Protein AF-A0A8T0FJM9-F1 (afdb_monomer_lite)

Radius of gyration: 44.35 Å; chains: 1; bounding box: 100×66×128 Å

Organism: Argiope bruennichi (NCBI:txid94029)

pLDDT: mean 73.08, std 14.0, range [33.5, 92.88]

InterPro domains:
  IPR001841 Zinc finger, RING-type [PF13639] (366-406)
  IPR001841 Zinc finger, RING-type [PS50089] (367-407)
  IPR001841 Zinc finger, RING-type [SM00184] (367-406)
  IPR013083 Zinc finger, RING/FYVE/PHD-type [G3DSA:3.30.40.10] (341-420)
  IPR025754 TRC8-like, N-terminal domain [PF13705] (2-299)
  IPR052788 RING-type E3 ubiquitin ligase ATL [PTHR45798] (315-411)

Foldseek 3Di:
DVVVLVPDDPVVVLLVVLLVLLLVLLVVLLVLLQVLLVVQVVCVVVVHALVRCVVVVPVVSVVSLVVNQVSLLVSLVSNLVSLVPDPVCPVPSVVLSVLSCCLSVCSVPDDSVCNNCSSVVSSVVSVVVSVVSVVVVVVCVVVVVVVVVVVVVPDDDDPVVLVVQLVVCLVVVVLVVLQVVLVVVLVVLLVVLVVVVVVVCVPPVDDPCPPPPVSVVVSVLVSLLSCQQDLSSQLSVLSVLLLVLLVVLCVVVCVPDVDDPPCSSSSSSSSSVQLSVVCVVVVLNVDDSVVSVVSSVVSSVVSSVVVNVVVVDVVVVVVVVVCCVVPPVVVVVVVVVLVVQLVVLLVLLVPFDWDDPVLCVVVPQAAPQPRDGLVVAGWGAAPVGHIHHSVSSSVVCSPQQADPPPRHGSDDDPVVVVVVVVVVVVD

Secondary structure (DSSP, 8-state):
-HHHHTTS-HHHHHHHHHHHHHHHHHHHHHHHHHHHHHHHHHHHHTT--HHHHHHTT-HHHHHHHHHHHHHHHHHHHHHHHHTTT-GGGTTTHHHHHHHHHHHHHHTTTS-HHHHHHHHHHHHHHHHHHHHHHHHHHHTTHHHHHHHHHHHHTT--SSHHHHHHHHHHHHHTTHHHHHHHHHHHHHHHHHHHHHHHHHHHHHHH---S-TT-HHHHHHHHHHHHHHTTSSHHHHHHHHHHHHHHHHHHHHHHHHTTS---GGGHHHHHHHHHHHHHHHHHHTTTTTS-HHHHHHHHHHHHHHHHHHHHHHH--HHHHHHHHHHHIIIIIHHHHHHHHHHHHHHHHHHHHHTSPBPPHHHHHHTTSB-TTT-SBGGGS-EEE-TTS-EEEHHHHHHHHHH-SB-TTT--BSS--HHHHHHHHHHHT--

Sequence (427 aa):
MSLLLLTQKTQHLIAFYLSVAALGVIVWSYILNVEYVKYCSDLLIEHSSLQHELFVLNRKALQIFFCSYMSQSFFSIVFCFSTMNLPDFTRKKFLVGALFIFPILVNAALPSTVLMIAPELVAFTTFTIFVWHLVKHLSKLPNYFWLFTVSWNFSFRFTRILNNLAFHWSDFKITQVLQMFAVIRLVKNLMFLLYDYIFIEYYEMEISDFYSQQLVYNIFKQITVVSFENIVAVCGITSIIAYVVNKLIHNVVQNFLIVPDIERSSITGMISQLLVLLCIQFDVTSLEPEERFQVLSNISWMVGIYKLFEYGSILRLLLLFVHFYHNVWRQLLLGWNHWKERRLIYHCVNSLPIATVQEATEMGGCCAICLNDVLKHVGCITRCNHFFHSYCLRKWLNERKTCPICHRIILSDSSTQVRERRRLHTN

Structure (mmCIF, N/CA/C/O backbone):
data_AF-A0A8T0FJM9-F1
#
_entry.id   AF-A0A8T0FJM9-F1
#
loop_
_atom_site.group_PDB
_atom_site.id
_atom_site.type_symbol
_atom_site.label_atom_id
_atom_site.label_alt_id
_atom_site.label_comp_id
_atom_site.label_asym_id
_atom_site.label_entity_id
_atom_site.label_seq_id
_atom_site.pdbx_PDB_ins_code
_atom_site.Cartn_x
_atom_site.Cartn_y
_atom_site.Cartn_z
_atom_site.occupancy
_atom_site.B_iso_or_equiv
_atom_site.auth_seq_id
_atom_site.auth_comp_id
_atom_site.auth_asym_id
_atom_site.auth_atom_id
_atom_site.pdbx_PDB_model_num
ATOM 1 N N . MET A 1 1 ? -11.571 2.443 -27.943 1.00 33.50 1 MET A N 1
ATOM 2 C CA . MET A 1 1 ? -10.679 1.259 -28.022 1.00 33.50 1 MET A CA 1
ATOM 3 C C . MET A 1 1 ? -9.668 1.224 -26.872 1.00 33.50 1 MET A C 1
ATOM 5 O O . MET A 1 1 ? -9.552 0.199 -26.219 1.00 33.50 1 MET A O 1
ATOM 9 N N . SER A 1 2 ? -9.031 2.353 -26.542 1.00 34.97 2 SER A N 1
ATOM 10 C CA . SER A 1 2 ? -8.132 2.540 -25.385 1.00 34.97 2 SER A CA 1
ATOM 11 C C . SER A 1 2 ? -8.775 2.275 -24.012 1.00 34.97 2 SER A C 1
ATOM 13 O O . SER A 1 2 ? -8.153 1.647 -23.163 1.00 34.97 2 SER A O 1
ATOM 15 N N . LEU A 1 3 ? -10.045 2.647 -23.804 1.00 34.56 3 LEU A N 1
ATOM 16 C CA . LEU A 1 3 ? -10.761 2.355 -22.548 1.00 34.56 3 LEU A CA 1
ATOM 17 C C . LEU A 1 3 ? -11.075 0.859 -22.344 1.00 34.56 3 LEU A C 1
ATOM 19 O O . LEU A 1 3 ? -11.235 0.417 -21.214 1.00 34.56 3 LEU A O 1
ATOM 23 N N . LEU A 1 4 ? -11.150 0.072 -23.425 1.00 37.19 4 LEU A N 1
ATOM 24 C CA . LEU A 1 4 ? -11.495 -1.355 -23.369 1.00 37.19 4 LEU A CA 1
ATOM 25 C C . LEU A 1 4 ? -10.307 -2.207 -22.884 1.00 37.19 4 LEU A C 1
ATOM 27 O O . LEU A 1 4 ? -10.493 -3.201 -22.185 1.00 37.19 4 LEU A O 1
ATOM 31 N N . LEU A 1 5 ? -9.082 -1.771 -23.199 1.00 41.47 5 LEU A N 1
ATOM 32 C CA . LEU A 1 5 ? -7.829 -2.381 -22.735 1.00 41.47 5 LEU A CA 1
ATOM 33 C C . LEU A 1 5 ? -7.636 -2.229 -21.219 1.00 41.47 5 LEU A C 1
ATOM 35 O O . LEU A 1 5 ? -7.154 -3.150 -20.570 1.00 41.47 5 LEU A O 1
ATOM 39 N N . LEU A 1 6 ? -8.096 -1.112 -20.645 1.00 40.16 6 LEU A N 1
ATOM 40 C CA . LEU A 1 6 ? -8.069 -0.851 -19.199 1.00 40.16 6 LEU A CA 1
ATOM 41 C C . LEU A 1 6 ? -9.088 -1.686 -18.404 1.00 40.16 6 LEU A C 1
ATOM 43 O O . LEU A 1 6 ? -9.004 -1.751 -17.182 1.00 40.16 6 LEU A O 1
ATOM 47 N N . THR A 1 7 ? -10.042 -2.332 -19.084 1.00 39.25 7 THR A N 1
ATOM 48 C CA . THR A 1 7 ? -11.091 -3.152 -18.448 1.00 39.25 7 THR A CA 1
ATOM 49 C C . THR A 1 7 ? -10.815 -4.655 -18.466 1.00 39.25 7 THR A C 1
ATOM 51 O O . THR A 1 7 ? -11.623 -5.429 -17.949 1.00 39.25 7 THR A O 1
ATOM 54 N N . GLN A 1 8 ? -9.698 -5.103 -19.049 1.00 42.41 8 GLN A N 1
ATOM 55 C CA . GLN A 1 8 ? -9.355 -6.524 -19.045 1.00 42.41 8 GLN A CA 1
ATOM 56 C C . GLN A 1 8 ? -8.659 -6.936 -17.739 1.00 42.41 8 GLN A C 1
ATOM 58 O O . GLN A 1 8 ? -7.859 -6.188 -17.181 1.00 42.41 8 GLN A O 1
ATOM 63 N N . LYS A 1 9 ? -8.943 -8.160 -17.261 1.00 52.69 9 LYS A N 1
ATOM 64 C CA . LYS A 1 9 ? -8.251 -8.777 -16.112 1.00 52.69 9 LYS A CA 1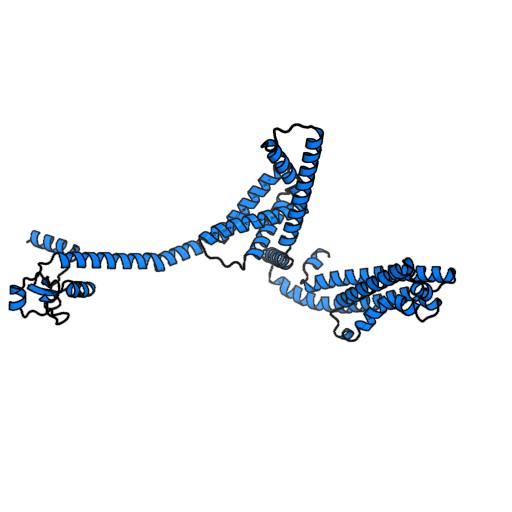
ATOM 65 C C . LYS A 1 9 ? -6.729 -8.643 -16.272 1.00 52.69 9 LYS A C 1
ATOM 67 O O . LYS A 1 9 ? -6.216 -8.814 -17.377 1.00 52.69 9 LYS A O 1
ATOM 72 N N . THR A 1 10 ? -6.024 -8.402 -15.164 1.00 51.91 10 THR A N 1
ATOM 73 C CA . THR A 1 10 ? -4.570 -8.131 -15.061 1.00 51.91 10 THR A CA 1
ATOM 74 C C . THR A 1 10 ? -3.684 -9.027 -15.937 1.00 51.91 10 THR A C 1
ATOM 76 O O . THR A 1 10 ? -2.692 -8.568 -16.495 1.00 51.91 10 THR A O 1
ATOM 79 N N . GLN A 1 11 ? -4.083 -10.281 -16.148 1.00 53.91 11 GLN A N 1
ATOM 80 C CA . GLN A 1 11 ? -3.402 -11.247 -17.013 1.00 53.91 11 GLN A CA 1
ATOM 81 C C . GLN A 1 11 ? -3.312 -10.821 -18.491 1.00 53.91 11 GLN A C 1
ATOM 83 O O . GLN A 1 11 ? -2.291 -11.063 -19.130 1.00 53.91 11 GLN A O 1
ATOM 88 N N . HIS A 1 12 ? -4.337 -10.168 -19.045 1.00 55.53 12 HIS A N 1
ATOM 89 C CA . HIS A 1 12 ? -4.353 -9.774 -20.459 1.00 55.53 12 HIS A CA 1
ATOM 90 C C . HIS A 1 12 ? -3.595 -8.470 -20.716 1.00 55.53 12 HIS A C 1
ATOM 92 O O . HIS A 1 12 ? -2.979 -8.317 -21.767 1.00 55.53 12 HIS A O 1
ATOM 98 N N . LEU A 1 13 ? -3.588 -7.559 -19.739 1.00 55.97 13 LEU A N 1
ATOM 99 C CA . LEU A 1 13 ? -2.794 -6.334 -19.803 1.00 55.97 13 LEU A CA 1
ATOM 100 C C . LEU A 1 13 ? -1.295 -6.655 -19.709 1.00 55.97 13 LEU A C 1
ATOM 102 O O . LEU A 1 13 ? -0.502 -6.139 -20.492 1.00 55.97 13 LEU A O 1
ATOM 106 N N . ILE A 1 14 ? -0.917 -7.575 -18.813 1.00 57.97 14 ILE A N 1
ATOM 107 C CA . ILE A 1 14 ? 0.446 -8.118 -18.748 1.00 57.97 14 ILE A CA 1
ATOM 108 C C . ILE A 1 14 ? 0.809 -8.798 -20.074 1.00 57.97 14 ILE A C 1
ATOM 110 O O . ILE A 1 14 ? 1.881 -8.532 -20.604 1.00 57.97 14 ILE A O 1
ATOM 114 N N . ALA A 1 15 ? -0.084 -9.602 -20.664 1.00 59.72 15 ALA A N 1
ATOM 115 C CA . ALA A 1 15 ? 0.155 -10.211 -21.976 1.00 59.72 15 ALA A CA 1
ATOM 116 C C . ALA A 1 15 ? 0.341 -9.166 -23.093 1.00 59.72 15 ALA A C 1
ATOM 118 O O . ALA A 1 15 ? 1.222 -9.322 -23.936 1.00 59.72 15 ALA A O 1
ATOM 119 N N . PHE A 1 16 ? -0.429 -8.073 -23.077 1.00 62.69 16 PHE A N 1
ATOM 120 C CA . PHE A 1 16 ? -0.272 -6.965 -24.018 1.00 62.69 16 PHE A CA 1
ATOM 121 C C . PHE A 1 16 ? 1.086 -6.267 -23.854 1.00 62.69 16 PHE A C 1
ATOM 123 O O . PHE A 1 16 ? 1.835 -6.165 -24.824 1.00 62.69 16 PHE A O 1
ATOM 130 N N . TYR A 1 17 ? 1.462 -5.859 -22.638 1.00 63.78 17 TYR A N 1
ATOM 131 C CA . TYR A 1 17 ? 2.765 -5.228 -22.397 1.00 63.78 17 TYR A CA 1
ATOM 132 C C . TYR A 1 17 ? 3.936 -6.158 -22.713 1.00 63.78 17 TYR A C 1
ATOM 134 O O . TYR A 1 17 ? 4.917 -5.719 -23.307 1.00 63.78 17 TYR A O 1
ATOM 142 N N . LEU A 1 18 ? 3.817 -7.447 -22.389 1.00 66.75 18 LEU A N 1
ATOM 143 C CA . LEU A 1 18 ? 4.806 -8.454 -22.762 1.00 66.75 18 LEU A CA 1
ATOM 144 C C . LEU A 1 18 ? 4.898 -8.625 -24.284 1.00 66.75 18 LEU A C 1
ATOM 146 O O . LEU A 1 18 ? 5.999 -8.796 -24.794 1.00 66.75 18 LEU A O 1
ATOM 150 N N . SER A 1 19 ? 3.788 -8.520 -25.023 1.00 68.81 19 SER A N 1
ATOM 151 C CA . SER A 1 19 ? 3.802 -8.575 -26.492 1.00 68.81 19 SER A CA 1
ATOM 152 C C . SER A 1 19 ? 4.450 -7.338 -27.129 1.00 68.81 19 SER A C 1
ATOM 154 O O . SER A 1 19 ? 5.218 -7.468 -28.079 1.00 68.81 19 SER A O 1
ATOM 156 N N . VAL A 1 20 ? 4.222 -6.147 -26.562 1.00 69.44 20 VAL A N 1
ATOM 157 C CA . VAL A 1 20 ? 4.892 -4.906 -26.986 1.00 69.44 20 VAL A CA 1
ATOM 158 C C . VAL A 1 20 ? 6.388 -4.970 -26.666 1.00 69.44 20 VAL A C 1
ATOM 160 O O . VAL A 1 20 ? 7.213 -4.619 -27.507 1.00 69.44 20 VAL A O 1
ATOM 163 N N . ALA A 1 21 ? 6.749 -5.481 -25.486 1.00 73.75 21 ALA A N 1
ATOM 164 C CA . ALA A 1 21 ? 8.138 -5.709 -25.107 1.00 73.75 21 ALA A CA 1
ATOM 165 C C . ALA A 1 21 ? 8.819 -6.721 -26.040 1.00 73.75 21 ALA A C 1
ATOM 167 O O . ALA A 1 21 ? 9.931 -6.463 -26.484 1.00 73.75 21 ALA A O 1
ATOM 168 N N . ALA A 1 22 ? 8.152 -7.822 -26.407 1.00 81.69 22 ALA A N 1
ATOM 169 C CA . ALA A 1 22 ? 8.685 -8.813 -27.346 1.00 81.69 22 ALA A CA 1
ATOM 170 C C . ALA A 1 22 ? 9.005 -8.203 -28.718 1.00 81.69 22 ALA A C 1
ATOM 172 O O . ALA A 1 22 ? 10.064 -8.472 -29.281 1.00 81.69 22 ALA A O 1
ATOM 173 N N . LEU A 1 23 ? 8.118 -7.345 -29.231 1.00 82.50 23 LEU A N 1
ATOM 174 C CA . LEU A 1 23 ? 8.333 -6.634 -30.489 1.00 82.50 23 LEU A CA 1
ATOM 175 C C . LEU A 1 23 ? 9.513 -5.656 -30.392 1.00 82.50 23 LEU A C 1
ATOM 177 O O . LEU A 1 23 ? 10.365 -5.637 -31.278 1.00 82.50 23 LEU A O 1
ATOM 181 N N . GLY A 1 24 ? 9.614 -4.908 -29.288 1.00 80.50 24 GLY A N 1
ATOM 182 C CA . GLY A 1 24 ? 10.768 -4.047 -29.019 1.00 80.50 24 GLY A CA 1
ATOM 183 C C . GLY A 1 24 ? 12.082 -4.831 -28.946 1.00 80.50 24 GLY A C 1
ATOM 184 O O . GLY A 1 24 ? 13.085 -4.407 -29.512 1.00 80.50 24 GLY A O 1
ATOM 185 N N . VAL A 1 25 ? 12.069 -6.004 -28.311 1.00 88.00 25 VAL A N 1
ATOM 186 C CA . VAL A 1 25 ? 13.234 -6.890 -28.200 1.00 88.00 25 VAL A CA 1
ATOM 187 C C . VAL A 1 25 ? 13.707 -7.404 -29.562 1.00 88.00 25 VAL A C 1
ATOM 189 O O . VAL A 1 25 ? 14.911 -7.410 -29.801 1.00 88.00 25 VAL A O 1
ATOM 192 N N . ILE A 1 26 ? 12.798 -7.788 -30.467 1.00 87.69 26 ILE A N 1
ATOM 193 C CA . ILE A 1 26 ? 13.168 -8.214 -31.831 1.00 87.69 26 ILE A CA 1
ATOM 194 C C . ILE A 1 26 ? 13.886 -7.075 -32.571 1.00 87.69 26 ILE A C 1
ATOM 196 O O . ILE A 1 26 ? 14.941 -7.294 -33.164 1.00 87.69 26 ILE A O 1
ATOM 200 N N . VAL A 1 27 ? 13.343 -5.853 -32.502 1.00 88.38 27 VAL A N 1
ATOM 201 C CA . VAL A 1 27 ? 13.914 -4.677 -33.180 1.00 88.38 27 VAL A CA 1
ATOM 202 C C . VAL A 1 27 ? 15.299 -4.331 -32.627 1.00 88.38 27 VAL A C 1
ATOM 204 O O . VAL A 1 27 ? 16.247 -4.184 -33.396 1.00 88.38 27 VAL A O 1
ATOM 207 N N . TRP A 1 28 ? 15.444 -4.246 -31.302 1.00 88.56 28 TRP A N 1
ATOM 208 C CA . TRP A 1 28 ? 16.729 -3.922 -30.672 1.00 88.56 28 TRP A CA 1
ATOM 209 C C . TRP A 1 28 ? 17.779 -5.018 -30.862 1.00 88.56 28 TRP A C 1
ATOM 211 O O . TRP A 1 28 ? 18.950 -4.711 -31.085 1.00 88.56 28 TRP A O 1
ATOM 221 N N . SER A 1 29 ? 17.370 -6.290 -30.841 1.00 92.75 29 SER A N 1
ATOM 222 C CA . SER A 1 29 ? 18.262 -7.411 -31.144 1.00 92.75 29 SER A CA 1
ATOM 223 C C . SER A 1 29 ? 18.799 -7.340 -32.574 1.00 92.75 29 SER A C 1
ATOM 225 O O . SER A 1 29 ? 20.000 -7.533 -32.769 1.00 92.75 29 SER A O 1
ATOM 227 N N . TYR A 1 30 ? 17.944 -7.020 -33.554 1.00 92.25 30 TYR A N 1
ATOM 228 C CA . TYR A 1 30 ? 18.348 -6.843 -34.949 1.00 92.25 30 TYR A CA 1
ATOM 229 C C . TYR A 1 30 ? 19.378 -5.720 -35.104 1.00 92.25 30 TYR A C 1
ATOM 231 O O . TYR A 1 30 ? 20.440 -5.961 -35.672 1.00 92.25 30 TYR A O 1
ATOM 239 N N . ILE A 1 31 ? 19.107 -4.533 -34.545 1.00 89.88 31 ILE A N 1
ATOM 240 C CA . ILE A 1 31 ? 20.013 -3.373 -34.631 1.00 89.88 31 ILE A CA 1
ATOM 241 C C . ILE A 1 31 ? 21.406 -3.733 -34.099 1.00 89.88 31 ILE A C 1
ATOM 243 O O . ILE A 1 31 ? 22.401 -3.542 -34.794 1.00 89.88 31 ILE A O 1
ATOM 247 N N . LEU A 1 32 ? 21.476 -4.330 -32.907 1.00 88.94 32 LEU A N 1
ATOM 248 C CA . LEU A 1 32 ? 22.754 -4.689 -32.284 1.00 88.94 32 LEU A CA 1
ATOM 249 C C . LEU A 1 32 ? 23.485 -5.814 -33.023 1.00 88.94 32 LEU A C 1
ATOM 251 O O . LEU A 1 32 ? 24.711 -5.806 -33.091 1.00 88.94 32 LEU A O 1
ATOM 255 N N . ASN A 1 33 ? 22.758 -6.776 -33.597 1.00 90.44 33 ASN A N 1
ATOM 256 C CA . ASN A 1 33 ? 23.371 -7.819 -34.418 1.00 90.44 33 ASN A CA 1
ATOM 257 C C . ASN A 1 33 ? 23.915 -7.255 -35.741 1.00 90.44 33 ASN A C 1
ATOM 259 O O . ASN A 1 33 ? 24.982 -7.683 -36.174 1.00 90.44 33 ASN A O 1
ATOM 263 N N . VAL A 1 34 ? 23.245 -6.276 -36.359 1.00 89.25 34 VAL A N 1
ATOM 264 C CA . VAL A 1 34 ? 23.752 -5.576 -37.555 1.00 89.25 34 VAL A CA 1
ATOM 265 C C . VAL A 1 34 ? 25.010 -4.771 -37.231 1.00 89.25 34 VAL A C 1
ATOM 267 O O . VAL A 1 34 ? 25.990 -4.862 -37.967 1.00 89.25 34 VAL A O 1
ATOM 270 N N . GLU A 1 35 ? 25.023 -4.023 -36.124 1.00 87.50 35 GLU A N 1
ATOM 271 C CA . GLU A 1 35 ? 26.211 -3.277 -35.683 1.00 87.50 35 GLU A CA 1
ATOM 272 C C . GLU A 1 35 ? 27.396 -4.206 -35.390 1.00 87.50 35 GLU A C 1
ATOM 274 O O . GLU A 1 35 ? 28.521 -3.934 -35.815 1.00 87.50 35 GLU A O 1
ATOM 279 N N . TYR A 1 36 ? 27.140 -5.337 -34.729 1.00 87.88 36 TYR A N 1
ATOM 280 C CA . TYR A 1 36 ? 28.157 -6.346 -34.452 1.00 87.88 36 TYR A CA 1
ATOM 281 C C . TYR A 1 36 ? 28.722 -6.968 -35.739 1.00 87.88 36 TYR A C 1
ATOM 283 O O . TYR A 1 36 ? 29.940 -7.054 -35.900 1.00 87.88 36 TYR A O 1
ATOM 291 N N . VAL A 1 37 ? 27.862 -7.364 -36.684 1.00 86.50 37 VAL A N 1
ATOM 292 C CA . VAL A 1 37 ? 28.291 -7.929 -37.976 1.00 86.50 37 VAL A CA 1
ATOM 293 C C . VAL A 1 37 ? 29.062 -6.902 -38.803 1.00 86.50 37 VAL A C 1
ATOM 295 O O . VAL A 1 37 ? 30.075 -7.255 -39.405 1.00 86.50 37 VAL A O 1
ATOM 298 N N . LYS A 1 38 ? 28.649 -5.629 -38.783 1.00 86.19 38 LYS A N 1
ATOM 299 C CA . LYS A 1 38 ? 29.366 -4.539 -39.452 1.00 86.19 38 LYS A CA 1
ATOM 300 C C . LYS A 1 38 ? 30.787 -4.387 -38.908 1.00 86.19 38 LYS A C 1
ATOM 302 O O . LYS A 1 38 ? 31.727 -4.395 -39.691 1.00 86.19 38 LYS A O 1
ATOM 307 N N . TYR A 1 39 ? 30.951 -4.370 -37.584 1.00 86.06 39 TYR A N 1
ATOM 308 C CA . TYR A 1 39 ? 32.275 -4.343 -36.953 1.00 86.06 39 TYR A CA 1
ATOM 309 C C . TYR A 1 39 ? 33.152 -5.534 -37.378 1.00 86.06 39 TYR A C 1
ATOM 311 O O . TYR A 1 39 ? 34.336 -5.376 -37.660 1.00 86.06 39 TYR A O 1
ATOM 319 N N . CYS A 1 40 ? 32.569 -6.730 -37.475 1.00 82.56 40 CYS A N 1
ATOM 320 C CA . CYS A 1 40 ? 33.294 -7.920 -37.927 1.00 82.56 40 CYS A CA 1
ATOM 321 C C . CYS A 1 40 ? 33.673 -7.850 -39.415 1.00 82.56 40 CYS A C 1
ATOM 323 O O . CYS A 1 40 ? 34.741 -8.323 -39.796 1.00 82.56 40 CYS A O 1
ATOM 325 N N . SER A 1 41 ? 32.816 -7.256 -40.248 1.00 81.81 41 SER A N 1
ATOM 326 C CA . SER A 1 41 ? 33.103 -7.007 -41.662 1.00 81.81 41 SER A CA 1
ATOM 327 C C . SER A 1 41 ? 34.228 -5.987 -41.839 1.00 81.81 41 SER A C 1
ATOM 329 O O . SER A 1 41 ? 35.084 -6.188 -42.696 1.00 81.81 41 SER A O 1
ATOM 331 N N . ASP A 1 42 ? 34.251 -4.927 -41.029 1.00 83.75 42 ASP A N 1
ATOM 332 C CA . ASP A 1 42 ? 35.296 -3.899 -41.073 1.00 83.75 42 ASP A CA 1
ATOM 333 C C . ASP A 1 42 ? 36.673 -4.499 -40.720 1.00 83.75 42 ASP A C 1
ATOM 335 O O . ASP A 1 42 ? 37.651 -4.255 -41.423 1.00 83.75 42 ASP A O 1
ATOM 339 N N . LEU A 1 43 ? 36.739 -5.393 -39.722 1.00 81.94 43 LEU A N 1
ATOM 340 C CA . LEU A 1 43 ? 37.966 -6.135 -39.378 1.00 81.94 43 LEU A CA 1
ATOM 341 C C . LEU A 1 43 ? 38.457 -7.046 -40.517 1.00 81.94 43 LEU A C 1
ATOM 343 O O . LEU A 1 43 ? 39.652 -7.109 -40.802 1.00 81.94 43 LEU A O 1
ATOM 347 N N . LEU A 1 44 ? 37.535 -7.721 -41.213 1.00 78.94 44 LEU A N 1
ATOM 348 C CA . LEU A 1 44 ? 37.880 -8.573 -42.357 1.00 78.94 44 LEU A CA 1
ATOM 349 C C . LEU A 1 44 ? 38.467 -7.770 -43.529 1.00 78.94 44 LEU A C 1
ATOM 351 O O . LEU A 1 44 ? 39.342 -8.280 -44.232 1.00 78.94 44 LEU A O 1
ATOM 355 N N . ILE A 1 45 ? 38.013 -6.527 -43.730 1.00 79.81 45 ILE A N 1
ATOM 356 C CA . ILE A 1 45 ? 38.573 -5.602 -44.731 1.00 79.81 45 ILE A CA 1
ATOM 357 C C . ILE A 1 45 ? 40.003 -5.189 -44.345 1.00 79.81 45 ILE A C 1
ATOM 359 O O . ILE A 1 45 ? 40.856 -5.051 -45.219 1.00 79.81 45 ILE A O 1
ATOM 363 N N . GLU A 1 46 ? 40.293 -5.073 -43.048 1.00 83.19 46 GLU A N 1
ATOM 364 C CA . GLU A 1 46 ? 41.630 -4.792 -42.500 1.00 83.19 46 GLU A CA 1
ATOM 365 C C . GLU A 1 46 ? 42.554 -6.032 -42.439 1.00 83.19 46 GLU A C 1
ATOM 367 O O . GLU A 1 46 ? 43.637 -5.973 -41.859 1.00 83.19 46 GLU A O 1
ATOM 372 N N . HIS A 1 47 ? 42.162 -7.159 -43.053 1.00 76.94 47 HIS A N 1
ATOM 373 C CA . HIS A 1 47 ? 42.870 -8.450 -43.022 1.00 76.94 47 HIS A CA 1
ATOM 374 C C . HIS A 1 47 ? 43.050 -9.069 -41.620 1.00 76.94 47 HIS A C 1
ATOM 376 O O . HIS A 1 47 ? 43.870 -9.976 -41.447 1.00 76.94 47 HIS A O 1
ATOM 382 N N . SER A 1 48 ? 42.264 -8.648 -40.627 1.00 76.88 48 SER A N 1
ATOM 383 C CA . SER A 1 48 ? 42.229 -9.259 -39.296 1.00 76.88 48 SER A CA 1
ATOM 384 C C . SER A 1 48 ? 40.960 -10.103 -39.108 1.00 76.88 48 SER A C 1
ATOM 386 O O . SER A 1 48 ? 39.953 -9.948 -39.798 1.00 76.88 48 SER A O 1
ATOM 388 N N . SER A 1 49 ? 41.009 -11.071 -38.189 1.00 80.38 49 SER A N 1
ATOM 389 C CA . SER A 1 49 ? 39.826 -11.842 -37.785 1.00 80.38 49 SER A CA 1
ATOM 390 C C . SER A 1 49 ? 39.467 -11.517 -36.342 1.00 80.38 49 SER A C 1
ATOM 392 O O . SER A 1 49 ? 40.351 -11.284 -35.517 1.00 80.38 49 SER A O 1
ATOM 394 N N . LEU A 1 50 ? 38.175 -11.569 -36.003 1.00 79.75 50 LEU A N 1
ATOM 395 C CA . LEU A 1 50 ? 37.725 -11.353 -34.624 1.00 79.75 50 LEU A CA 1
ATOM 396 C C . LEU A 1 50 ? 38.430 -12.309 -33.642 1.00 79.75 50 LEU A C 1
ATOM 398 O O . LEU A 1 50 ? 38.797 -11.910 -32.543 1.00 79.75 50 LEU A O 1
ATOM 402 N N . GLN A 1 51 ? 38.663 -13.562 -34.043 1.00 80.94 51 GLN A N 1
ATOM 403 C CA . GLN A 1 51 ? 39.380 -14.543 -33.221 1.00 80.94 51 GLN A CA 1
ATOM 404 C C . GLN A 1 51 ? 40.817 -14.109 -32.919 1.00 80.94 51 GLN A C 1
ATOM 406 O O . GLN A 1 51 ? 41.275 -14.252 -31.786 1.00 80.94 51 GLN A O 1
ATOM 411 N N . HIS A 1 52 ? 41.511 -13.555 -33.915 1.00 83.38 52 HIS A N 1
ATOM 412 C CA . HIS A 1 52 ? 42.862 -13.036 -33.745 1.00 83.38 52 HIS A CA 1
ATOM 413 C C . HIS A 1 52 ? 42.884 -11.835 -32.790 1.00 83.38 52 HIS A C 1
ATOM 415 O O . HIS A 1 52 ? 43.663 -11.823 -31.840 1.00 83.38 52 HIS A O 1
ATOM 421 N N . GLU A 1 53 ? 41.969 -10.881 -32.967 1.00 83.56 53 GLU A N 1
ATOM 422 C CA . GLU A 1 53 ? 41.840 -9.701 -32.099 1.00 83.56 53 GLU A CA 1
ATOM 423 C C . GLU A 1 53 ? 41.487 -10.060 -30.645 1.00 83.56 53 GLU A C 1
ATOM 425 O O . GLU A 1 53 ? 41.981 -9.441 -29.699 1.00 83.56 53 GLU A O 1
ATOM 430 N N . LEU A 1 54 ? 40.663 -11.095 -30.443 1.00 83.31 54 LEU A N 1
ATOM 431 C CA . LEU A 1 54 ? 40.347 -11.621 -29.114 1.00 83.31 54 LEU A CA 1
ATOM 432 C C . LEU A 1 54 ? 41.551 -12.326 -28.472 1.00 83.31 54 LEU A C 1
ATOM 434 O O . LEU A 1 54 ? 41.772 -12.164 -27.273 1.00 83.31 54 LEU A O 1
ATOM 438 N N . PHE A 1 55 ? 42.344 -13.070 -29.251 1.00 84.38 55 PHE A N 1
ATOM 439 C CA . PHE A 1 55 ? 43.552 -13.748 -28.765 1.00 84.38 55 PHE A CA 1
ATOM 440 C C . PHE A 1 55 ? 44.658 -12.759 -28.373 1.00 84.38 55 PHE A C 1
ATOM 442 O O . PHE A 1 55 ? 45.327 -12.946 -27.360 1.00 84.38 55 PHE A O 1
ATOM 449 N N . VAL A 1 56 ? 44.803 -11.669 -29.133 1.00 88.25 56 VAL A N 1
ATOM 450 C CA . VAL A 1 56 ? 45.745 -10.571 -28.848 1.00 88.25 56 VAL A CA 1
ATOM 451 C C . VAL A 1 56 ? 45.242 -9.662 -27.709 1.00 88.25 56 VAL A C 1
ATOM 453 O O . VAL A 1 56 ? 45.930 -8.730 -27.298 1.00 88.25 56 VAL A O 1
ATOM 456 N N . LEU A 1 57 ? 44.069 -9.959 -27.132 1.00 86.31 57 LEU A N 1
ATOM 457 C CA . LEU A 1 57 ? 43.445 -9.202 -26.043 1.00 86.31 57 LEU A CA 1
ATOM 458 C C . LEU A 1 57 ? 43.199 -7.728 -26.408 1.00 86.31 57 LEU A C 1
ATOM 460 O O . LEU A 1 57 ? 43.345 -6.829 -25.572 1.00 86.31 57 LEU A O 1
ATOM 464 N N . ASN A 1 58 ? 42.777 -7.458 -27.648 1.00 87.62 58 ASN A N 1
ATOM 465 C CA . ASN A 1 58 ? 42.388 -6.109 -28.039 1.00 87.62 58 ASN A CA 1
ATOM 466 C C . ASN A 1 58 ? 41.178 -5.650 -27.211 1.00 87.62 58 ASN A C 1
ATOM 468 O O . ASN A 1 58 ? 40.078 -6.207 -27.283 1.00 87.62 58 ASN A O 1
ATOM 472 N N . ARG A 1 59 ? 41.375 -4.578 -26.437 1.00 87.31 59 ARG A N 1
ATOM 473 C CA . ARG A 1 59 ? 40.371 -4.019 -25.524 1.00 87.31 59 ARG A CA 1
ATOM 474 C C . ARG A 1 59 ? 39.059 -3.660 -26.227 1.00 87.31 59 ARG A C 1
ATOM 476 O O . ARG A 1 59 ? 37.996 -3.877 -25.648 1.00 87.31 59 ARG A O 1
ATOM 483 N N . LYS A 1 60 ? 39.117 -3.128 -27.455 1.00 85.69 60 LYS A N 1
ATOM 484 C CA . LYS A 1 60 ? 37.918 -2.734 -28.216 1.00 85.69 60 LYS A CA 1
ATOM 485 C C . LYS A 1 60 ? 37.129 -3.956 -28.689 1.00 85.69 60 LYS A C 1
ATOM 487 O O . LYS A 1 60 ? 35.918 -4.004 -28.482 1.00 85.69 60 LYS A O 1
ATOM 492 N N . ALA A 1 61 ? 37.814 -4.958 -29.242 1.00 83.81 61 ALA A N 1
ATOM 493 C CA . ALA A 1 61 ? 37.188 -6.196 -29.705 1.00 83.81 61 ALA A CA 1
ATOM 494 C C . ALA A 1 61 ? 36.557 -6.983 -28.545 1.00 83.81 61 ALA A C 1
ATOM 496 O O . ALA A 1 61 ? 35.411 -7.422 -28.646 1.00 83.81 61 ALA A O 1
ATOM 497 N N . LEU A 1 62 ? 37.260 -7.082 -27.407 1.00 84.62 62 LEU A N 1
ATOM 498 C CA . LEU A 1 62 ? 36.744 -7.702 -26.183 1.00 84.62 62 LEU A CA 1
ATOM 499 C C . LEU A 1 62 ? 35.480 -6.998 -25.682 1.00 84.62 62 LEU A C 1
ATOM 501 O O . LEU A 1 62 ? 34.482 -7.655 -25.390 1.00 84.62 62 LEU A O 1
ATOM 505 N N . GLN A 1 63 ? 35.499 -5.665 -25.605 1.00 88.69 63 GLN A N 1
ATOM 506 C CA . GLN A 1 63 ? 34.352 -4.896 -25.130 1.00 88.69 63 GLN A CA 1
ATOM 507 C C . GLN A 1 63 ? 33.126 -5.096 -26.031 1.00 88.69 63 GLN A C 1
ATOM 509 O O . GLN A 1 63 ? 32.046 -5.395 -25.527 1.00 88.69 63 GLN A O 1
ATOM 514 N N . ILE A 1 64 ? 33.292 -4.990 -27.353 1.00 87.19 64 ILE A N 1
ATOM 515 C CA . ILE A 1 64 ? 32.194 -5.161 -28.315 1.00 87.19 64 ILE A CA 1
ATOM 516 C C . ILE A 1 64 ? 31.645 -6.593 -28.264 1.00 87.19 64 ILE A C 1
ATOM 518 O O . ILE A 1 64 ? 30.426 -6.774 -28.230 1.00 87.19 64 ILE A O 1
ATOM 522 N N . PHE A 1 65 ? 32.513 -7.607 -28.185 1.00 88.00 65 PHE A N 1
ATOM 523 C CA . PHE A 1 65 ? 32.108 -9.010 -28.078 1.00 88.00 65 PHE A CA 1
ATOM 524 C C . PHE A 1 65 ? 31.296 -9.286 -26.805 1.00 88.00 65 PHE A C 1
ATOM 526 O O . PHE A 1 65 ? 30.170 -9.784 -26.886 1.00 88.00 65 PHE A O 1
ATOM 533 N N . PHE A 1 66 ? 31.817 -8.917 -25.629 1.00 88.69 66 PHE A N 1
ATOM 534 C CA . PHE A 1 66 ? 31.136 -9.185 -24.359 1.00 88.69 66 PHE A CA 1
ATOM 535 C C . PHE A 1 66 ? 29.849 -8.367 -24.197 1.00 88.69 66 PHE A C 1
ATOM 537 O O . PHE A 1 66 ? 28.838 -8.918 -23.760 1.00 88.69 66 PHE A O 1
ATOM 544 N N . CYS A 1 67 ? 29.835 -7.087 -24.587 1.00 90.06 67 CYS A N 1
ATOM 545 C CA . CYS A 1 67 ? 28.620 -6.267 -24.543 1.00 90.06 67 CYS A CA 1
ATOM 546 C C . CYS A 1 67 ? 27.527 -6.811 -25.473 1.00 90.06 67 CYS A C 1
ATOM 548 O O . CYS A 1 67 ? 26.360 -6.859 -25.072 1.00 90.06 67 CYS A O 1
ATOM 550 N N . SER A 1 68 ? 27.894 -7.274 -26.672 1.00 90.19 68 SER A N 1
ATOM 551 C CA . SER A 1 68 ? 26.948 -7.877 -27.619 1.00 90.19 68 SER A CA 1
ATOM 552 C C . SER A 1 68 ? 26.408 -9.206 -27.087 1.00 90.19 68 SER A C 1
ATOM 554 O O . SER A 1 68 ? 25.198 -9.424 -27.091 1.00 90.19 68 SER A O 1
ATOM 556 N N . TYR A 1 69 ? 27.274 -10.063 -26.534 1.00 89.75 69 TYR A N 1
ATOM 557 C CA . TYR A 1 69 ? 26.871 -11.348 -25.954 1.00 89.75 69 TYR A CA 1
ATOM 558 C C . TYR A 1 69 ? 25.916 -11.178 -24.763 1.00 89.75 69 TYR A C 1
ATOM 560 O O . TYR A 1 69 ? 24.870 -11.833 -24.696 1.00 89.75 69 TYR A O 1
ATOM 568 N N . MET A 1 70 ? 26.240 -10.266 -23.841 1.00 89.94 70 MET A N 1
ATOM 569 C CA . MET A 1 70 ? 25.406 -9.977 -22.671 1.00 89.94 70 MET A CA 1
ATOM 570 C C . MET A 1 70 ? 24.053 -9.384 -23.071 1.00 89.94 70 MET A C 1
ATOM 572 O O . MET A 1 70 ? 23.019 -9.810 -22.553 1.00 89.94 70 MET A O 1
ATOM 576 N N . SER A 1 71 ? 24.041 -8.453 -24.029 1.00 90.75 71 SER A N 1
ATOM 577 C CA . SER A 1 71 ? 22.805 -7.823 -24.506 1.00 90.75 71 SER A CA 1
ATOM 578 C C . SER A 1 71 ? 21.894 -8.828 -25.215 1.00 90.75 71 SER A C 1
ATOM 580 O O . SER A 1 71 ? 20.710 -8.907 -24.894 1.00 90.75 71 SER A O 1
ATOM 582 N N . GLN A 1 72 ? 22.431 -9.666 -26.111 1.00 92.88 72 GLN A N 1
ATOM 583 C CA . GLN A 1 72 ? 21.632 -10.688 -26.802 1.00 92.88 72 GLN A CA 1
ATOM 584 C C . GLN A 1 72 ? 21.127 -11.783 -25.852 1.00 92.88 72 GLN A C 1
ATOM 586 O O . GLN A 1 72 ? 19.998 -12.251 -25.998 1.00 92.88 72 GLN A O 1
ATOM 591 N N . SER A 1 73 ? 21.907 -12.145 -24.828 1.00 88.50 73 SER A N 1
ATOM 592 C CA . SER A 1 73 ? 21.458 -13.062 -23.771 1.00 88.50 73 SER A CA 1
ATOM 593 C C . SER A 1 73 ? 20.297 -12.474 -22.962 1.00 88.50 73 SER A C 1
ATOM 595 O O . SER A 1 73 ? 19.322 -13.168 -22.674 1.00 88.50 73 SER A O 1
ATOM 597 N N . PHE A 1 74 ? 20.351 -11.180 -22.638 1.00 88.81 74 PHE A N 1
ATOM 598 C CA . PHE A 1 74 ? 19.257 -10.485 -21.960 1.00 88.81 74 PHE A CA 1
ATOM 599 C C . PHE A 1 74 ? 17.987 -10.432 -22.826 1.00 88.81 74 PHE A C 1
ATOM 601 O O . PHE A 1 74 ? 16.903 -10.791 -22.361 1.00 88.81 74 PHE A O 1
ATOM 608 N N . PHE A 1 75 ? 18.115 -10.066 -24.104 1.00 90.94 75 PHE A N 1
ATOM 609 C CA . PHE A 1 75 ? 16.997 -10.035 -25.051 1.00 90.94 75 PHE A CA 1
ATOM 610 C C . PHE A 1 75 ? 16.352 -11.404 -25.254 1.00 90.94 75 PHE A C 1
ATOM 612 O O . PHE A 1 75 ? 15.129 -11.531 -25.191 1.00 90.94 75 PHE A O 1
ATOM 619 N N . SER A 1 76 ? 17.172 -12.441 -25.386 1.00 87.75 76 SER A N 1
ATOM 620 C CA . SER A 1 76 ? 16.745 -13.837 -25.440 1.00 87.75 76 SER A CA 1
ATOM 621 C C . SER A 1 76 ? 15.858 -14.226 -24.249 1.00 87.75 76 SER A C 1
ATOM 623 O O . SER A 1 76 ? 14.773 -14.791 -24.425 1.00 87.75 76 SER A O 1
ATOM 625 N N . ILE A 1 77 ? 16.265 -13.847 -23.033 1.00 84.56 77 ILE A N 1
ATOM 626 C CA . ILE A 1 77 ? 15.511 -14.109 -21.803 1.00 84.56 77 ILE A CA 1
ATOM 627 C C . ILE A 1 77 ? 14.168 -13.368 -21.824 1.00 84.56 77 ILE A C 1
ATOM 629 O O . ILE A 1 77 ? 13.124 -13.990 -21.612 1.00 84.56 77 ILE A O 1
ATOM 633 N N . VAL A 1 78 ? 14.160 -12.067 -22.132 1.00 83.62 78 VAL A N 1
ATOM 634 C CA . VAL A 1 78 ? 12.928 -11.253 -22.178 1.00 83.62 78 VAL A CA 1
ATOM 635 C C . VAL A 1 78 ? 11.949 -11.765 -23.248 1.00 83.62 78 VAL A C 1
ATOM 637 O O . VAL A 1 78 ? 10.739 -11.847 -23.005 1.00 83.62 78 VAL A O 1
ATOM 640 N N . PHE A 1 79 ? 12.449 -12.188 -24.411 1.00 85.62 79 PHE A N 1
ATOM 641 C CA . PHE A 1 79 ? 11.634 -12.787 -25.470 1.00 85.62 79 PHE A CA 1
ATOM 642 C C . PHE A 1 79 ? 11.044 -14.150 -25.058 1.00 85.62 79 PHE A C 1
ATOM 644 O O . PHE A 1 79 ? 9.867 -14.442 -25.291 1.00 85.62 79 PHE A O 1
ATOM 651 N N . CYS A 1 80 ? 11.824 -14.983 -24.364 1.00 80.44 80 CYS A N 1
ATOM 652 C CA . CYS A 1 80 ? 11.328 -16.250 -23.823 1.00 80.44 80 CYS A CA 1
ATOM 653 C C . CYS A 1 80 ? 10.277 -16.041 -22.723 1.00 80.44 80 CYS A C 1
ATOM 655 O O . CYS A 1 80 ? 9.317 -16.809 -22.654 1.00 80.44 80 CYS A O 1
ATOM 657 N N . PHE A 1 81 ? 10.427 -15.007 -21.885 1.00 75.00 81 PHE A N 1
ATOM 658 C CA . PHE A 1 81 ? 9.466 -14.669 -20.830 1.00 75.00 81 PHE A CA 1
ATOM 659 C C . PHE A 1 81 ? 8.149 -14.107 -21.376 1.00 75.00 81 PHE A C 1
ATOM 661 O O . PHE A 1 81 ? 7.076 -14.442 -20.875 1.00 75.00 81 PHE A O 1
ATOM 668 N N . SER A 1 82 ? 8.205 -13.292 -22.427 1.00 72.94 82 SER A N 1
ATOM 669 C CA . SER A 1 82 ? 7.003 -12.726 -23.053 1.00 72.94 82 SER A CA 1
ATOM 670 C C . SER A 1 82 ? 6.147 -13.766 -23.783 1.00 72.94 82 SER A C 1
ATOM 672 O O . SER A 1 82 ? 4.931 -13.615 -23.866 1.00 72.94 82 SER A O 1
ATOM 674 N N . THR A 1 83 ? 6.745 -14.872 -24.232 1.00 67.88 83 THR A N 1
ATOM 675 C CA . THR A 1 83 ? 6.058 -15.966 -24.944 1.00 67.88 83 THR A CA 1
ATOM 676 C C . THR A 1 83 ? 5.589 -17.121 -24.028 1.00 67.88 83 THR A C 1
ATOM 678 O O . THR A 1 83 ? 5.084 -18.137 -24.515 1.00 67.88 83 THR A O 1
ATOM 681 N N . MET A 1 84 ? 5.690 -16.972 -22.693 1.00 54.03 84 MET A N 1
ATOM 682 C CA . MET A 1 84 ? 5.597 -18.035 -21.661 1.00 54.03 84 MET A CA 1
ATOM 683 C C . MET A 1 84 ? 4.314 -18.882 -21.581 1.00 54.03 84 MET A C 1
ATOM 685 O O . MET A 1 84 ? 4.342 -19.918 -20.920 1.00 54.03 84 MET A O 1
ATOM 689 N N . ASN A 1 85 ? 3.216 -18.528 -22.250 1.00 53.00 85 ASN A N 1
ATOM 690 C CA . ASN A 1 85 ? 1.921 -19.211 -22.076 1.00 53.00 85 ASN A CA 1
ATOM 691 C C . ASN A 1 85 ? 1.596 -20.287 -23.130 1.00 53.00 85 ASN A C 1
ATOM 693 O O . ASN A 1 85 ? 0.449 -20.720 -23.252 1.00 53.00 85 ASN A O 1
ATOM 697 N N . LEU A 1 86 ? 2.588 -20.739 -23.899 1.00 52.50 86 LEU A N 1
ATOM 698 C CA . LEU A 1 86 ? 2.430 -21.831 -24.859 1.00 52.50 86 LEU A CA 1
ATOM 699 C C . LEU A 1 86 ? 2.960 -23.151 -24.271 1.00 52.50 86 LEU A C 1
ATOM 701 O O . LEU A 1 86 ? 4.179 -23.306 -24.153 1.00 52.50 86 LEU A O 1
ATOM 705 N N . PRO A 1 87 ? 2.093 -24.130 -23.946 1.00 52.44 87 PRO A N 1
ATOM 706 C CA . PRO A 1 87 ? 2.544 -25.447 -23.487 1.00 52.44 87 PRO A CA 1
ATOM 707 C C . PRO A 1 87 ? 3.429 -26.151 -24.533 1.00 52.44 87 PRO A C 1
ATOM 709 O O . PRO A 1 87 ? 4.404 -26.804 -24.162 1.00 52.44 87 PRO A O 1
ATOM 712 N N . ASP A 1 88 ? 3.176 -25.911 -25.825 1.00 56.72 88 ASP A N 1
ATOM 713 C CA . ASP A 1 88 ? 3.859 -26.554 -26.961 1.00 56.72 88 ASP A CA 1
ATOM 714 C C . ASP A 1 88 ? 5.362 -26.224 -27.062 1.00 56.72 88 ASP A C 1
ATOM 716 O O . ASP A 1 88 ? 6.144 -27.017 -27.584 1.00 56.72 88 ASP A O 1
ATOM 720 N N . PHE A 1 89 ? 5.791 -25.062 -26.553 1.00 55.59 89 PHE A N 1
ATOM 721 C CA . PHE A 1 89 ? 7.165 -24.567 -26.727 1.00 55.59 89 PHE A CA 1
ATOM 722 C C . PHE A 1 89 ? 8.071 -24.769 -25.511 1.00 55.59 89 PHE A C 1
ATOM 724 O O . PHE A 1 89 ? 9.260 -24.469 -25.583 1.00 55.59 89 PHE A O 1
ATOM 731 N N . THR A 1 90 ? 7.557 -25.328 -24.413 1.00 55.16 90 THR A N 1
ATOM 732 C CA . THR A 1 90 ? 8.305 -25.536 -23.157 1.00 55.16 90 THR A CA 1
ATOM 733 C C . THR A 1 90 ? 9.617 -26.309 -23.329 1.00 55.16 90 THR A C 1
ATOM 735 O O . THR A 1 90 ? 10.596 -25.959 -22.677 1.00 55.16 90 THR A O 1
ATOM 738 N N . ARG A 1 91 ? 9.688 -27.273 -24.261 1.00 56.41 91 ARG A N 1
ATOM 739 C CA . ARG A 1 91 ? 10.920 -28.032 -24.567 1.00 56.41 91 ARG A CA 1
ATOM 740 C C . ARG A 1 91 ? 11.866 -27.355 -25.573 1.00 56.41 91 ARG A C 1
ATOM 742 O O . ARG A 1 91 ? 13.006 -27.782 -25.690 1.00 56.41 91 ARG A O 1
ATOM 749 N N . LYS A 1 92 ? 11.428 -26.311 -26.293 1.00 61.84 92 LYS A N 1
ATOM 750 C CA . LYS A 1 92 ? 12.211 -25.624 -27.347 1.00 61.84 92 LYS A CA 1
ATOM 751 C C . LYS A 1 92 ? 12.619 -24.184 -26.989 1.00 61.84 92 LYS A C 1
ATOM 753 O O . LYS A 1 92 ? 13.229 -23.515 -27.815 1.00 61.84 92 LYS A O 1
ATOM 758 N N . LYS A 1 93 ? 12.339 -23.708 -25.765 1.00 66.69 93 LYS A N 1
ATOM 759 C CA . LYS A 1 93 ? 12.696 -22.348 -25.294 1.00 66.69 93 LYS A CA 1
ATOM 760 C C . LYS A 1 93 ? 14.187 -22.046 -25.427 1.00 66.69 93 LYS A C 1
ATOM 762 O O . LYS A 1 93 ? 14.556 -20.972 -25.881 1.00 66.69 93 LYS A O 1
ATOM 767 N N . PHE A 1 94 ? 15.028 -23.027 -25.104 1.00 69.19 94 PHE A N 1
ATOM 768 C CA . PHE A 1 94 ? 16.475 -22.907 -25.252 1.00 69.19 94 PHE A CA 1
ATOM 769 C C . PHE A 1 94 ? 16.895 -22.671 -26.712 1.00 69.19 94 PHE A C 1
ATOM 771 O O . PHE A 1 94 ? 17.743 -21.829 -26.972 1.00 69.19 94 PHE A O 1
ATOM 778 N N . LEU A 1 95 ? 16.250 -23.347 -27.672 1.00 72.44 95 LEU A N 1
ATOM 779 C CA . LEU A 1 95 ? 16.545 -23.183 -29.100 1.00 72.44 95 LEU A CA 1
ATOM 780 C C . LEU A 1 95 ? 16.142 -21.797 -29.609 1.00 72.44 95 LEU A C 1
ATOM 782 O O . LEU A 1 95 ? 16.906 -21.179 -30.337 1.00 72.44 95 LEU A O 1
ATOM 786 N N . VAL A 1 96 ? 14.977 -21.289 -29.194 1.00 76.06 96 VAL A N 1
ATOM 787 C CA . VAL A 1 96 ? 14.535 -19.927 -29.549 1.00 76.06 96 VAL A CA 1
ATOM 788 C C . VAL A 1 96 ? 15.471 -18.887 -28.942 1.00 76.06 96 VAL A C 1
ATOM 790 O O . VAL A 1 96 ? 15.854 -17.936 -29.615 1.00 76.06 96 VAL A O 1
ATOM 793 N N . GLY A 1 97 ? 15.892 -19.097 -27.695 1.00 77.50 97 GLY A N 1
ATOM 794 C CA . GLY A 1 97 ? 16.848 -18.220 -27.042 1.00 77.50 97 GLY A CA 1
ATOM 795 C C . GLY A 1 97 ? 18.244 -18.244 -27.673 1.00 77.50 97 GLY A C 1
ATOM 796 O O . GLY A 1 97 ? 18.914 -17.212 -27.703 1.00 77.50 97 GLY A O 1
ATOM 797 N N . ALA A 1 98 ? 18.663 -19.385 -28.224 1.00 82.31 98 ALA A N 1
ATOM 798 C CA . ALA A 1 98 ? 19.931 -19.527 -28.933 1.00 82.31 98 ALA A CA 1
ATOM 799 C C . ALA A 1 98 ? 19.956 -18.778 -30.279 1.00 82.31 98 ALA A C 1
ATOM 801 O O . ALA A 1 98 ? 21.029 -18.359 -30.706 1.00 82.31 98 ALA A O 1
ATOM 802 N N . LEU A 1 99 ? 18.799 -18.540 -30.919 1.00 86.44 99 LEU A N 1
ATOM 803 C CA . LEU A 1 99 ? 18.716 -17.772 -32.173 1.00 86.44 99 LEU A CA 1
ATOM 804 C C . LEU A 1 99 ? 19.231 -16.336 -32.011 1.00 86.44 99 LEU A C 1
ATOM 806 O O . LEU A 1 99 ? 19.900 -15.829 -32.901 1.00 86.44 99 LEU A O 1
ATOM 810 N N . PHE A 1 100 ? 18.982 -15.698 -30.867 1.00 88.06 100 PHE A N 1
ATOM 811 C CA . PHE A 1 100 ? 19.444 -14.329 -30.595 1.00 88.06 100 PHE A CA 1
ATOM 812 C C . PHE A 1 100 ? 20.974 -14.225 -30.512 1.00 88.06 100 PHE A C 1
ATOM 814 O O . PHE A 1 100 ? 21.552 -13.216 -30.907 1.00 88.06 100 PHE A O 1
ATOM 821 N N . ILE A 1 101 ? 21.625 -15.280 -30.015 1.00 88.00 101 ILE A N 1
ATOM 822 C CA . ILE A 1 101 ? 23.081 -15.351 -29.815 1.00 88.00 101 ILE A CA 1
ATOM 823 C C . ILE A 1 101 ? 23.779 -15.924 -31.067 1.00 88.00 101 ILE A C 1
ATOM 825 O O . ILE A 1 101 ? 24.994 -15.807 -31.225 1.00 88.00 101 ILE A O 1
ATOM 829 N N . PHE A 1 102 ? 23.018 -16.511 -31.996 1.00 84.94 102 PHE A N 1
ATOM 830 C CA . PHE A 1 102 ? 23.532 -17.171 -33.196 1.00 84.94 102 PHE A CA 1
ATOM 831 C C . PHE A 1 102 ? 24.510 -16.307 -34.017 1.00 84.94 102 PHE A C 1
ATOM 833 O O . PHE A 1 102 ? 25.597 -16.811 -34.294 1.00 84.94 102 PHE A O 1
ATOM 840 N N . PRO A 1 103 ? 24.245 -15.018 -34.331 1.00 84.44 103 PRO A N 1
ATOM 841 C CA . PRO A 1 103 ? 25.182 -14.196 -35.110 1.00 84.44 103 PRO A CA 1
ATOM 842 C C . PRO A 1 103 ? 26.552 -14.002 -34.435 1.00 84.44 103 PRO A C 1
ATOM 844 O O . PRO A 1 103 ? 27.561 -13.844 -35.117 1.00 84.44 103 PRO A O 1
ATOM 847 N N . ILE A 1 104 ? 26.600 -14.066 -33.100 1.00 84.19 104 ILE A N 1
ATOM 848 C CA . ILE A 1 104 ? 27.827 -13.919 -32.305 1.00 84.19 104 ILE A CA 1
ATOM 849 C C . ILE A 1 104 ? 28.613 -15.236 -32.269 1.00 84.19 104 ILE A C 1
ATOM 851 O O . ILE A 1 104 ? 29.835 -15.234 -32.396 1.00 84.19 104 ILE A O 1
ATOM 855 N N . LEU A 1 105 ? 27.924 -16.375 -32.131 1.00 77.69 105 LEU A N 1
ATOM 856 C CA . LEU A 1 105 ? 28.556 -17.701 -32.065 1.00 77.69 105 LEU A CA 1
ATOM 857 C C . LEU A 1 105 ? 29.057 -18.188 -33.433 1.00 77.69 105 LEU A C 1
ATOM 859 O O . LEU A 1 105 ? 30.098 -18.835 -33.522 1.00 77.69 105 LEU A O 1
ATOM 863 N N . VAL A 1 106 ? 28.332 -17.860 -34.503 1.00 73.31 106 VAL A N 1
ATOM 864 C CA . VAL A 1 106 ? 28.638 -18.246 -35.893 1.00 73.31 106 VAL A CA 1
ATOM 865 C C . VAL A 1 106 ? 29.935 -17.628 -36.403 1.00 73.31 106 VAL A C 1
ATOM 867 O O . VAL A 1 106 ? 30.648 -18.260 -37.184 1.00 73.31 106 VAL A O 1
ATOM 870 N N . ASN A 1 107 ? 30.284 -16.442 -35.904 1.00 66.44 107 ASN A N 1
ATOM 871 C CA . ASN A 1 107 ? 31.524 -15.739 -36.229 1.00 66.44 107 ASN A CA 1
ATOM 872 C C . ASN A 1 107 ? 32.792 -16.536 -35.849 1.00 66.44 107 ASN A C 1
ATOM 874 O O . ASN A 1 107 ? 33.891 -16.216 -36.291 1.00 66.44 107 ASN A O 1
ATOM 878 N N . ALA A 1 108 ? 32.656 -17.604 -35.053 1.00 57.00 108 ALA A N 1
ATOM 879 C CA . ALA A 1 108 ? 33.758 -18.495 -34.722 1.00 57.00 108 ALA A CA 1
ATOM 880 C C . ALA A 1 108 ? 33.969 -19.664 -35.714 1.00 57.00 108 ALA A C 1
ATOM 882 O O . ALA A 1 108 ? 34.965 -20.373 -35.579 1.00 57.00 108 ALA A O 1
ATOM 883 N N . ALA A 1 109 ? 33.059 -19.910 -36.669 1.00 55.19 109 ALA A N 1
ATOM 884 C CA . ALA A 1 109 ? 33.038 -21.186 -37.401 1.00 55.19 109 ALA A CA 1
ATOM 885 C C . ALA A 1 109 ? 32.650 -21.142 -38.897 1.00 55.19 109 ALA A C 1
ATOM 887 O O . ALA A 1 109 ? 32.791 -22.168 -39.562 1.00 55.19 109 ALA A O 1
ATOM 888 N N . LEU A 1 110 ? 32.139 -20.030 -39.445 1.00 56.94 110 LEU A N 1
ATOM 889 C CA . LEU A 1 110 ? 31.478 -20.015 -40.768 1.00 56.94 110 LEU A CA 1
ATOM 890 C C . LEU A 1 110 ? 31.957 -18.881 -41.711 1.00 56.94 110 LEU A C 1
ATOM 892 O O . LEU A 1 110 ? 32.475 -17.870 -41.241 1.00 56.94 110 LEU A O 1
ATOM 896 N N . PRO A 1 111 ? 31.788 -19.033 -43.045 1.00 63.91 111 PRO A N 1
ATOM 897 C CA . PRO A 1 111 ? 32.236 -18.066 -44.057 1.00 63.91 111 PRO A CA 1
ATOM 898 C C . PRO A 1 111 ? 31.453 -16.735 -44.051 1.00 63.91 111 PRO A C 1
ATOM 900 O O . PRO A 1 111 ? 30.276 -16.684 -43.687 1.00 63.91 111 PRO A O 1
ATOM 903 N N . SER A 1 112 ? 32.099 -15.659 -44.524 1.00 66.94 112 SER A N 1
ATOM 904 C CA . SER A 1 112 ? 31.648 -14.252 -44.440 1.00 66.94 112 SER A CA 1
ATOM 905 C C . SER A 1 112 ? 30.279 -13.949 -45.065 1.00 66.94 112 SER A C 1
ATOM 907 O O . SER A 1 112 ? 29.590 -13.030 -44.625 1.00 66.94 112 SER A O 1
ATOM 909 N N . THR A 1 113 ? 29.831 -14.739 -46.042 1.00 67.62 113 THR A N 1
ATOM 910 C CA . THR A 1 113 ? 28.518 -14.574 -46.690 1.00 67.62 113 THR A CA 1
ATOM 911 C C . THR A 1 113 ? 27.348 -14.913 -45.766 1.00 67.62 113 THR A C 1
ATOM 913 O O . THR A 1 113 ? 26.303 -14.269 -45.830 1.00 67.62 113 THR A O 1
ATOM 916 N N . VAL A 1 114 ? 27.521 -15.891 -44.872 1.00 70.00 114 VAL A N 1
ATOM 917 C CA . VAL A 1 114 ? 26.484 -16.309 -43.913 1.00 70.00 114 VAL A CA 1
ATOM 918 C C . VAL A 1 114 ? 26.338 -15.278 -42.792 1.00 70.00 114 VAL A C 1
ATOM 920 O O . VAL A 1 114 ? 25.235 -15.057 -42.297 1.00 70.00 114 VAL A O 1
ATOM 923 N N . LEU A 1 115 ? 27.433 -14.599 -42.433 1.00 71.50 115 LEU A N 1
ATOM 924 C CA . LEU A 1 115 ? 27.456 -13.581 -41.383 1.00 71.50 115 LEU A CA 1
ATOM 925 C C . LEU A 1 115 ? 26.588 -12.364 -41.742 1.00 71.50 115 LEU A C 1
ATOM 927 O O . LEU A 1 115 ? 25.872 -11.853 -40.886 1.00 71.50 115 LEU A O 1
ATOM 931 N N . MET A 1 116 ? 26.597 -11.954 -43.013 1.00 76.00 116 MET A N 1
ATOM 932 C CA . MET A 1 116 ? 25.837 -10.796 -43.504 1.00 76.00 116 MET A CA 1
ATOM 933 C C . MET A 1 116 ? 24.318 -11.004 -43.447 1.00 76.00 116 MET A C 1
ATOM 935 O O . MET A 1 116 ? 23.578 -10.062 -43.187 1.00 76.00 116 MET A O 1
ATOM 939 N N . ILE A 1 117 ? 23.852 -12.239 -43.651 1.00 83.88 117 ILE A N 1
ATOM 940 C CA . ILE A 1 117 ? 22.418 -12.578 -43.704 1.00 83.88 117 ILE A CA 1
ATOM 941 C C . ILE A 1 117 ? 21.893 -13.012 -42.319 1.00 83.88 117 ILE A C 1
ATOM 943 O O . ILE A 1 117 ? 20.687 -13.011 -42.063 1.00 83.88 117 ILE A O 1
ATOM 947 N N . ALA A 1 118 ? 22.783 -13.366 -41.385 1.00 83.81 118 ALA A N 1
ATOM 948 C CA . ALA A 1 118 ? 22.408 -13.902 -40.077 1.00 83.81 118 ALA A CA 1
ATOM 949 C C . ALA A 1 118 ? 21.465 -12.989 -39.256 1.00 83.81 118 ALA A C 1
ATOM 951 O O . ALA A 1 118 ? 20.487 -13.517 -38.717 1.00 83.81 118 ALA A O 1
ATOM 952 N N . PRO A 1 119 ? 21.665 -11.655 -39.166 1.00 89.12 119 PRO A N 1
ATOM 953 C CA . PRO A 1 119 ? 20.748 -10.779 -38.431 1.00 89.12 119 PRO A CA 1
ATOM 954 C C . PRO A 1 119 ? 19.329 -10.760 -39.018 1.00 89.12 119 PRO A C 1
ATOM 956 O O . PRO A 1 119 ? 18.353 -10.781 -38.265 1.00 89.12 119 PRO A O 1
ATOM 959 N N . GLU A 1 120 ? 19.203 -10.775 -40.349 1.00 88.50 120 GLU A N 1
ATOM 960 C CA . GLU A 1 120 ? 17.911 -10.783 -41.052 1.00 88.50 120 GLU A CA 1
ATOM 961 C C . GLU A 1 120 ? 17.155 -12.094 -40.810 1.00 88.50 120 GLU A C 1
ATOM 963 O O . GLU A 1 120 ? 15.960 -12.093 -40.505 1.00 88.50 120 GLU A O 1
ATOM 968 N N . LEU A 1 121 ? 17.869 -13.221 -40.869 1.00 88.06 121 LEU A N 1
ATOM 969 C CA . LEU A 1 121 ? 17.297 -14.545 -40.642 1.00 88.06 121 LEU A CA 1
ATOM 970 C C . LEU A 1 121 ? 16.814 -14.720 -39.190 1.00 88.06 121 LEU A C 1
ATOM 972 O O . LEU A 1 121 ? 15.737 -15.274 -38.950 1.00 88.06 121 LEU A O 1
ATOM 976 N N . VAL A 1 122 ? 17.563 -14.201 -38.212 1.00 88.69 122 VAL A N 1
ATOM 977 C CA . VAL A 1 122 ? 17.168 -14.211 -36.792 1.00 88.69 122 VAL A CA 1
ATOM 978 C C . VAL A 1 122 ? 15.955 -13.308 -36.545 1.00 88.69 122 VAL A C 1
ATOM 980 O O . VAL A 1 122 ? 15.010 -13.719 -35.866 1.00 88.69 122 VAL A O 1
ATOM 983 N N . ALA A 1 123 ? 15.920 -12.111 -37.133 1.00 89.50 123 ALA A N 1
ATOM 984 C CA . ALA A 1 123 ? 14.779 -11.205 -37.006 1.00 89.50 123 ALA A CA 1
ATOM 985 C C . ALA A 1 123 ? 13.505 -11.799 -37.634 1.00 89.50 123 ALA A C 1
ATOM 987 O O . ALA A 1 123 ? 12.440 -11.788 -37.016 1.00 89.50 123 ALA A O 1
ATOM 988 N N . PHE A 1 124 ? 13.611 -12.398 -38.823 1.00 90.38 124 PHE A N 1
ATOM 989 C CA . PHE A 1 124 ? 12.477 -13.025 -39.503 1.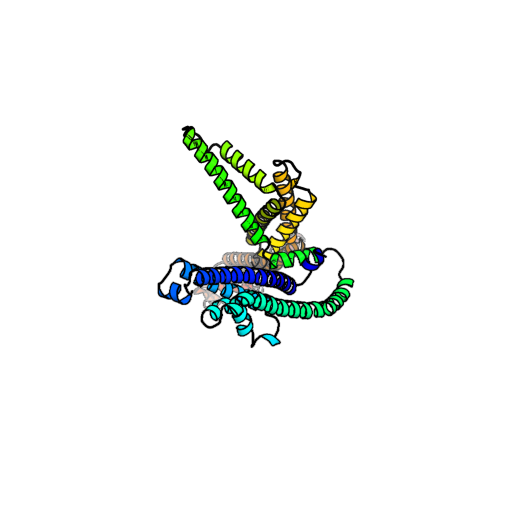00 90.38 124 PHE A CA 1
ATOM 990 C C . PHE A 1 124 ? 11.928 -14.236 -38.731 1.00 90.38 124 PHE A C 1
ATOM 992 O O . PHE A 1 124 ? 10.717 -14.373 -38.527 1.00 90.38 124 PHE A O 1
ATOM 999 N N . THR A 1 125 ? 12.809 -15.113 -38.247 1.00 86.94 125 THR A N 1
ATOM 1000 C CA . THR A 1 125 ? 12.402 -16.304 -37.482 1.00 86.94 125 THR A CA 1
ATOM 1001 C C . THR A 1 125 ? 11.778 -15.941 -36.132 1.00 86.94 125 THR A C 1
ATOM 1003 O O . THR A 1 125 ? 10.747 -16.498 -35.762 1.00 86.94 125 THR A O 1
ATOM 1006 N N . THR A 1 126 ? 12.320 -14.962 -35.409 1.00 87.19 126 THR A N 1
ATOM 1007 C CA . THR A 1 126 ? 11.734 -14.507 -34.134 1.00 87.19 126 THR A CA 1
ATOM 1008 C C . THR A 1 126 ? 10.411 -13.757 -34.335 1.00 87.19 126 THR A C 1
ATOM 1010 O O . THR A 1 126 ? 9.463 -13.969 -33.573 1.00 87.19 126 THR A O 1
ATOM 1013 N N . PHE A 1 127 ? 10.281 -12.971 -35.409 1.00 89.00 127 PHE A N 1
ATOM 1014 C CA . PHE A 1 127 ? 9.036 -12.284 -35.761 1.00 89.00 127 PHE A CA 1
ATOM 1015 C C . PHE A 1 127 ? 7.911 -13.249 -36.161 1.00 89.00 127 PHE A C 1
ATOM 1017 O O . PHE A 1 127 ? 6.778 -13.099 -35.706 1.00 89.00 127 PHE A O 1
ATOM 1024 N N . THR A 1 128 ? 8.202 -14.285 -36.952 1.00 86.12 128 THR A N 1
ATOM 1025 C CA . THR A 1 128 ? 7.194 -15.300 -37.322 1.00 86.12 128 THR A CA 1
ATOM 1026 C C . THR A 1 128 ? 6.671 -16.070 -36.104 1.00 86.12 128 THR A C 1
ATOM 1028 O O . THR A 1 128 ? 5.462 -16.291 -35.990 1.00 86.12 128 THR A O 1
ATOM 1031 N N . ILE A 1 129 ? 7.544 -16.399 -35.142 1.00 84.25 129 ILE A N 1
ATOM 1032 C CA . ILE A 1 129 ? 7.153 -17.002 -33.854 1.00 84.25 129 ILE A CA 1
ATOM 1033 C C . ILE A 1 129 ? 6.243 -16.053 -33.060 1.00 84.25 129 ILE A C 1
ATOM 1035 O O . ILE A 1 129 ? 5.223 -16.482 -32.510 1.00 84.25 129 ILE A O 1
ATOM 1039 N N . PHE A 1 130 ? 6.580 -14.761 -33.028 1.00 84.06 130 PHE A N 1
ATOM 1040 C CA . PHE A 1 130 ? 5.773 -13.735 -32.371 1.00 84.06 130 PHE A CA 1
ATOM 1041 C C . PHE A 1 130 ? 4.378 -13.586 -33.006 1.00 84.06 130 PHE A C 1
ATOM 1043 O O . PHE A 1 130 ? 3.374 -13.599 -32.291 1.00 84.06 130 PHE A O 1
ATOM 1050 N N . VAL A 1 131 ? 4.285 -13.516 -34.338 1.00 83.75 131 VAL A N 1
ATOM 1051 C CA . VAL A 1 131 ? 3.001 -13.415 -35.057 1.00 83.75 131 VAL A CA 1
ATOM 1052 C C . VAL A 1 131 ? 2.130 -14.645 -34.800 1.00 83.75 131 VAL A C 1
ATOM 1054 O O . VAL A 1 131 ? 0.943 -14.508 -34.495 1.00 83.75 131 VAL A O 1
ATOM 1057 N N . TRP A 1 132 ? 2.711 -15.848 -34.843 1.00 82.31 132 TRP A N 1
ATOM 1058 C CA . TRP A 1 132 ? 1.985 -17.081 -34.531 1.00 82.31 132 TRP A CA 1
ATOM 1059 C C . TRP A 1 132 ? 1.411 -17.072 -33.103 1.00 82.31 132 TRP A C 1
ATOM 1061 O O . TRP A 1 132 ? 0.257 -17.459 -32.886 1.00 82.31 132 TRP A O 1
ATOM 1071 N N . HIS A 1 133 ? 2.177 -16.563 -32.132 1.00 74.81 133 HIS A N 1
ATOM 1072 C CA . HIS A 1 133 ? 1.715 -16.381 -30.756 1.00 74.81 133 HIS A CA 1
ATOM 1073 C C . HIS A 1 133 ? 0.540 -15.395 -30.662 1.00 74.81 133 HIS A C 1
ATOM 1075 O O . HIS A 1 133 ? -0.475 -15.703 -30.028 1.00 74.81 133 HIS A O 1
ATOM 1081 N N . LEU A 1 134 ? 0.650 -14.239 -31.325 1.00 73.50 134 LEU A N 1
ATOM 1082 C CA . LEU A 1 134 ? -0.379 -13.200 -31.322 1.00 73.50 134 LEU A CA 1
ATOM 1083 C C . LEU A 1 134 ? -1.714 -13.732 -31.867 1.00 73.50 134 LEU A C 1
ATOM 1085 O O . LEU A 1 134 ? -2.758 -13.545 -31.240 1.00 73.50 134 LEU A O 1
ATOM 1089 N N . VAL A 1 135 ? -1.680 -14.470 -32.982 1.00 77.94 135 VAL A N 1
ATOM 1090 C CA . VAL A 1 135 ? -2.875 -15.057 -33.614 1.00 77.94 135 VAL A CA 1
ATOM 1091 C C . VAL A 1 135 ? -3.568 -16.066 -32.690 1.00 77.94 135 VAL A C 1
ATOM 1093 O O . VAL A 1 135 ? -4.790 -16.018 -32.532 1.00 77.94 135 VAL A O 1
ATOM 1096 N N . LYS A 1 136 ? -2.810 -16.945 -32.016 1.00 71.38 136 LYS A N 1
ATOM 1097 C CA . LYS A 1 136 ? -3.370 -17.947 -31.086 1.00 71.38 136 LYS A CA 1
ATOM 1098 C C . LYS A 1 136 ? -3.964 -17.319 -29.817 1.00 71.38 136 LYS A C 1
ATOM 1100 O O . LYS A 1 136 ? -4.847 -17.911 -29.196 1.00 71.38 136 LYS A O 1
ATOM 1105 N N . HIS A 1 137 ? -3.474 -16.150 -29.401 1.00 65.50 137 HIS A N 1
ATOM 1106 C CA . HIS A 1 137 ? -4.028 -15.409 -28.265 1.00 65.50 137 HIS A CA 1
ATOM 1107 C C . HIS A 1 137 ? -5.286 -14.617 -28.665 1.00 65.50 137 HIS A C 1
ATOM 1109 O O . HIS A 1 137 ? -6.287 -14.650 -27.947 1.00 65.50 137 HIS A O 1
ATOM 1115 N N . LEU A 1 138 ? -5.271 -13.966 -29.835 1.00 64.19 138 LEU A N 1
ATOM 1116 C CA . LEU A 1 138 ? -6.414 -13.220 -30.377 1.00 64.19 138 LEU A CA 1
ATOM 1117 C C . LEU A 1 138 ? -7.623 -14.124 -30.660 1.00 64.19 138 LEU A C 1
ATOM 1119 O O . LEU A 1 138 ? -8.752 -13.728 -30.376 1.00 64.19 138 LEU A O 1
ATOM 1123 N N . SER A 1 139 ? -7.406 -15.356 -31.130 1.00 66.81 139 SER A N 1
ATOM 1124 C CA . SER A 1 139 ? -8.494 -16.299 -31.431 1.00 66.81 139 SER A CA 1
ATOM 1125 C C . SER A 1 139 ? -9.307 -16.738 -30.205 1.00 66.81 139 SER A C 1
ATOM 1127 O O . SER A 1 139 ? -10.432 -17.209 -30.353 1.00 66.81 139 SER A O 1
ATOM 1129 N N . LYS A 1 140 ? -8.785 -16.552 -28.983 1.00 62.69 140 LYS A N 1
ATOM 1130 C CA . LYS A 1 140 ? -9.494 -16.877 -27.734 1.00 62.69 140 LYS A CA 1
ATOM 1131 C C . LYS A 1 140 ? -10.366 -15.732 -27.206 1.00 62.69 140 LYS A C 1
ATOM 1133 O O . LYS A 1 140 ? -11.260 -15.986 -26.402 1.00 62.69 140 LYS A O 1
ATOM 1138 N N . LEU A 1 141 ? -10.148 -14.491 -27.652 1.00 58.44 141 LEU A N 1
ATOM 1139 C CA . LEU A 1 141 ? -10.885 -13.305 -27.190 1.00 58.44 141 LEU A CA 1
ATOM 1140 C C . LEU A 1 141 ? -12.411 -13.340 -27.434 1.00 58.44 141 LEU A C 1
ATOM 1142 O O . LEU A 1 141 ? -13.133 -12.895 -26.539 1.00 58.44 141 LEU A O 1
ATOM 1146 N N . PRO A 1 142 ? -12.942 -13.882 -28.553 1.00 58.31 142 PRO A N 1
ATOM 1147 C CA . PRO A 1 142 ? -14.387 -13.905 -28.810 1.00 58.31 142 PRO A CA 1
ATOM 1148 C C . PRO A 1 142 ? -15.180 -14.698 -27.760 1.00 58.31 142 PRO A C 1
ATOM 1150 O O . PRO A 1 142 ? -16.219 -14.238 -27.290 1.00 58.31 142 PRO A O 1
ATOM 1153 N N . ASN A 1 143 ? -14.649 -15.842 -27.315 1.00 57.34 143 ASN A N 1
ATOM 1154 C CA . ASN A 1 143 ? -15.292 -16.686 -26.300 1.00 57.34 143 ASN A CA 1
ATOM 1155 C C . ASN A 1 143 ? -15.364 -15.993 -24.930 1.00 57.34 143 ASN A C 1
ATOM 1157 O O . ASN A 1 143 ? -16.338 -16.154 -24.194 1.00 57.34 143 ASN A O 1
ATOM 1161 N N . TYR A 1 144 ? -14.364 -15.174 -24.595 1.00 54.53 144 TYR A N 1
ATOM 1162 C CA . TYR A 1 144 ? -14.379 -14.374 -23.369 1.00 54.53 144 TYR A CA 1
ATOM 1163 C C . TYR A 1 144 ? -15.321 -13.171 -23.470 1.00 54.53 144 TYR A C 1
ATOM 1165 O O . TYR A 1 144 ? -15.969 -12.819 -22.484 1.00 54.53 144 TYR A O 1
ATOM 1173 N N . PHE A 1 145 ? -15.440 -12.566 -24.655 1.00 51.91 145 PHE A N 1
ATOM 1174 C CA . PHE A 1 145 ? -16.351 -11.448 -24.897 1.00 51.91 145 PHE A CA 1
ATOM 1175 C C . PHE A 1 145 ? -17.826 -11.871 -24.779 1.00 51.91 145 PHE A C 1
ATOM 1177 O O . PHE A 1 145 ? -18.646 -11.132 -24.232 1.00 51.91 145 PHE A O 1
ATOM 1184 N N . TRP A 1 146 ? -18.156 -13.094 -25.204 1.00 50.22 146 TRP A N 1
ATOM 1185 C CA . TRP A 1 146 ? -19.497 -13.672 -25.070 1.00 50.22 146 TRP A CA 1
ATOM 1186 C C . TRP A 1 146 ? -19.892 -13.936 -23.600 1.00 50.22 146 TRP A C 1
ATOM 1188 O O . TRP A 1 146 ? -20.972 -13.547 -23.163 1.00 50.22 146 TRP A O 1
ATOM 1198 N N . LEU A 1 147 ? -18.984 -14.478 -22.779 1.00 50.47 147 LEU A N 1
ATOM 1199 C CA . LEU A 1 147 ? -19.211 -14.643 -21.330 1.00 50.47 147 LEU A CA 1
ATOM 1200 C C . LEU A 1 147 ? -19.314 -13.296 -20.587 1.00 50.47 147 LEU A C 1
ATOM 1202 O O . LEU A 1 147 ? -20.085 -13.150 -19.636 1.00 50.47 147 LEU A O 1
ATOM 1206 N N . PHE A 1 148 ? -18.544 -12.299 -21.027 1.00 42.62 148 PHE A N 1
ATOM 1207 C CA . PHE A 1 148 ? -18.536 -10.959 -20.442 1.00 42.62 148 PHE A CA 1
ATOM 1208 C C . PHE A 1 148 ? -19.818 -10.176 -20.745 1.00 42.62 148 PHE A C 1
ATOM 1210 O O . PHE A 1 148 ? -20.346 -9.532 -19.843 1.00 42.62 148 PHE A O 1
ATOM 1217 N N . THR A 1 149 ? -20.350 -10.271 -21.968 1.00 46.25 149 THR A N 1
ATOM 1218 C CA . THR A 1 149 ? -21.591 -9.593 -22.395 1.00 46.25 149 THR A CA 1
ATOM 1219 C C . THR A 1 149 ? -22.836 -10.138 -21.688 1.00 46.25 149 THR A C 1
ATOM 1221 O O . THR A 1 149 ? -23.677 -9.352 -21.253 1.00 46.25 149 THR A O 1
ATOM 1224 N N . VAL A 1 150 ? -22.915 -11.454 -21.452 1.00 48.75 150 VAL A N 1
ATOM 1225 C CA . VAL A 1 150 ? -24.007 -12.071 -20.671 1.00 48.75 150 VAL A CA 1
ATOM 1226 C C . VAL A 1 150 ? -23.953 -11.659 -19.190 1.00 48.75 150 VAL A C 1
ATOM 1228 O O . VAL A 1 150 ? -24.987 -11.364 -18.595 1.00 48.75 150 VAL A O 1
ATOM 1231 N N . SER A 1 151 ? -22.758 -11.535 -18.597 1.00 44.34 151 SER A N 1
ATOM 1232 C CA . SER A 1 151 ? -22.592 -11.006 -17.230 1.00 44.34 151 SER A CA 1
ATOM 1233 C C . SER A 1 151 ? -22.810 -9.484 -17.130 1.00 44.34 151 SER A C 1
ATOM 1235 O O . SER A 1 151 ? -23.089 -8.973 -16.041 1.00 44.34 151 SER A O 1
ATOM 1237 N N . TRP A 1 152 ? -22.673 -8.751 -18.238 1.00 40.91 152 TRP A N 1
ATOM 1238 C CA . TRP A 1 152 ? -22.762 -7.288 -18.302 1.00 40.91 152 TRP A CA 1
ATOM 1239 C C . TRP A 1 152 ? -24.188 -6.752 -18.151 1.00 40.91 152 TRP A C 1
ATOM 1241 O O . TRP A 1 152 ? -24.377 -5.705 -17.532 1.00 40.91 152 TRP A O 1
ATOM 1251 N N . ASN A 1 153 ? -25.189 -7.482 -18.648 1.00 44.75 153 ASN A N 1
ATOM 1252 C CA . ASN A 1 153 ? -26.584 -7.030 -18.634 1.00 44.75 153 ASN A CA 1
ATOM 1253 C C . ASN A 1 153 ? -27.242 -7.035 -17.239 1.00 44.75 153 ASN A C 1
ATOM 1255 O O . ASN A 1 153 ? -28.309 -6.451 -17.084 1.00 44.75 153 ASN A O 1
ATOM 1259 N N . PHE A 1 154 ? -26.621 -7.632 -16.212 1.00 44.28 154 PHE A N 1
ATOM 1260 C CA . PHE A 1 154 ? -27.257 -7.813 -14.897 1.00 44.28 154 PHE A CA 1
ATOM 1261 C C . PHE A 1 154 ? -26.865 -6.774 -13.822 1.00 44.28 154 PHE A C 1
ATOM 1263 O O . PHE A 1 154 ? -27.480 -6.741 -12.764 1.00 44.28 154 PHE A O 1
ATOM 1270 N N . SER A 1 155 ? -25.845 -5.927 -14.033 1.00 41.94 155 SER A N 1
ATOM 1271 C CA . SER A 1 155 ? -25.176 -5.218 -12.912 1.00 41.94 155 SER A CA 1
ATOM 1272 C C . SER A 1 155 ? -24.959 -3.704 -13.089 1.00 41.94 155 SER A C 1
ATOM 1274 O O . SER A 1 155 ? -24.048 -3.134 -12.481 1.00 41.94 155 SER A O 1
ATOM 1276 N N . PHE A 1 156 ? -25.754 -3.016 -13.903 1.00 47.03 156 PHE A N 1
ATOM 1277 C CA . PHE A 1 156 ? -25.664 -1.554 -14.026 1.00 47.03 156 PHE A CA 1
ATOM 1278 C C . PHE A 1 156 ? -26.379 -0.888 -12.829 1.00 47.03 156 PHE A C 1
ATOM 1280 O O . PHE A 1 156 ? -27.513 -1.235 -12.533 1.00 47.03 156 PHE A O 1
ATOM 1287 N N . ARG A 1 157 ? -25.801 0.055 -12.074 1.00 47.53 157 ARG A N 1
ATOM 1288 C CA . ARG A 1 157 ? -25.154 1.309 -12.504 1.00 47.53 157 ARG A CA 1
ATOM 1289 C C . ARG A 1 157 ? -24.344 1.869 -11.300 1.00 47.53 157 ARG A C 1
ATOM 1291 O O . ARG A 1 157 ? -24.837 1.860 -10.181 1.00 47.53 157 ARG A O 1
ATOM 1298 N N . PHE A 1 158 ? -23.145 2.409 -11.525 1.00 43.84 158 PHE A N 1
ATOM 1299 C CA . PHE A 1 158 ? -22.346 3.256 -10.603 1.00 43.84 158 PHE A CA 1
ATOM 1300 C C . PHE A 1 158 ? -21.461 2.606 -9.512 1.00 43.84 158 PHE A C 1
ATOM 1302 O O . PHE A 1 158 ? -20.240 2.765 -9.570 1.00 43.84 158 PHE A O 1
ATOM 1309 N N . THR A 1 159 ? -21.989 1.841 -8.554 1.00 49.16 159 THR A N 1
ATOM 1310 C CA . THR A 1 159 ? -21.194 1.324 -7.407 1.00 49.16 159 THR A CA 1
ATOM 1311 C C . THR A 1 159 ? -20.049 0.384 -7.806 1.00 49.16 159 THR A C 1
ATOM 1313 O O . THR A 1 159 ? -19.018 0.330 -7.136 1.00 49.16 159 THR A O 1
ATOM 1316 N N . ARG A 1 160 ? -20.171 -0.321 -8.939 1.00 49.06 160 ARG A N 1
ATOM 1317 C CA . ARG A 1 160 ? -19.150 -1.278 -9.395 1.00 49.06 160 ARG A CA 1
ATOM 1318 C C . ARG A 1 160 ? -17.947 -0.639 -10.096 1.00 49.06 160 ARG A C 1
ATOM 1320 O O . ARG A 1 160 ? -16.880 -1.235 -10.078 1.00 49.06 160 ARG A O 1
ATOM 1327 N N . ILE A 1 161 ? -18.073 0.554 -10.686 1.00 54.31 161 ILE A N 1
ATOM 1328 C CA . ILE A 1 161 ? -16.925 1.234 -11.324 1.00 54.31 161 ILE A CA 1
ATOM 1329 C C . ILE A 1 161 ? -15.961 1.726 -10.248 1.00 54.31 161 ILE A C 1
ATOM 1331 O O . ILE A 1 161 ? -14.767 1.474 -10.356 1.00 54.31 161 ILE A O 1
ATOM 1335 N N . LEU A 1 162 ? -16.484 2.337 -9.182 1.00 51.25 162 LEU A N 1
ATOM 1336 C CA . LEU A 1 162 ? -15.678 2.747 -8.033 1.00 51.25 162 LEU A CA 1
ATOM 1337 C C . LEU A 1 162 ? -15.066 1.539 -7.322 1.00 51.25 162 LEU A C 1
ATOM 1339 O O . LEU A 1 162 ? -13.877 1.564 -7.040 1.00 51.25 162 LEU A O 1
ATOM 1343 N N . ASN A 1 163 ? -15.818 0.450 -7.121 1.00 54.72 163 ASN A N 1
ATOM 1344 C CA . ASN A 1 163 ? -15.268 -0.757 -6.495 1.00 54.72 163 ASN A CA 1
ATOM 1345 C C . ASN A 1 163 ? -14.226 -1.475 -7.370 1.00 54.72 163 ASN A C 1
ATOM 1347 O O . ASN A 1 163 ? -13.228 -1.949 -6.841 1.00 54.72 163 ASN A O 1
ATOM 1351 N N . ASN A 1 164 ? -14.402 -1.527 -8.695 1.00 60.84 164 ASN A N 1
ATOM 1352 C CA . ASN A 1 164 ? -13.409 -2.116 -9.602 1.00 60.84 164 ASN A CA 1
ATOM 1353 C C . ASN A 1 164 ? -12.168 -1.229 -9.736 1.00 60.84 164 ASN A C 1
ATOM 1355 O O . ASN A 1 164 ? -11.051 -1.740 -9.753 1.00 60.84 164 ASN A O 1
ATOM 1359 N N . LEU A 1 165 ? -12.345 0.093 -9.811 1.00 62.75 165 LEU A N 1
ATOM 1360 C CA . LEU A 1 165 ? -11.232 1.035 -9.794 1.00 62.75 165 LEU A CA 1
ATOM 1361 C C . LEU A 1 165 ? -10.483 0.917 -8.463 1.00 62.75 165 LEU A C 1
ATOM 1363 O O . LEU A 1 165 ? -9.266 0.809 -8.476 1.00 62.75 165 LEU A O 1
ATOM 1367 N N . ALA A 1 166 ? -11.184 0.891 -7.325 1.00 57.56 166 ALA A N 1
ATOM 1368 C CA . ALA A 1 166 ? -10.617 0.687 -5.988 1.00 57.56 166 ALA A CA 1
ATOM 1369 C C . ALA A 1 166 ? -9.820 -0.612 -5.900 1.00 57.56 166 ALA A C 1
ATOM 1371 O O . ALA A 1 166 ? -8.666 -0.583 -5.483 1.00 57.56 166 ALA A O 1
ATOM 1372 N N . PHE A 1 167 ? -10.399 -1.714 -6.378 1.00 62.56 167 PHE A N 1
ATOM 1373 C CA . PHE A 1 167 ? -9.755 -3.022 -6.422 1.00 62.56 167 PHE A CA 1
ATOM 1374 C C . PHE A 1 167 ? -8.470 -3.005 -7.265 1.00 62.56 167 PHE A C 1
ATOM 1376 O O . PHE A 1 167 ? -7.404 -3.392 -6.793 1.00 62.56 167 PHE A O 1
ATOM 1383 N N . HIS A 1 168 ? -8.522 -2.471 -8.487 1.00 66.50 168 HIS A N 1
ATOM 1384 C CA . HIS A 1 168 ? -7.334 -2.380 -9.341 1.00 66.50 168 HIS A CA 1
ATOM 1385 C C . HIS A 1 168 ? -6.281 -1.409 -8.795 1.00 66.50 168 HIS A C 1
ATOM 1387 O O . HIS A 1 168 ? -5.083 -1.644 -8.924 1.00 66.50 168 HIS A O 1
ATOM 1393 N N . TRP A 1 169 ? -6.702 -0.331 -8.145 1.00 71.94 169 TRP A N 1
ATOM 1394 C CA . TRP A 1 169 ? -5.803 0.654 -7.553 1.00 71.94 169 TRP A CA 1
ATOM 1395 C C . TRP A 1 169 ? -5.085 0.128 -6.314 1.00 71.94 169 TRP A C 1
ATOM 1397 O O . TRP A 1 169 ? -3.919 0.475 -6.104 1.00 71.94 169 TRP A O 1
ATOM 1407 N N . SER A 1 170 ? -5.740 -0.735 -5.527 1.00 64.25 170 SER A N 1
ATOM 1408 C CA . SER A 1 170 ? -5.087 -1.480 -4.450 1.00 64.25 170 SER A CA 1
ATOM 1409 C C . SER A 1 170 ? -4.166 -2.576 -4.987 1.00 64.25 170 SER A C 1
ATOM 1411 O O . SER A 1 170 ? -3.034 -2.680 -4.517 1.00 64.25 170 SER A O 1
ATOM 1413 N N . ASP A 1 171 ? -4.596 -3.332 -6.001 1.00 69.44 171 ASP A N 1
ATOM 1414 C CA . ASP A 1 171 ? -3.821 -4.443 -6.573 1.00 69.44 171 ASP A CA 1
ATOM 1415 C C . ASP A 1 171 ? -2.511 -3.968 -7.207 1.00 69.44 171 ASP A C 1
ATOM 1417 O O . ASP A 1 171 ? -1.445 -4.536 -6.969 1.00 69.44 171 ASP A O 1
ATOM 1421 N N . PHE A 1 172 ? -2.571 -2.884 -7.982 1.00 70.75 172 PHE A N 1
ATOM 1422 C CA . PHE A 1 172 ? -1.397 -2.295 -8.624 1.00 70.75 172 PHE A CA 1
ATOM 1423 C C . PHE A 1 172 ? -0.615 -1.344 -7.710 1.00 70.75 172 PHE A C 1
ATOM 1425 O O . PHE A 1 172 ? 0.330 -0.706 -8.170 1.00 70.75 172 PHE A O 1
ATOM 1432 N N . LYS A 1 173 ? -0.990 -1.229 -6.424 1.00 75.12 173 LYS A N 1
ATOM 1433 C CA . LYS A 1 173 ? -0.346 -0.338 -5.442 1.00 75.12 173 LYS A CA 1
ATOM 1434 C C . LYS A 1 173 ? -0.196 1.102 -5.955 1.00 75.12 173 LYS A C 1
ATOM 1436 O O . LYS A 1 173 ? 0.784 1.780 -5.648 1.00 75.12 173 LYS A O 1
ATOM 1441 N N . ILE A 1 174 ? -1.178 1.586 -6.721 1.00 79.69 174 ILE A N 1
ATOM 1442 C CA . ILE A 1 174 ? -1.111 2.887 -7.407 1.00 79.69 174 ILE A CA 1
ATOM 1443 C C . ILE A 1 174 ? -0.921 4.019 -6.393 1.00 79.69 174 ILE A C 1
ATOM 1445 O O . ILE A 1 174 ? -0.120 4.919 -6.624 1.00 79.69 174 ILE A O 1
ATOM 1449 N N . THR A 1 175 ? -1.570 3.939 -5.226 1.00 80.12 175 THR A N 1
ATOM 1450 C CA . THR A 1 175 ? -1.345 4.886 -4.120 1.00 80.12 175 THR A CA 1
ATOM 1451 C C . THR A 1 175 ? 0.108 4.948 -3.677 1.00 80.12 175 THR A C 1
ATOM 1453 O O . THR A 1 175 ? 0.618 6.039 -3.469 1.00 80.12 175 THR A O 1
ATOM 1456 N N . GLN A 1 176 ? 0.794 3.811 -3.556 1.00 82.75 176 GLN A N 1
ATOM 1457 C CA . GLN A 1 176 ? 2.189 3.775 -3.109 1.00 82.75 176 GLN A CA 1
ATOM 1458 C C . GLN A 1 176 ? 3.124 4.367 -4.166 1.00 82.75 176 GLN A C 1
ATOM 1460 O O . GLN A 1 176 ? 4.059 5.089 -3.827 1.00 82.75 176 GLN A O 1
ATOM 1465 N N . VAL A 1 177 ? 2.847 4.115 -5.448 1.00 86.12 177 VAL A N 1
ATOM 1466 C CA . VAL A 1 177 ? 3.607 4.703 -6.561 1.00 86.12 177 VAL A CA 1
ATOM 1467 C C . VAL A 1 177 ? 3.413 6.219 -6.609 1.00 86.12 177 VAL A C 1
ATOM 1469 O O . VAL A 1 177 ? 4.392 6.954 -6.717 1.00 86.12 177 VAL A O 1
ATOM 1472 N N . LEU A 1 178 ? 2.172 6.696 -6.471 1.00 85.31 178 LEU A N 1
ATOM 1473 C CA . LEU A 1 178 ? 1.855 8.127 -6.426 1.00 85.31 178 LEU A CA 1
ATOM 1474 C C . LEU A 1 178 ? 2.483 8.819 -5.209 1.00 85.31 178 LEU A C 1
ATOM 1476 O O . LEU A 1 178 ? 3.030 9.910 -5.352 1.00 85.31 178 LEU A O 1
ATOM 1480 N N . GLN A 1 179 ? 2.478 8.168 -4.043 1.00 87.44 179 GLN A N 1
ATOM 1481 C CA . GLN A 1 179 ? 3.147 8.658 -2.836 1.00 87.44 179 GLN A CA 1
ATOM 1482 C C . GLN A 1 179 ? 4.657 8.751 -3.039 1.00 87.44 179 GLN A C 1
ATOM 1484 O O . GLN A 1 179 ? 5.251 9.779 -2.729 1.00 87.44 179 GLN A O 1
ATOM 1489 N N . MET A 1 180 ? 5.279 7.710 -3.596 1.00 85.12 180 MET A N 1
ATOM 1490 C CA . MET A 1 180 ? 6.716 7.705 -3.860 1.00 85.12 180 MET A CA 1
ATOM 1491 C C . MET A 1 180 ? 7.098 8.793 -4.866 1.00 85.12 180 MET A C 1
ATOM 1493 O O . MET A 1 180 ? 8.036 9.548 -4.626 1.00 85.12 180 MET A O 1
ATOM 1497 N N . PHE A 1 181 ? 6.321 8.943 -5.941 1.00 88.38 181 PHE A N 1
ATOM 1498 C CA . PHE A 1 181 ? 6.487 10.026 -6.907 1.00 88.38 181 PHE A CA 1
ATOM 1499 C C . PHE A 1 181 ? 6.375 11.411 -6.253 1.00 88.38 181 PHE A C 1
ATOM 1501 O O . PHE A 1 181 ? 7.231 12.270 -6.470 1.00 88.38 181 PHE A O 1
ATOM 1508 N N . ALA A 1 182 ? 5.351 11.628 -5.425 1.00 87.00 182 ALA A N 1
ATOM 1509 C CA . ALA A 1 182 ? 5.131 12.901 -4.750 1.00 87.00 182 ALA A CA 1
ATOM 1510 C C . ALA A 1 182 ? 6.240 13.228 -3.743 1.00 87.00 182 ALA A C 1
ATOM 1512 O O . ALA A 1 182 ? 6.717 14.359 -3.721 1.00 87.00 182 ALA A O 1
ATOM 1513 N N . VAL A 1 183 ? 6.709 12.245 -2.969 1.00 87.38 183 VAL A N 1
ATOM 1514 C CA . VAL A 1 183 ? 7.838 12.419 -2.044 1.00 87.38 183 VAL A CA 1
ATOM 1515 C C . VAL A 1 183 ? 9.111 12.774 -2.806 1.00 87.38 183 VAL A C 1
ATOM 1517 O O . VAL A 1 183 ? 9.771 13.742 -2.445 1.00 87.38 183 VAL A O 1
ATOM 1520 N N . ILE A 1 184 ? 9.431 12.061 -3.892 1.00 86.50 184 ILE A N 1
ATOM 1521 C CA . ILE A 1 184 ? 10.609 12.364 -4.722 1.00 86.50 184 ILE A CA 1
ATOM 1522 C C . ILE A 1 184 ? 10.535 13.798 -5.258 1.00 86.50 184 ILE A C 1
ATOM 1524 O O . ILE A 1 184 ? 11.522 14.531 -5.202 1.00 86.50 184 ILE A O 1
ATOM 1528 N N . ARG A 1 185 ? 9.363 14.222 -5.745 1.00 85.31 185 ARG A N 1
ATOM 1529 C CA . ARG A 1 185 ? 9.150 15.582 -6.255 1.00 85.31 185 ARG A CA 1
ATOM 1530 C C . ARG A 1 185 ? 9.297 16.640 -5.156 1.00 85.31 185 ARG A C 1
ATOM 1532 O O . ARG A 1 185 ? 9.994 17.625 -5.374 1.00 85.31 185 ARG A O 1
ATOM 1539 N N . LEU A 1 186 ? 8.690 16.431 -3.987 1.00 85.38 186 LEU A N 1
ATOM 1540 C CA . LEU A 1 186 ? 8.788 17.349 -2.846 1.00 85.38 186 LEU A CA 1
ATOM 1541 C C . LEU A 1 186 ? 10.230 17.478 -2.345 1.00 85.38 186 LEU A C 1
ATOM 1543 O O . LEU A 1 186 ? 10.700 18.593 -2.144 1.00 85.38 186 LEU A O 1
ATOM 1547 N N . VAL A 1 187 ? 10.945 16.357 -2.210 1.00 86.94 187 VAL A N 1
ATOM 1548 C CA . VAL A 1 187 ? 12.359 16.344 -1.809 1.00 86.94 187 VAL A CA 1
ATOM 1549 C C . VAL A 1 187 ? 13.213 17.070 -2.840 1.00 86.94 187 VAL A C 1
ATOM 1551 O O . VAL A 1 187 ? 14.012 17.919 -2.462 1.00 86.94 187 VAL A O 1
ATOM 1554 N N . LYS A 1 188 ? 13.019 16.800 -4.138 1.00 85.75 188 LYS A N 1
ATOM 1555 C CA . LYS A 1 188 ? 13.734 17.510 -5.206 1.00 85.75 188 LYS A CA 1
ATOM 1556 C C . LYS A 1 188 ? 13.537 19.022 -5.079 1.00 85.75 188 LYS A C 1
ATOM 1558 O O . LYS A 1 188 ? 14.518 19.752 -5.062 1.00 85.75 188 LYS A O 1
ATOM 1563 N N . ASN A 1 189 ? 12.294 19.485 -4.966 1.00 83.56 189 ASN A N 1
ATOM 1564 C CA . ASN A 1 189 ? 12.001 20.917 -4.885 1.00 83.56 189 ASN A CA 1
ATOM 1565 C C . ASN A 1 189 ? 12.580 21.550 -3.620 1.00 83.56 189 ASN A C 1
ATOM 1567 O O . ASN A 1 189 ? 13.161 22.624 -3.698 1.00 83.56 189 ASN A O 1
ATOM 1571 N N . LEU A 1 190 ? 12.480 20.867 -2.478 1.00 84.19 190 LEU A N 1
ATOM 1572 C CA . LEU A 1 190 ? 13.092 21.324 -1.236 1.00 84.19 190 LEU A CA 1
ATOM 1573 C C . LEU A 1 190 ? 14.614 21.465 -1.385 1.00 84.19 190 LEU A C 1
ATOM 1575 O O . LEU A 1 190 ? 15.167 22.473 -0.968 1.00 84.19 190 LEU A O 1
ATOM 1579 N N . MET A 1 191 ? 15.283 20.499 -2.021 1.00 85.75 191 MET A N 1
ATOM 1580 C CA . MET A 1 191 ? 16.728 20.559 -2.262 1.00 85.75 191 MET A CA 1
ATOM 1581 C C . MET A 1 191 ? 17.124 21.716 -3.185 1.00 85.75 191 MET A C 1
ATOM 1583 O O . MET A 1 191 ? 18.133 22.360 -2.922 1.00 85.75 191 MET A O 1
ATOM 1587 N N . PHE A 1 192 ? 16.342 22.000 -4.233 1.00 85.38 192 PHE A N 1
ATOM 1588 C CA . PHE A 1 192 ? 16.584 23.159 -5.103 1.00 85.38 192 PHE A CA 1
ATOM 1589 C C . PHE A 1 192 ? 16.412 24.479 -4.350 1.00 85.38 192 PHE A C 1
ATOM 1591 O O . PHE A 1 192 ? 17.284 25.332 -4.429 1.00 85.38 192 PHE A O 1
ATOM 1598 N N . LEU A 1 193 ? 15.347 24.620 -3.558 1.00 80.81 193 LEU A N 1
ATOM 1599 C CA . LEU A 1 193 ? 15.111 25.833 -2.772 1.00 80.81 193 LEU A CA 1
ATOM 1600 C C . LEU A 1 193 ? 16.178 26.051 -1.697 1.00 80.81 193 LEU A C 1
ATOM 1602 O O . LEU A 1 193 ? 16.616 27.177 -1.487 1.00 80.81 193 LEU A O 1
ATOM 1606 N N . LEU A 1 194 ? 16.623 24.977 -1.038 1.00 81.12 194 LEU A N 1
ATOM 1607 C CA . LEU A 1 194 ? 17.732 25.041 -0.088 1.00 81.12 194 LEU A CA 1
ATOM 1608 C C . LEU A 1 194 ? 19.051 25.386 -0.785 1.00 81.12 194 LEU A C 1
ATOM 1610 O O . LEU A 1 194 ? 19.837 26.141 -0.229 1.00 81.12 194 LEU A O 1
ATO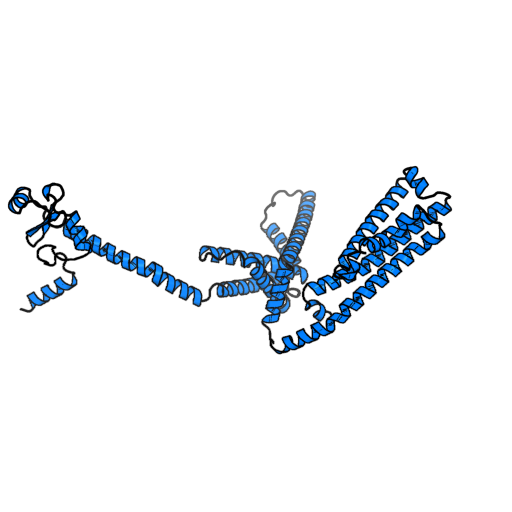M 1614 N N . TYR A 1 195 ? 19.293 24.865 -1.991 1.00 83.06 195 TYR A N 1
ATOM 1615 C CA . TYR A 1 195 ? 20.478 25.208 -2.776 1.00 83.06 195 TYR A CA 1
ATOM 1616 C C . TYR A 1 195 ? 20.478 26.681 -3.188 1.00 83.06 195 TYR A C 1
ATOM 1618 O O . TYR A 1 195 ? 21.472 27.358 -2.952 1.00 83.06 195 TYR A O 1
ATOM 1626 N N . ASP A 1 196 ? 19.368 27.182 -3.735 1.00 80.69 196 ASP A N 1
ATOM 1627 C CA . ASP A 1 196 ? 19.232 28.588 -4.123 1.00 80.69 196 ASP A CA 1
ATOM 1628 C C . ASP A 1 196 ? 19.403 29.506 -2.904 1.00 80.69 196 ASP A C 1
ATOM 1630 O O . ASP A 1 196 ? 20.094 30.517 -2.983 1.00 80.69 196 ASP A O 1
ATOM 1634 N N . TYR A 1 197 ? 18.852 29.117 -1.749 1.00 73.50 197 TYR A N 1
ATOM 1635 C CA . TYR A 1 197 ? 19.004 29.859 -0.498 1.00 73.50 197 TYR A CA 1
ATOM 1636 C C . TYR A 1 197 ? 20.454 29.875 0.014 1.00 73.50 197 TYR A C 1
ATOM 1638 O O . TYR A 1 197 ? 20.989 30.947 0.278 1.00 73.50 197 TYR A O 1
ATOM 1646 N N . ILE A 1 198 ? 21.120 28.714 0.083 1.00 76.94 198 ILE A N 1
ATOM 1647 C CA . ILE A 1 198 ? 22.532 28.607 0.499 1.00 76.94 198 ILE A CA 1
ATOM 1648 C C . ILE A 1 198 ? 23.449 29.353 -0.482 1.00 76.94 198 ILE A C 1
ATOM 1650 O O . ILE A 1 198 ? 24.444 29.947 -0.073 1.00 76.94 198 ILE A O 1
ATOM 1654 N N . PHE A 1 199 ? 23.129 29.332 -1.778 1.00 77.62 199 PHE A N 1
ATOM 1655 C CA . PHE A 1 199 ? 23.881 30.044 -2.808 1.00 77.62 199 PHE A CA 1
ATOM 1656 C C . PHE A 1 199 ? 23.776 31.567 -2.650 1.00 77.62 199 PHE A C 1
ATOM 1658 O O . PHE A 1 199 ? 24.788 32.257 -2.767 1.00 77.62 199 PHE A O 1
ATOM 1665 N N . ILE A 1 200 ? 22.580 32.083 -2.346 1.00 70.88 200 ILE A N 1
ATOM 1666 C CA . ILE A 1 200 ? 22.352 33.506 -2.054 1.00 70.88 200 ILE A CA 1
ATOM 1667 C C . ILE A 1 200 ? 23.080 33.909 -0.759 1.00 70.88 200 ILE A C 1
ATOM 1669 O O . ILE A 1 200 ? 23.824 34.887 -0.750 1.00 70.88 200 ILE A O 1
ATOM 1673 N N . GLU A 1 201 ? 22.960 33.106 0.303 1.00 66.56 201 GLU A N 1
ATOM 1674 C CA . GLU A 1 201 ? 23.600 33.359 1.603 1.00 66.56 201 GLU A CA 1
ATOM 1675 C C . GLU A 1 201 ? 25.141 33.356 1.517 1.00 66.56 201 GLU A C 1
ATOM 1677 O O . GLU A 1 201 ? 25.804 34.201 2.122 1.00 66.56 201 GLU A O 1
ATOM 1682 N N . TYR A 1 202 ? 25.725 32.462 0.706 1.00 66.12 202 TYR A N 1
ATOM 1683 C CA . TYR A 1 202 ? 27.174 32.402 0.464 1.00 66.12 202 TYR A CA 1
ATOM 1684 C C . TYR A 1 202 ? 27.729 33.680 -0.188 1.00 66.12 202 TYR A C 1
ATOM 1686 O O . TYR A 1 202 ? 28.899 34.008 0.013 1.00 66.12 202 TYR A O 1
ATOM 1694 N N . TYR A 1 203 ? 26.909 34.403 -0.956 1.00 65.69 203 TYR A N 1
ATOM 1695 C CA . TYR A 1 203 ? 27.320 35.620 -1.658 1.00 65.69 203 TYR A CA 1
ATOM 1696 C C . TYR A 1 203 ? 27.003 36.920 -0.895 1.00 65.69 203 TYR A C 1
ATOM 1698 O O . TYR A 1 203 ? 27.712 37.904 -1.106 1.00 65.69 203 TYR A O 1
ATOM 1706 N N . GLU A 1 204 ? 25.994 36.941 -0.011 1.00 65.00 204 GLU A N 1
ATOM 1707 C CA . GLU A 1 204 ? 25.529 38.174 0.659 1.00 65.00 204 GLU A CA 1
ATOM 1708 C C . GLU A 1 204 ? 26.017 38.391 2.111 1.00 65.00 204 GLU A C 1
ATOM 1710 O O . GLU A 1 204 ? 25.899 39.508 2.602 1.00 65.00 204 GLU A O 1
ATOM 1715 N N . MET A 1 205 ? 26.649 37.418 2.790 1.00 55.91 205 MET A N 1
ATOM 1716 C CA . MET A 1 205 ? 27.277 37.600 4.127 1.00 55.91 205 MET A CA 1
ATOM 1717 C C . MET A 1 205 ? 26.421 38.357 5.185 1.00 55.91 205 MET A C 1
ATOM 1719 O O . MET A 1 205 ? 26.943 39.181 5.937 1.00 55.91 205 MET A O 1
ATOM 1723 N N . GLU A 1 206 ? 25.129 38.048 5.335 1.00 56.97 206 GLU A N 1
ATOM 1724 C CA . GLU A 1 206 ? 24.331 38.495 6.494 1.00 56.97 206 GLU A CA 1
ATOM 1725 C C . GLU A 1 206 ? 23.845 37.289 7.318 1.00 56.97 206 GLU A C 1
ATOM 1727 O O . GLU A 1 206 ? 23.058 36.470 6.862 1.00 56.97 206 GLU A O 1
ATOM 1732 N N . ILE A 1 207 ? 24.354 37.163 8.552 1.00 54.06 207 ILE A N 1
ATOM 1733 C CA . ILE A 1 207 ? 24.269 35.946 9.389 1.00 54.06 207 ILE A CA 1
ATOM 1734 C C . ILE A 1 207 ? 23.025 35.905 10.314 1.00 54.06 207 ILE A C 1
ATOM 1736 O O . ILE A 1 207 ? 22.829 34.930 11.038 1.00 54.06 207 ILE A O 1
ATOM 1740 N N . SER A 1 208 ? 22.152 36.918 10.365 1.00 52.09 208 SER A N 1
ATOM 1741 C CA . SER A 1 208 ? 21.257 37.040 11.537 1.00 52.09 208 SER A CA 1
ATOM 1742 C C . SER A 1 208 ? 19.896 36.335 11.483 1.00 52.09 208 SER A C 1
ATOM 1744 O O . SER A 1 208 ? 19.336 36.089 12.549 1.00 52.09 208 SER A O 1
ATOM 1746 N N . ASP A 1 209 ? 19.365 35.946 10.321 1.00 55.94 209 ASP A N 1
ATOM 1747 C CA . ASP A 1 209 ? 17.937 35.578 10.208 1.00 55.94 209 ASP A CA 1
ATOM 1748 C C . ASP A 1 209 ? 17.692 34.125 9.760 1.00 55.94 209 ASP A C 1
ATOM 1750 O O . ASP A 1 209 ? 16.690 33.805 9.113 1.00 55.94 209 ASP A O 1
ATOM 1754 N N . PHE A 1 210 ? 18.575 33.216 10.185 1.00 52.41 210 PHE A N 1
ATOM 1755 C CA . PHE A 1 210 ? 18.573 31.777 9.861 1.00 52.41 210 PHE A CA 1
ATOM 1756 C C . PHE A 1 210 ? 17.259 31.032 10.225 1.00 52.41 210 PHE A C 1
ATOM 1758 O O . PHE A 1 210 ? 17.030 29.905 9.794 1.00 52.41 210 PHE A O 1
ATOM 1765 N N . TYR A 1 211 ? 16.353 31.665 10.984 1.00 59.59 211 TYR A N 1
ATOM 1766 C CA . TYR A 1 211 ? 15.029 31.134 11.341 1.00 59.59 211 TYR A CA 1
ATOM 1767 C C . TYR A 1 211 ? 13.897 32.168 11.239 1.00 59.59 211 TYR A C 1
ATOM 1769 O O . TYR A 1 211 ? 12.940 32.119 12.020 1.00 59.59 211 TYR A O 1
ATOM 1777 N N . SER A 1 212 ? 13.967 33.129 10.312 1.00 66.88 212 SER A N 1
ATOM 1778 C CA . SER A 1 212 ? 12.838 34.049 10.145 1.00 66.88 212 SER A CA 1
ATOM 1779 C C . SER A 1 212 ? 11.578 33.268 9.735 1.00 66.88 212 SER A C 1
ATOM 1781 O O . SER A 1 212 ? 11.582 32.450 8.810 1.00 66.88 212 SER A O 1
ATOM 1783 N N . GLN A 1 213 ? 10.461 33.519 10.427 1.00 70.81 213 GLN A N 1
ATOM 1784 C CA . GLN A 1 213 ? 9.152 32.943 10.076 1.00 70.81 213 GLN A CA 1
ATOM 1785 C C . GLN A 1 213 ? 8.788 33.212 8.603 1.00 70.81 213 GLN A C 1
ATOM 1787 O O . GLN A 1 213 ? 8.072 32.427 7.982 1.00 70.81 213 GLN A O 1
ATOM 1792 N N . GLN A 1 214 ? 9.348 34.281 8.033 1.00 75.19 214 GLN A N 1
ATOM 1793 C CA . GLN A 1 214 ? 9.198 34.677 6.642 1.00 75.19 214 GLN A CA 1
ATOM 1794 C C . GLN A 1 214 ? 9.840 33.688 5.656 1.00 75.19 214 GLN A C 1
ATOM 1796 O O . GLN A 1 214 ? 9.233 33.371 4.633 1.00 75.19 214 GLN A O 1
ATOM 1801 N N . LEU A 1 215 ? 11.029 33.154 5.960 1.00 72.06 215 LEU A N 1
ATOM 1802 C CA . LEU A 1 215 ? 11.692 32.158 5.114 1.00 72.06 215 LEU A CA 1
ATOM 1803 C C . LEU A 1 215 ? 10.888 30.856 5.065 1.00 72.06 215 LEU A C 1
ATOM 1805 O O . LEU A 1 215 ? 10.623 30.319 3.989 1.00 72.06 215 LEU A O 1
ATOM 1809 N N . VAL A 1 216 ? 10.442 30.381 6.231 1.00 74.50 216 VAL A N 1
ATOM 1810 C CA . VAL A 1 216 ? 9.614 29.171 6.341 1.00 74.50 216 VAL A CA 1
ATOM 1811 C C . VAL A 1 216 ? 8.301 29.347 5.576 1.00 74.50 216 VAL A C 1
ATOM 1813 O O . VAL A 1 216 ? 7.886 28.440 4.854 1.00 74.50 216 VAL A O 1
ATOM 1816 N N . TYR A 1 217 ? 7.677 30.523 5.676 1.00 76.38 217 TYR A N 1
ATOM 1817 C CA . TYR A 1 217 ? 6.475 30.860 4.917 1.00 76.38 217 TYR A CA 1
ATOM 1818 C C . TYR A 1 217 ? 6.716 30.847 3.400 1.00 76.38 217 TYR A C 1
ATOM 1820 O O . TYR A 1 217 ? 5.933 30.248 2.663 1.00 76.38 217 TYR A O 1
ATOM 1828 N N . ASN A 1 218 ? 7.815 31.439 2.927 1.00 74.00 218 ASN A N 1
ATOM 1829 C CA . ASN A 1 218 ? 8.151 31.485 1.501 1.00 74.00 218 ASN A CA 1
ATOM 1830 C C . ASN A 1 218 ? 8.435 30.092 0.925 1.00 74.00 218 ASN A C 1
ATOM 1832 O O . ASN A 1 218 ? 7.898 29.741 -0.129 1.00 74.00 218 ASN A O 1
ATOM 1836 N N . ILE A 1 219 ? 9.206 29.272 1.648 1.00 76.88 219 ILE A N 1
ATOM 1837 C CA . ILE A 1 219 ? 9.476 27.877 1.277 1.00 76.88 219 ILE A CA 1
ATOM 1838 C C . ILE A 1 219 ? 8.163 27.089 1.229 1.00 76.88 219 ILE A C 1
ATOM 1840 O O . ILE A 1 219 ? 7.882 26.395 0.251 1.00 76.88 219 ILE A O 1
ATOM 1844 N N . PHE A 1 220 ? 7.315 27.230 2.251 1.00 75.31 220 PHE A N 1
ATOM 1845 C CA . PHE A 1 220 ? 6.021 26.554 2.296 1.00 75.31 220 PHE A CA 1
ATOM 1846 C C . PHE A 1 220 ? 5.103 26.982 1.142 1.00 75.31 220 PHE A C 1
ATOM 1848 O O . PHE A 1 220 ? 4.477 26.132 0.500 1.00 75.31 220 PHE A O 1
ATOM 1855 N N . LYS A 1 221 ? 5.062 28.282 0.823 1.00 76.25 221 LYS A N 1
ATOM 1856 C CA . LYS A 1 221 ? 4.293 28.833 -0.299 1.00 76.25 221 LYS A CA 1
ATOM 1857 C C . LYS A 1 221 ? 4.754 28.237 -1.629 1.00 76.25 221 LYS A C 1
ATOM 1859 O O . LYS A 1 221 ? 3.927 27.736 -2.386 1.00 76.25 221 LYS A O 1
ATOM 1864 N N . GLN A 1 222 ? 6.058 28.215 -1.896 1.00 76.75 222 GLN A N 1
ATOM 1865 C CA . GLN A 1 222 ? 6.606 27.654 -3.136 1.00 76.75 222 GLN A CA 1
ATOM 1866 C C . GLN A 1 222 ? 6.367 26.147 -3.250 1.00 76.75 222 GLN A C 1
ATOM 1868 O O . GLN A 1 222 ? 5.930 25.670 -4.297 1.00 76.75 222 GLN A O 1
ATOM 1873 N N . ILE A 1 223 ? 6.560 25.394 -2.163 1.00 79.62 223 ILE A N 1
ATOM 1874 C CA . ILE A 1 223 ? 6.251 23.960 -2.134 1.00 79.62 223 ILE A CA 1
ATOM 1875 C C . ILE A 1 223 ? 4.770 23.724 -2.458 1.00 79.62 223 ILE A C 1
ATOM 1877 O O . ILE A 1 223 ? 4.452 22.831 -3.246 1.00 79.62 223 ILE A O 1
ATOM 1881 N N . THR A 1 224 ? 3.872 24.541 -1.907 1.00 72.31 224 THR A N 1
ATOM 1882 C CA . THR A 1 224 ? 2.421 24.458 -2.141 1.00 72.31 224 THR A CA 1
ATOM 1883 C C . THR A 1 224 ? 2.043 24.794 -3.586 1.00 72.31 224 THR A C 1
ATOM 1885 O O . THR A 1 224 ? 1.182 24.136 -4.161 1.00 72.31 224 THR A O 1
ATOM 1888 N N . VAL A 1 225 ? 2.712 25.755 -4.222 1.00 76.19 225 VAL A N 1
ATOM 1889 C CA . VAL A 1 225 ? 2.475 26.087 -5.637 1.00 76.19 225 VAL A CA 1
ATOM 1890 C C . VAL A 1 225 ? 2.880 24.915 -6.538 1.00 76.19 225 VAL A C 1
ATOM 1892 O O . VAL A 1 225 ? 2.074 24.437 -7.340 1.00 76.19 225 VAL A O 1
ATOM 1895 N N . VAL A 1 226 ? 4.095 24.383 -6.349 1.00 76.56 226 VAL A N 1
ATOM 1896 C CA . VAL A 1 226 ? 4.645 23.307 -7.198 1.00 76.56 226 VAL A CA 1
ATOM 1897 C C . VAL A 1 226 ? 3.871 21.991 -7.041 1.00 76.56 226 VAL A C 1
ATOM 1899 O O . VAL A 1 226 ? 3.800 21.155 -7.948 1.00 76.56 226 VAL A O 1
ATOM 1902 N N . SER A 1 227 ? 3.256 21.819 -5.876 1.00 78.00 227 SER A N 1
ATOM 1903 C CA . SER A 1 227 ? 2.401 20.697 -5.505 1.00 78.00 227 SER A CA 1
ATOM 1904 C C . SER A 1 227 ? 1.154 20.543 -6.388 1.00 78.00 227 SER A C 1
ATOM 1906 O O . SER A 1 227 ? 0.645 19.433 -6.550 1.00 78.00 227 SER A O 1
ATOM 1908 N N . PHE A 1 228 ? 0.686 21.622 -7.020 1.00 77.44 228 PHE A N 1
ATOM 1909 C CA . PHE A 1 228 ? -0.566 21.626 -7.783 1.00 77.44 228 PHE A CA 1
ATOM 1910 C C . PHE A 1 228 ? -0.408 22.043 -9.246 1.00 77.44 228 PHE A C 1
ATOM 1912 O O . PHE A 1 228 ? -1.394 22.389 -9.889 1.00 77.44 228 PHE A O 1
ATOM 1919 N N . GLU A 1 229 ? 0.807 22.027 -9.793 1.00 80.12 229 GLU A N 1
ATOM 1920 C CA . GLU A 1 229 ? 1.069 22.492 -11.166 1.00 80.12 229 GLU A CA 1
ATOM 1921 C C . GLU A 1 229 ? 0.389 21.652 -12.249 1.00 80.12 229 GLU A C 1
ATOM 1923 O O . GLU A 1 229 ? 0.020 22.171 -13.296 1.00 80.12 229 GLU A O 1
ATOM 1928 N N . ASN A 1 230 ? 0.259 20.341 -12.034 1.00 83.88 230 ASN A N 1
ATOM 1929 C CA . ASN A 1 230 ? -0.334 19.438 -13.012 1.00 83.88 230 ASN A CA 1
ATOM 1930 C C . ASN A 1 230 ? -1.110 18.300 -12.346 1.00 83.88 230 ASN A C 1
ATOM 1932 O O . ASN A 1 230 ? -0.908 17.988 -11.173 1.00 83.88 230 ASN A O 1
ATOM 1936 N N . ILE A 1 231 ? -1.978 17.643 -13.121 1.00 79.12 231 ILE A N 1
ATOM 1937 C CA . ILE A 1 231 ? -2.862 16.570 -12.635 1.00 79.12 231 ILE A CA 1
ATOM 1938 C C . ILE A 1 231 ? -2.062 15.450 -11.950 1.00 79.12 231 ILE A C 1
ATOM 1940 O O . ILE A 1 231 ? -2.494 14.914 -10.937 1.00 79.12 231 ILE A O 1
ATOM 1944 N N . VAL A 1 232 ? -0.862 15.126 -12.444 1.00 82.62 232 VAL A N 1
ATOM 1945 C CA . VAL A 1 232 ? 0.000 14.100 -11.834 1.00 82.62 232 VAL A CA 1
ATOM 1946 C C . VAL A 1 232 ? 0.522 14.541 -10.456 1.00 82.62 232 VAL A C 1
ATOM 1948 O O . VAL A 1 232 ? 0.546 13.727 -9.534 1.00 82.62 232 VAL A O 1
ATOM 1951 N N . ALA A 1 233 ? 0.889 15.818 -10.280 1.00 83.75 233 ALA A N 1
ATOM 1952 C CA . ALA A 1 233 ? 1.259 16.386 -8.978 1.00 83.75 233 ALA A CA 1
ATOM 1953 C C . ALA A 1 233 ? 0.090 16.328 -7.989 1.00 83.75 233 ALA A C 1
ATOM 1955 O O . ALA A 1 233 ? 0.251 15.848 -6.866 1.00 83.75 233 ALA A O 1
ATOM 1956 N N . VAL A 1 234 ? -1.101 16.724 -8.454 1.00 83.50 234 VAL A N 1
ATOM 1957 C CA . VAL A 1 234 ? -2.345 16.687 -7.677 1.00 83.50 234 VAL A CA 1
ATOM 1958 C C . VAL A 1 234 ? -2.657 15.251 -7.241 1.00 83.50 234 VAL A C 1
ATOM 1960 O O . VAL A 1 234 ? -2.904 15.012 -6.061 1.00 83.50 234 VAL A O 1
ATOM 1963 N N . CYS A 1 235 ? -2.566 14.267 -8.142 1.00 85.12 235 CYS A N 1
ATOM 1964 C CA . CYS A 1 235 ? -2.721 12.841 -7.821 1.00 85.12 235 CYS A CA 1
ATOM 1965 C C . CYS A 1 235 ? -1.694 12.348 -6.792 1.00 85.12 235 CYS A C 1
ATOM 1967 O O . CYS A 1 235 ? -2.020 11.577 -5.889 1.00 85.12 235 CYS A O 1
ATOM 1969 N N . GLY A 1 236 ? -0.450 12.811 -6.907 1.00 87.06 236 GLY A N 1
ATOM 1970 C CA . GLY A 1 236 ? 0.603 12.518 -5.946 1.00 87.06 236 GLY A CA 1
ATOM 1971 C C . GLY A 1 236 ? 0.265 13.022 -4.542 1.00 87.06 236 GLY A C 1
ATOM 1972 O O . GLY A 1 236 ? 0.298 12.265 -3.573 1.00 87.06 236 GLY A O 1
ATOM 1973 N N . ILE A 1 237 ? -0.131 14.284 -4.419 1.00 85.38 237 ILE A N 1
ATOM 1974 C CA . ILE A 1 237 ? -0.334 14.919 -3.112 1.00 85.38 237 ILE A CA 1
ATOM 1975 C C . ILE A 1 237 ? -1.652 14.527 -2.468 1.00 85.38 237 ILE A C 1
ATOM 1977 O O . ILE A 1 237 ? -1.679 14.252 -1.271 1.00 85.38 237 ILE A O 1
ATOM 1981 N N . THR A 1 238 ? -2.715 14.367 -3.252 1.00 86.25 238 THR A N 1
ATOM 1982 C CA . THR A 1 238 ? -3.969 13.764 -2.773 1.00 86.25 238 THR A CA 1
ATOM 1983 C C . THR A 1 238 ? -3.747 12.358 -2.209 1.00 86.25 238 THR A C 1
ATOM 1985 O O . THR A 1 238 ? -4.382 11.998 -1.220 1.00 86.25 238 THR A O 1
ATOM 1988 N N . SER A 1 239 ? -2.802 11.578 -2.752 1.00 87.81 239 SER A N 1
ATOM 1989 C CA . SER A 1 239 ? -2.456 10.252 -2.218 1.00 87.81 239 SER A CA 1
ATOM 1990 C C . SER A 1 239 ? -1.660 10.294 -0.903 1.00 87.81 239 SER A C 1
ATOM 1992 O O . SER A 1 239 ? -1.846 9.422 -0.047 1.00 87.81 239 SER A O 1
ATOM 1994 N N . ILE A 1 240 ? -0.815 11.316 -0.703 1.00 87.56 240 ILE A N 1
ATOM 1995 C CA . ILE A 1 240 ? -0.142 11.580 0.582 1.00 87.56 240 ILE A CA 1
ATOM 1996 C C . ILE A 1 240 ? -1.175 12.032 1.619 1.00 87.56 240 ILE A C 1
ATOM 1998 O O . ILE A 1 240 ? -1.218 11.491 2.724 1.00 87.56 240 ILE A O 1
ATOM 2002 N N . ILE A 1 241 ? -2.049 12.973 1.253 1.00 85.88 241 ILE A N 1
ATOM 2003 C CA . ILE A 1 241 ? -3.112 13.477 2.128 1.00 85.88 241 ILE A CA 1
ATOM 2004 C C . ILE A 1 241 ? -4.056 12.342 2.529 1.00 85.88 241 ILE A C 1
ATOM 2006 O O . ILE A 1 241 ? -4.341 12.190 3.712 1.00 85.88 241 ILE A O 1
ATOM 2010 N N . ALA A 1 242 ? -4.468 11.484 1.591 1.00 86.19 242 ALA A N 1
ATOM 2011 C CA . ALA A 1 242 ? -5.293 10.311 1.884 1.00 86.19 242 ALA A CA 1
ATOM 2012 C C . ALA A 1 242 ? -4.663 9.395 2.940 1.00 86.19 242 ALA A C 1
ATOM 2014 O O . ALA A 1 242 ? -5.357 8.904 3.829 1.00 86.19 242 ALA A O 1
ATOM 2015 N N . TYR A 1 243 ? -3.348 9.179 2.863 1.00 86.38 243 TYR A N 1
ATOM 2016 C CA . TYR A 1 243 ? -2.619 8.380 3.844 1.00 86.38 243 TYR A CA 1
ATOM 2017 C C . TYR A 1 243 ? -2.572 9.046 5.219 1.00 86.38 243 TYR A C 1
ATOM 2019 O O . TYR A 1 243 ? -2.825 8.381 6.223 1.00 86.38 243 TYR A O 1
ATOM 2027 N N . VAL A 1 244 ? -2.295 10.352 5.273 1.00 85.12 244 VAL A N 1
ATOM 2028 C CA . VAL A 1 244 ? -2.279 11.117 6.529 1.00 85.12 244 VAL A CA 1
ATOM 2029 C C . VAL A 1 244 ? -3.665 11.129 7.171 1.00 85.12 244 VAL A C 1
ATOM 2031 O O . VAL A 1 244 ? -3.787 10.778 8.342 1.00 85.12 244 VAL A O 1
ATOM 2034 N N . VAL A 1 245 ? -4.709 11.451 6.403 1.00 81.75 245 VAL A N 1
ATOM 2035 C CA . VAL A 1 245 ? -6.106 11.455 6.860 1.00 81.75 245 VAL A CA 1
ATOM 2036 C C . VAL A 1 245 ? -6.501 10.076 7.381 1.00 81.75 245 VAL A C 1
ATOM 2038 O O . VAL A 1 245 ? -6.997 9.968 8.500 1.00 81.75 245 VAL A O 1
ATOM 2041 N N . ASN A 1 246 ? -6.212 9.007 6.632 1.00 81.00 246 ASN A N 1
ATOM 2042 C CA . ASN A 1 246 ? -6.524 7.651 7.074 1.00 81.00 246 ASN A CA 1
ATOM 2043 C C . ASN A 1 246 ? -5.763 7.270 8.355 1.00 81.00 246 ASN A C 1
ATOM 2045 O O . ASN A 1 246 ? -6.343 6.689 9.265 1.00 81.00 246 ASN A O 1
ATOM 2049 N N . LYS A 1 247 ? -4.480 7.635 8.472 1.00 81.56 247 LYS A N 1
ATOM 2050 C CA . LYS A 1 247 ? -3.673 7.372 9.673 1.00 81.56 247 LYS A CA 1
ATOM 2051 C C . LYS A 1 247 ? -4.186 8.139 10.894 1.00 81.56 247 LYS A C 1
ATOM 2053 O O . LYS A 1 247 ? -4.221 7.573 11.983 1.00 81.56 247 LYS A O 1
ATOM 2058 N N . LEU A 1 248 ? -4.591 9.399 10.723 1.00 75.56 248 LEU A N 1
ATOM 2059 C CA . LEU A 1 248 ? -5.184 10.207 11.791 1.00 75.56 248 LEU A CA 1
ATOM 2060 C C . LEU A 1 248 ? -6.506 9.600 12.266 1.00 75.56 248 LEU A C 1
ATOM 2062 O O . LEU A 1 248 ? -6.672 9.379 13.464 1.00 75.56 248 LEU A O 1
ATOM 2066 N N . ILE A 1 249 ? -7.405 9.264 11.334 1.00 71.44 249 ILE A N 1
ATOM 2067 C CA . ILE A 1 249 ? -8.688 8.619 11.648 1.00 71.44 249 ILE A CA 1
ATOM 2068 C C . ILE A 1 249 ? -8.445 7.284 12.351 1.00 71.44 249 ILE A C 1
ATOM 2070 O O . ILE A 1 249 ? -9.036 7.030 13.395 1.00 71.44 249 ILE A O 1
ATOM 2074 N N . HIS A 1 250 ? -7.538 6.458 11.831 1.00 70.31 250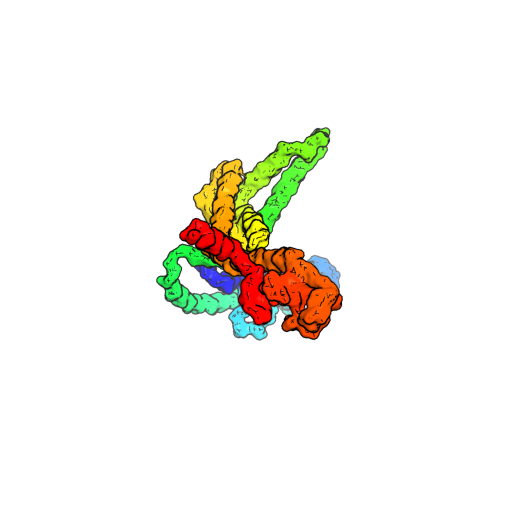 HIS A N 1
ATOM 2075 C CA . HIS A 1 250 ? -7.216 5.157 12.410 1.00 70.31 250 HIS A CA 1
ATOM 2076 C C . HIS A 1 250 ? -6.646 5.272 13.824 1.00 70.31 250 HIS A C 1
ATOM 2078 O O . HIS A 1 250 ? -7.086 4.540 14.700 1.00 70.31 250 HIS A O 1
ATOM 2084 N N . ASN A 1 251 ? -5.724 6.206 14.077 1.00 69.25 251 ASN A N 1
ATOM 2085 C CA . ASN A 1 251 ? -5.183 6.437 15.420 1.00 69.25 251 ASN A CA 1
ATOM 2086 C C . ASN A 1 251 ? -6.271 6.886 16.406 1.00 69.25 251 ASN A C 1
ATOM 2088 O O . ASN A 1 251 ? -6.302 6.418 17.542 1.00 69.25 251 ASN A O 1
ATOM 2092 N N . VAL A 1 252 ? -7.179 7.770 15.976 1.00 64.56 252 VAL A N 1
ATOM 2093 C CA . VAL A 1 252 ? -8.318 8.190 16.803 1.00 64.56 252 VAL A CA 1
ATOM 2094 C C . VAL A 1 252 ? -9.234 7.001 17.080 1.00 64.56 252 VAL A C 1
ATOM 2096 O O . VAL A 1 252 ? -9.568 6.757 18.232 1.00 64.56 252 VAL A O 1
ATOM 2099 N N . VAL A 1 253 ? -9.595 6.222 16.058 1.00 61.69 253 VAL A N 1
ATOM 2100 C CA . VAL A 1 253 ? -10.478 5.057 16.199 1.00 61.69 253 VAL A CA 1
ATOM 2101 C C . VAL A 1 253 ? -9.830 3.960 17.045 1.00 61.69 253 VAL A C 1
ATOM 2103 O O . VAL A 1 253 ? -10.518 3.412 17.897 1.00 61.69 253 VAL A O 1
ATOM 2106 N N . GLN A 1 254 ? -8.531 3.678 16.898 1.00 63.03 254 GLN A N 1
ATOM 2107 C CA . GLN A 1 254 ? -7.811 2.677 17.699 1.00 63.03 254 GLN A CA 1
ATOM 2108 C C . GLN A 1 254 ? -7.776 3.001 19.192 1.00 63.03 254 GLN A C 1
ATOM 2110 O O . GLN A 1 254 ? -7.816 2.080 20.005 1.00 63.03 254 GLN A O 1
ATOM 2115 N N . ASN A 1 255 ? -7.774 4.285 19.561 1.00 56.84 255 ASN A N 1
ATOM 2116 C CA . ASN A 1 255 ? -7.901 4.686 20.962 1.00 56.84 255 ASN A CA 1
ATOM 2117 C C . ASN A 1 255 ? -9.264 4.290 21.571 1.00 56.84 255 ASN A C 1
ATOM 2119 O O . ASN A 1 255 ? -9.370 4.194 22.791 1.00 56.84 255 ASN A O 1
ATOM 2123 N N . PHE A 1 256 ? -10.294 4.042 20.748 1.00 51.66 256 PHE A N 1
ATOM 2124 C CA . PHE A 1 256 ? -11.649 3.681 21.194 1.00 51.66 256 PHE A CA 1
ATOM 2125 C C . PHE A 1 256 ? -12.068 2.238 20.853 1.00 51.66 256 PHE A C 1
ATOM 2127 O O . PHE A 1 256 ? -12.835 1.631 21.597 1.00 51.66 256 PHE A O 1
ATOM 2134 N N . LEU A 1 257 ? -11.600 1.685 19.732 1.00 51.19 257 LEU A N 1
ATOM 2135 C CA . LEU A 1 257 ? -11.992 0.395 19.161 1.00 51.19 257 LEU A CA 1
ATOM 2136 C C . LEU A 1 257 ? -10.749 -0.315 18.614 1.00 51.19 257 LEU A C 1
ATOM 2138 O O . LEU A 1 257 ? -10.073 0.198 17.727 1.00 51.19 257 LEU A O 1
ATOM 2142 N N . ILE A 1 258 ? -10.472 -1.529 19.089 1.00 55.16 258 ILE A N 1
ATOM 2143 C CA . ILE A 1 258 ? -9.383 -2.360 18.557 1.00 55.16 258 ILE A CA 1
ATOM 2144 C C . ILE A 1 258 ? -9.806 -2.878 17.173 1.00 55.16 258 ILE A C 1
ATOM 2146 O O . ILE A 1 258 ? -10.484 -3.897 17.056 1.00 55.16 258 ILE A O 1
ATOM 2150 N N . VAL A 1 259 ? -9.447 -2.137 16.123 1.00 58.03 259 VAL A N 1
ATOM 2151 C CA . VAL A 1 259 ? -9.711 -2.493 14.720 1.00 58.03 259 VAL A CA 1
ATOM 2152 C C . VAL A 1 259 ? -8.491 -3.225 14.135 1.00 58.03 259 VAL A C 1
ATOM 2154 O O . VAL A 1 259 ? -7.373 -2.722 14.285 1.00 58.03 259 VAL A O 1
ATOM 2157 N N . PRO A 1 260 ? -8.665 -4.389 13.473 1.00 57.66 260 PRO A N 1
ATOM 2158 C CA . PRO A 1 260 ? -7.568 -5.140 12.856 1.00 57.66 260 PRO A CA 1
ATOM 2159 C C . PRO A 1 260 ? -6.922 -4.389 11.674 1.00 57.66 260 PRO A C 1
ATOM 2161 O O . PRO A 1 260 ? -7.605 -3.760 10.871 1.00 57.66 260 PRO A O 1
ATOM 2164 N N . ASP A 1 261 ? -5.596 -4.499 11.527 1.00 59.59 261 ASP A N 1
ATOM 2165 C CA . ASP A 1 261 ? -4.786 -3.705 10.579 1.00 59.59 261 ASP A CA 1
ATOM 2166 C C . ASP A 1 261 ? -4.953 -4.065 9.085 1.00 59.59 261 ASP A C 1
ATOM 2168 O O . ASP A 1 261 ? -4.454 -3.353 8.210 1.00 59.59 261 ASP A O 1
ATOM 2172 N N . ILE A 1 262 ? -5.658 -5.155 8.773 1.00 53.91 262 ILE A N 1
ATOM 2173 C CA . ILE A 1 262 ? -5.686 -5.784 7.439 1.00 53.91 262 ILE A CA 1
ATOM 2174 C C . ILE A 1 262 ? -6.431 -4.920 6.395 1.00 53.91 262 ILE A C 1
ATOM 2176 O O . ILE A 1 262 ? -6.148 -5.015 5.203 1.00 53.91 262 ILE A O 1
ATOM 2180 N N . GLU A 1 263 ? -7.311 -4.003 6.813 1.00 59.94 263 GLU A N 1
ATOM 2181 C CA . GLU A 1 263 ? -8.094 -3.136 5.908 1.00 59.94 263 GLU A CA 1
ATOM 2182 C C . GLU A 1 263 ? -7.416 -1.786 5.572 1.00 59.94 263 GLU A C 1
ATOM 2184 O O . GLU A 1 263 ? -7.954 -0.973 4.820 1.00 59.94 263 GLU A O 1
ATOM 2189 N N . ARG A 1 264 ? -6.214 -1.502 6.095 1.00 59.38 264 ARG A N 1
ATOM 2190 C CA . ARG A 1 264 ? -5.629 -0.146 6.023 1.00 59.38 264 ARG A CA 1
ATOM 2191 C C . ARG A 1 264 ? -5.239 0.296 4.600 1.00 59.38 264 ARG A C 1
ATOM 2193 O O . ARG A 1 264 ? -5.369 1.476 4.257 1.00 59.38 264 ARG A O 1
ATOM 2200 N N . SER A 1 265 ? -4.749 -0.621 3.762 1.00 59.06 265 SER A N 1
ATOM 2201 C CA . SER A 1 265 ? -4.256 -0.306 2.409 1.00 59.06 265 SER A CA 1
ATOM 2202 C C . SER A 1 265 ? -5.384 -0.074 1.398 1.00 59.06 265 SER A C 1
ATOM 2204 O O . SER A 1 265 ? -5.291 0.855 0.592 1.00 59.06 265 SER A O 1
ATOM 2206 N N . SER A 1 266 ? -6.466 -0.854 1.475 1.00 66.00 266 SER A N 1
ATOM 2207 C CA . SER A 1 266 ? -7.642 -0.701 0.612 1.00 66.00 266 SER A CA 1
ATOM 2208 C C . SER A 1 266 ? -8.372 0.614 0.895 1.00 66.00 266 SER A C 1
ATOM 2210 O O . SER A 1 266 ? -8.699 1.350 -0.036 1.00 66.00 266 SER A O 1
ATOM 2212 N N . ILE A 1 267 ? -8.526 0.980 2.172 1.00 69.44 267 ILE A N 1
ATOM 2213 C CA . ILE A 1 267 ? -9.211 2.214 2.587 1.00 69.44 267 ILE A CA 1
ATOM 2214 C C . ILE A 1 267 ? -8.427 3.461 2.163 1.00 69.44 267 ILE A C 1
ATOM 2216 O O . ILE A 1 267 ? -9.007 4.399 1.613 1.00 69.44 267 ILE A O 1
ATOM 2220 N N . THR A 1 268 ? -7.099 3.447 2.325 1.00 75.56 268 THR A N 1
ATOM 2221 C CA . THR A 1 268 ? -6.229 4.532 1.830 1.00 75.56 268 THR A CA 1
ATOM 2222 C C . THR A 1 268 ? -6.373 4.710 0.313 1.00 75.56 268 THR A C 1
ATOM 2224 O O . THR A 1 268 ? -6.416 5.837 -0.180 1.00 75.56 268 THR A O 1
ATOM 2227 N N . GLY A 1 269 ? -6.489 3.600 -0.427 1.00 75.00 269 GLY A N 1
ATOM 2228 C CA . GLY A 1 269 ? -6.754 3.593 -1.866 1.00 75.00 269 GLY A CA 1
ATOM 2229 C C . GLY A 1 269 ? -8.058 4.291 -2.238 1.00 75.00 269 GLY A C 1
ATOM 2230 O O . GLY A 1 269 ? -8.049 5.201 -3.063 1.00 75.00 269 GLY A O 1
ATOM 2231 N N . MET A 1 270 ? -9.157 3.925 -1.580 1.00 72.38 270 MET A N 1
ATOM 2232 C CA . MET A 1 270 ? -10.478 4.506 -1.844 1.00 72.38 270 MET A CA 1
ATOM 2233 C C . MET A 1 270 ? -10.538 6.008 -1.528 1.00 72.38 270 MET A C 1
ATOM 2235 O O . MET A 1 270 ? -11.105 6.776 -2.304 1.00 72.38 270 MET A O 1
ATOM 2239 N N . ILE A 1 271 ? -9.924 6.445 -0.422 1.00 74.44 271 ILE A N 1
ATOM 2240 C CA . ILE A 1 271 ? -9.848 7.870 -0.055 1.00 74.44 271 ILE A CA 1
ATOM 2241 C C . ILE A 1 271 ? -9.032 8.643 -1.097 1.00 74.44 271 ILE A C 1
ATOM 2243 O O . ILE A 1 271 ? -9.472 9.688 -1.569 1.00 74.44 271 ILE A O 1
ATOM 2247 N N . SER A 1 272 ? -7.876 8.110 -1.506 1.00 82.12 272 SER A N 1
ATOM 2248 C CA . SER A 1 272 ? -7.033 8.733 -2.532 1.00 82.12 272 SER A CA 1
ATOM 2249 C C . SER A 1 272 ? -7.771 8.895 -3.860 1.00 82.12 272 SER A C 1
ATOM 2251 O O . SER A 1 272 ? -7.673 9.950 -4.477 1.00 82.12 272 SER A O 1
ATOM 2253 N N . GLN A 1 273 ? -8.530 7.889 -4.291 1.00 79.31 273 GLN A N 1
ATOM 2254 C CA . GLN A 1 273 ? -9.318 7.960 -5.523 1.00 79.31 273 GLN A CA 1
ATOM 2255 C C . GLN A 1 273 ? -10.411 9.017 -5.462 1.00 79.31 273 GLN A C 1
ATOM 2257 O O . GLN A 1 273 ? -10.572 9.789 -6.404 1.00 79.31 273 GLN A O 1
ATOM 2262 N N . LEU A 1 274 ? -11.158 9.052 -4.357 1.00 76.06 274 LEU A N 1
ATOM 2263 C CA . LEU A 1 274 ? -12.227 10.023 -4.162 1.00 76.06 274 LEU A CA 1
ATOM 2264 C C . LEU A 1 274 ? -11.671 11.452 -4.185 1.00 76.06 274 LEU A C 1
ATOM 2266 O O . LEU A 1 274 ? -12.240 12.315 -4.846 1.00 76.06 274 LEU A O 1
ATOM 2270 N N . LEU A 1 275 ? -10.523 11.684 -3.538 1.00 77.38 275 LEU A N 1
ATOM 2271 C CA . LEU A 1 275 ? -9.842 12.978 -3.567 1.00 77.38 275 LEU A CA 1
ATOM 2272 C C . LEU A 1 275 ? -9.404 13.368 -4.980 1.00 77.38 275 LEU A C 1
ATOM 2274 O O . LEU A 1 275 ? -9.628 14.507 -5.376 1.00 77.38 275 LEU A O 1
ATOM 2278 N N . VAL A 1 276 ? -8.839 12.440 -5.759 1.00 81.38 276 VAL A N 1
ATOM 2279 C CA . VAL A 1 276 ? -8.462 12.701 -7.159 1.00 81.38 276 VAL A CA 1
ATOM 2280 C C . VAL A 1 276 ? -9.683 13.070 -8.003 1.00 81.38 276 VAL A C 1
ATOM 2282 O O . VAL A 1 276 ? -9.641 14.054 -8.736 1.00 81.38 276 VAL A O 1
ATOM 2285 N N . LEU A 1 277 ? -10.781 12.320 -7.878 1.00 79.12 277 LEU A N 1
ATOM 2286 C CA . LEU A 1 277 ? -12.017 12.589 -8.619 1.00 79.12 277 LEU A CA 1
ATOM 2287 C C . LEU A 1 277 ? -12.605 13.960 -8.269 1.00 79.12 277 LEU A C 1
ATOM 2289 O O . LEU A 1 277 ? -12.996 14.699 -9.169 1.00 79.12 277 LEU A O 1
ATOM 2293 N N . LEU A 1 278 ? -12.615 14.322 -6.983 1.00 73.44 278 LEU A N 1
ATOM 2294 C CA . LEU A 1 278 ? -13.084 15.631 -6.535 1.00 73.44 278 LEU A CA 1
ATOM 2295 C C . LEU A 1 278 ? -12.153 16.751 -7.015 1.00 73.44 278 LEU A C 1
ATOM 2297 O O . LEU A 1 278 ? -12.638 17.768 -7.494 1.00 73.44 278 LEU A O 1
ATOM 2301 N N . CYS A 1 279 ? -10.832 16.559 -6.987 1.00 77.94 279 CYS A N 1
ATOM 2302 C CA . CYS A 1 279 ? -9.890 17.560 -7.499 1.00 77.94 279 CYS A CA 1
ATOM 2303 C C . CYS A 1 279 ? -10.053 17.818 -9.002 1.00 77.94 279 CYS A C 1
ATOM 2305 O O . CYS A 1 279 ? -9.898 18.954 -9.441 1.00 77.94 279 CYS A O 1
ATOM 2307 N N . ILE A 1 280 ? -10.376 16.781 -9.780 1.00 79.50 280 ILE A N 1
ATOM 2308 C CA . ILE A 1 280 ? -10.696 16.921 -11.207 1.00 79.50 280 ILE A CA 1
ATOM 2309 C C . ILE A 1 280 ? -12.042 17.636 -11.383 1.00 79.50 280 ILE A C 1
ATOM 2311 O O . ILE A 1 280 ? -12.161 18.509 -12.233 1.00 79.50 280 ILE A O 1
ATOM 2315 N N . GLN A 1 281 ? -13.053 17.294 -10.578 1.00 75.56 281 GLN A N 1
ATOM 2316 C CA . GLN A 1 281 ? -14.385 17.899 -10.663 1.00 75.56 281 GLN A CA 1
ATOM 2317 C C . GLN A 1 281 ? -14.385 19.395 -10.316 1.00 75.56 281 GLN A C 1
ATOM 2319 O O . GLN A 1 281 ? -15.105 20.162 -10.949 1.00 75.56 281 GLN A O 1
ATOM 2324 N N . PHE A 1 282 ? -13.596 19.799 -9.320 1.00 75.12 282 PHE A N 1
ATOM 2325 C CA . PHE A 1 282 ? -13.429 21.200 -8.924 1.00 75.12 282 PHE A CA 1
ATOM 2326 C C . PHE A 1 282 ? -12.370 21.941 -9.751 1.00 75.12 282 PHE A C 1
ATOM 2328 O O . PHE A 1 282 ? -12.079 23.090 -9.440 1.00 75.12 282 PHE A O 1
ATOM 2335 N N . ASP A 1 283 ? -11.788 21.281 -10.759 1.00 78.69 283 ASP A N 1
ATOM 2336 C CA . ASP A 1 283 ? -10.721 21.802 -11.618 1.00 78.69 283 ASP A CA 1
ATOM 2337 C C . ASP A 1 283 ? -9.640 22.570 -10.838 1.00 78.69 283 ASP A C 1
ATOM 2339 O O . ASP A 1 283 ? -9.275 23.702 -11.140 1.00 78.69 283 ASP A O 1
ATOM 2343 N N . VAL A 1 284 ? -9.103 21.934 -9.792 1.00 75.81 284 VAL A N 1
ATOM 2344 C CA . VAL A 1 284 ? -8.148 22.577 -8.869 1.00 75.81 284 VAL A CA 1
ATOM 2345 C C . VAL A 1 284 ? -6.904 23.106 -9.601 1.00 75.81 284 VAL A C 1
ATOM 2347 O O . VAL A 1 284 ? -6.236 24.020 -9.127 1.00 75.81 284 VAL A O 1
ATOM 2350 N N . THR A 1 285 ? -6.586 22.568 -10.779 1.00 80.88 285 THR A N 1
ATOM 2351 C CA . THR A 1 285 ? -5.462 23.018 -11.606 1.00 80.88 285 THR A CA 1
ATOM 2352 C C . THR A 1 285 ? -5.639 24.407 -12.219 1.00 80.88 285 THR A C 1
ATOM 2354 O O . THR A 1 285 ? -4.625 25.046 -12.505 1.00 80.88 285 THR A O 1
ATOM 2357 N N . SER A 1 286 ? -6.871 24.889 -12.409 1.00 80.81 286 SER A N 1
ATOM 2358 C CA . SER A 1 286 ? -7.139 26.214 -12.990 1.00 80.81 286 SER A CA 1
ATOM 2359 C C . SER A 1 286 ? -7.259 27.337 -11.954 1.00 80.81 286 SER A C 1
ATOM 2361 O O . SER A 1 286 ? -7.148 28.504 -12.320 1.00 80.81 286 SER A O 1
ATOM 2363 N N . LEU A 1 287 ? -7.409 26.998 -10.669 1.00 80.12 287 LEU A N 1
ATOM 2364 C CA . LEU A 1 287 ? -7.496 27.961 -9.564 1.00 80.12 287 LEU A CA 1
ATOM 2365 C C . LEU A 1 287 ? -6.167 28.682 -9.307 1.00 80.12 287 LEU A C 1
ATOM 2367 O O . LEU A 1 287 ? -5.097 28.184 -9.670 1.00 80.12 287 LEU A O 1
ATOM 2371 N N . GLU A 1 288 ? -6.202 29.818 -8.614 1.00 77.88 288 GLU A N 1
ATOM 2372 C CA . GLU A 1 288 ? -4.980 30.491 -8.167 1.00 77.88 288 GLU A CA 1
ATOM 2373 C C . GLU A 1 288 ? -4.253 29.666 -7.087 1.00 77.88 288 GLU A C 1
ATOM 2375 O O . GLU A 1 288 ? -4.906 29.011 -6.271 1.00 77.88 288 GLU A O 1
ATOM 2380 N N . PRO A 1 289 ? -2.904 29.663 -7.039 1.00 69.06 289 PRO A N 1
ATOM 2381 C CA . PRO A 1 289 ? -2.150 28.765 -6.158 1.00 69.06 289 PRO A CA 1
ATOM 2382 C C . PRO A 1 289 ? -2.504 28.863 -4.667 1.00 69.06 289 PRO A C 1
ATOM 2384 O O . PRO A 1 289 ? -2.412 27.864 -3.954 1.00 69.06 289 PRO A O 1
ATOM 2387 N N . GLU A 1 290 ? -2.917 30.044 -4.206 1.00 71.12 290 GLU A N 1
ATOM 2388 C CA . GLU A 1 290 ? -3.309 30.295 -2.815 1.00 71.12 290 GLU A CA 1
ATOM 2389 C C . GLU A 1 290 ? -4.669 29.647 -2.482 1.00 71.12 290 GLU A C 1
ATOM 2391 O O . GLU A 1 290 ? -4.841 29.075 -1.404 1.00 71.12 290 GLU A O 1
ATOM 2396 N N . GLU A 1 291 ? -5.597 29.609 -3.443 1.00 74.12 291 GLU A N 1
ATOM 2397 C CA . GLU A 1 291 ? -6.933 29.018 -3.288 1.00 74.12 291 GLU A CA 1
ATOM 2398 C C . GLU A 1 291 ? -6.920 27.483 -3.390 1.00 74.12 291 GLU A C 1
ATOM 2400 O O . GLU A 1 291 ? -7.721 26.798 -2.743 1.00 74.12 291 GLU A O 1
ATOM 2405 N N . ARG A 1 292 ? -5.971 26.912 -4.152 1.00 76.81 292 ARG A N 1
ATOM 2406 C CA . ARG A 1 292 ? -5.833 25.453 -4.351 1.00 76.81 292 ARG A CA 1
ATOM 2407 C C . ARG A 1 292 ? -5.701 24.692 -3.038 1.00 76.81 292 ARG A C 1
ATOM 2409 O O . ARG A 1 292 ? -6.341 23.655 -2.849 1.00 76.81 292 ARG A O 1
ATOM 2416 N N . PHE A 1 293 ? -4.881 25.210 -2.122 1.00 74.25 293 PHE A N 1
ATOM 2417 C CA . PHE A 1 293 ? -4.655 24.582 -0.822 1.00 74.25 293 PHE A CA 1
ATOM 2418 C C . PHE A 1 293 ? -5.920 24.596 0.039 1.00 74.25 293 PHE A C 1
ATOM 2420 O O . PHE A 1 293 ? -6.258 23.590 0.666 1.00 74.25 293 PHE A O 1
ATOM 2427 N N . GLN A 1 294 ? -6.649 25.713 0.035 1.00 72.06 294 GLN A N 1
ATOM 2428 C CA . GLN A 1 294 ? -7.870 25.865 0.818 1.00 72.06 294 GLN A CA 1
ATOM 2429 C C . GLN A 1 294 ? -8.979 24.934 0.312 1.00 72.06 294 GLN A C 1
ATOM 2431 O O . GLN A 1 294 ? -9.595 24.223 1.109 1.00 72.06 294 GLN A O 1
ATOM 2436 N N . VAL A 1 295 ? -9.181 24.860 -1.007 1.00 71.88 295 VAL A N 1
ATOM 2437 C CA . VAL A 1 295 ? -10.159 23.951 -1.628 1.00 71.88 295 VAL A CA 1
ATOM 2438 C C . VAL A 1 295 ? -9.807 22.490 -1.345 1.00 71.88 295 VAL A C 1
ATOM 2440 O O . VAL A 1 295 ? -10.668 21.718 -0.917 1.00 71.88 295 VAL A O 1
ATOM 2443 N N . LEU A 1 296 ? -8.536 22.106 -1.491 1.00 74.81 296 LEU A N 1
ATOM 2444 C CA . LEU A 1 296 ? -8.097 20.739 -1.212 1.00 74.81 296 LEU A CA 1
ATOM 2445 C C . LEU A 1 296 ? -8.234 20.363 0.267 1.00 74.81 296 LEU A C 1
ATOM 2447 O O . LEU A 1 296 ? -8.648 19.244 0.579 1.00 74.81 296 LEU A O 1
ATOM 2451 N N . SER A 1 297 ? -7.903 21.283 1.173 1.00 75.31 297 SER A N 1
ATOM 2452 C CA . SER A 1 297 ? -8.088 21.101 2.613 1.00 75.31 297 SER A CA 1
ATOM 2453 C C . SER A 1 297 ? -9.563 20.864 2.939 1.00 75.31 297 SER A C 1
ATOM 2455 O O . SER A 1 297 ? -9.896 19.864 3.575 1.00 75.31 297 SER A O 1
ATOM 2457 N N . ASN A 1 298 ? -10.462 21.701 2.410 1.00 71.75 298 ASN A N 1
ATOM 2458 C CA . ASN A 1 298 ? -11.907 21.569 2.610 1.00 71.75 298 ASN A CA 1
ATOM 2459 C C . ASN A 1 298 ? -12.437 20.220 2.099 1.00 71.75 298 ASN A C 1
ATOM 2461 O O . ASN A 1 298 ? -13.141 19.516 2.824 1.00 71.75 298 ASN A O 1
ATOM 2465 N N . ILE A 1 299 ? -12.046 19.818 0.885 1.00 72.38 299 ILE A N 1
ATOM 2466 C CA . ILE A 1 299 ? -12.408 18.516 0.305 1.00 72.38 299 ILE A CA 1
ATOM 2467 C C . ILE A 1 299 ? -11.888 17.366 1.184 1.00 72.38 299 ILE A C 1
ATOM 2469 O O . ILE A 1 299 ? -12.618 16.415 1.469 1.00 72.38 299 ILE A O 1
ATOM 2473 N N . SER A 1 300 ? -10.646 17.461 1.662 1.00 74.50 300 SER A N 1
ATOM 2474 C CA . SER A 1 300 ? -10.019 16.438 2.508 1.00 74.50 300 SER A CA 1
ATOM 2475 C C . SER A 1 300 ? -10.709 16.299 3.863 1.00 74.50 300 SER A C 1
ATOM 2477 O O . SER A 1 300 ? -10.936 15.176 4.320 1.00 74.50 300 SER A O 1
ATOM 2479 N N . TRP A 1 301 ? -11.114 17.417 4.471 1.00 70.00 301 TRP A N 1
ATOM 2480 C CA . TRP A 1 301 ? -11.929 17.430 5.684 1.00 70.00 301 TRP A CA 1
ATOM 2481 C C . TRP A 1 301 ? -13.291 16.774 5.463 1.00 70.00 301 TRP A C 1
ATOM 2483 O O . TRP A 1 301 ? -13.689 15.934 6.269 1.00 70.00 301 TRP A O 1
ATOM 2493 N N . MET A 1 302 ? -13.981 17.075 4.357 1.00 67.38 302 MET A N 1
ATOM 2494 C CA . MET A 1 302 ? -15.270 16.444 4.048 1.00 67.38 302 MET A CA 1
ATOM 2495 C C . MET A 1 302 ? -15.152 14.923 3.895 1.00 67.38 302 MET A C 1
ATOM 2497 O O . MET A 1 302 ? -15.958 14.184 4.464 1.00 67.38 302 MET A O 1
ATOM 2501 N N . VAL A 1 303 ? -14.129 14.440 3.181 1.00 66.88 303 VAL A N 1
ATOM 2502 C CA . VAL A 1 303 ? -13.884 12.997 3.011 1.00 66.88 303 VAL A CA 1
ATOM 2503 C C . VAL A 1 303 ? -13.504 12.332 4.337 1.00 66.88 303 VAL A C 1
ATOM 2505 O O . VAL A 1 303 ? -13.981 11.234 4.635 1.00 66.88 303 VAL A O 1
ATOM 2508 N N . GLY A 1 304 ? -12.686 12.997 5.157 1.00 64.81 304 GLY A N 1
ATOM 2509 C CA . GLY A 1 304 ? -12.306 12.502 6.479 1.00 64.81 304 GLY A CA 1
ATOM 2510 C C . GLY A 1 304 ? -13.500 12.385 7.429 1.00 64.81 304 GLY A C 1
ATOM 2511 O O . GLY A 1 304 ? -13.674 11.350 8.072 1.00 64.81 304 GLY A O 1
ATOM 2512 N N . ILE A 1 305 ? -14.367 13.401 7.457 1.00 63.78 305 ILE A N 1
ATOM 2513 C CA . ILE A 1 305 ? -15.616 13.400 8.229 1.00 63.78 305 ILE A CA 1
ATOM 2514 C C . ILE A 1 305 ? -16.545 12.282 7.741 1.00 63.78 305 ILE A C 1
ATOM 2516 O O . ILE A 1 305 ? -17.019 11.490 8.551 1.00 63.78 305 ILE A O 1
ATOM 2520 N N . TYR A 1 306 ? -16.757 12.151 6.427 1.00 64.19 306 TYR A N 1
ATOM 2521 C CA . TYR A 1 306 ? -17.558 11.066 5.849 1.00 64.19 306 TYR A CA 1
ATOM 2522 C C . TYR A 1 306 ? -17.048 9.677 6.269 1.00 64.19 306 TYR A C 1
ATOM 2524 O O . TYR A 1 306 ? -17.837 8.815 6.651 1.00 64.19 306 TYR A O 1
ATOM 2532 N N . LYS A 1 307 ? -15.726 9.460 6.273 1.00 61.72 307 LYS A N 1
ATOM 2533 C CA . LYS A 1 307 ? -15.136 8.190 6.722 1.00 61.72 307 LYS A CA 1
ATOM 2534 C C . LYS A 1 307 ? -15.267 7.969 8.226 1.00 61.72 307 LYS A C 1
ATOM 2536 O O . LYS A 1 307 ? -15.560 6.850 8.634 1.00 61.72 307 LYS A O 1
ATOM 2541 N N . LEU A 1 308 ? -15.129 9.011 9.045 1.00 59.03 308 LEU A N 1
ATOM 2542 C CA . LEU A 1 308 ? -15.465 8.955 10.474 1.00 59.03 308 LEU A CA 1
ATOM 2543 C C . LEU A 1 308 ? -16.922 8.514 10.691 1.00 59.03 308 LEU A C 1
ATOM 2545 O O . LEU A 1 308 ? -17.175 7.681 11.560 1.00 59.03 308 LEU A O 1
ATOM 2549 N N . PHE A 1 309 ? -17.858 8.990 9.864 1.00 56.31 309 PHE A N 1
ATOM 2550 C CA . PHE A 1 309 ? -19.251 8.528 9.868 1.00 56.31 309 PHE A CA 1
ATOM 2551 C C . PHE A 1 309 ? -19.417 7.081 9.370 1.00 56.31 309 PHE A C 1
ATOM 2553 O O . PHE A 1 309 ? -20.262 6.356 9.887 1.00 56.31 309 PHE A O 1
ATOM 2560 N N . GLU A 1 310 ? -18.604 6.620 8.416 1.00 59.28 310 GLU A N 1
ATOM 2561 C CA . GLU A 1 310 ? -18.615 5.225 7.941 1.00 59.28 310 GLU A CA 1
ATOM 2562 C C . GLU A 1 310 ? -18.113 4.242 9.018 1.00 59.28 310 GLU A C 1
ATOM 2564 O O . GLU A 1 310 ? -18.717 3.189 9.233 1.00 59.28 310 GLU A O 1
ATOM 2569 N N . TYR A 1 311 ? -17.062 4.606 9.766 1.00 54.88 311 TYR A N 1
ATOM 2570 C CA . TYR A 1 311 ? -16.625 3.859 10.956 1.00 54.88 311 TYR A CA 1
ATOM 2571 C C . TYR A 1 311 ? -17.649 3.949 12.096 1.00 54.88 311 TYR A C 1
ATOM 2573 O O . TYR A 1 311 ? -17.896 2.970 12.811 1.00 54.88 311 TYR A O 1
ATOM 2581 N N . GLY A 1 312 ? -18.268 5.118 12.242 1.00 60.03 312 GLY A N 1
ATOM 2582 C CA . GLY A 1 312 ? -19.287 5.442 13.224 1.00 60.03 312 GLY A CA 1
ATOM 2583 C C . GLY A 1 312 ? -20.701 5.216 12.707 1.00 60.03 312 GLY A C 1
ATOM 2584 O O . GLY A 1 312 ? -21.503 6.146 12.690 1.00 60.03 312 GLY A O 1
ATOM 2585 N N . SER A 1 313 ? -21.061 3.982 12.337 1.00 56.59 313 SER A N 1
ATOM 2586 C CA . SER A 1 313 ? -22.491 3.683 12.217 1.00 56.59 313 SER A CA 1
ATOM 2587 C C . SER A 1 313 ? -23.149 3.988 13.570 1.00 56.59 313 SER A C 1
ATOM 2589 O O . SER A 1 313 ? -22.760 3.430 14.599 1.00 56.59 313 SER A O 1
ATOM 2591 N N . ILE A 1 314 ? -24.160 4.858 13.577 1.00 60.00 314 ILE A N 1
ATOM 2592 C CA . ILE A 1 314 ? -25.062 5.058 14.724 1.00 60.00 314 ILE A CA 1
ATOM 2593 C C . ILE A 1 314 ? -25.508 3.689 15.265 1.00 60.00 314 ILE A C 1
ATOM 2595 O O . ILE A 1 314 ? -25.611 3.496 16.469 1.00 60.00 314 ILE A O 1
ATOM 2599 N N . LEU A 1 315 ? -25.644 2.698 14.378 1.00 53.72 315 LEU A N 1
ATOM 2600 C CA . LEU A 1 315 ? -25.907 1.299 14.694 1.00 53.72 315 LEU A CA 1
ATOM 2601 C C . LEU A 1 315 ? -24.826 0.627 15.567 1.00 53.72 315 LEU A C 1
ATOM 2603 O O . LEU A 1 315 ? -25.178 -0.060 16.516 1.00 53.72 315 LEU A O 1
ATOM 2607 N N . ARG A 1 316 ? -23.524 0.819 15.305 1.00 54.72 316 ARG A N 1
ATOM 2608 C CA . ARG A 1 316 ? -22.431 0.300 16.155 1.00 54.72 316 ARG A CA 1
ATOM 2609 C C . ARG A 1 316 ? -22.337 1.043 17.478 1.00 54.72 316 ARG A C 1
ATOM 2611 O O . ARG A 1 316 ? -22.067 0.400 18.482 1.00 54.72 316 ARG A O 1
ATOM 2618 N N . LEU A 1 317 ? -22.594 2.352 17.498 1.00 56.56 317 LEU A N 1
ATOM 2619 C CA . LEU A 1 317 ? -22.675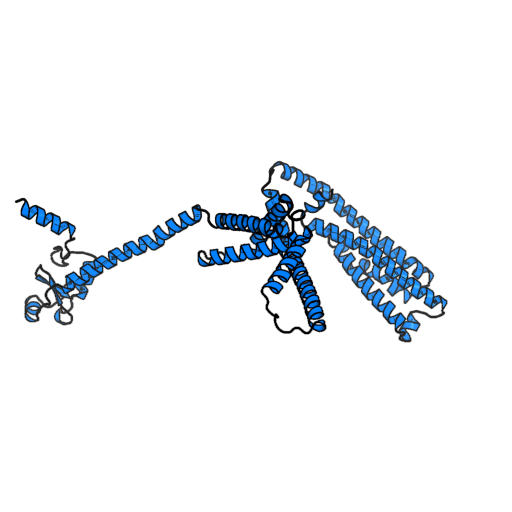 3.115 18.745 1.00 56.56 317 LEU A CA 1
ATOM 2620 C C . LEU A 1 317 ? -23.844 2.601 19.602 1.00 56.56 317 LEU A C 1
ATOM 2622 O O . LEU A 1 317 ? -23.664 2.319 20.780 1.00 56.56 317 LEU A O 1
ATOM 2626 N N . LEU A 1 318 ? -25.013 2.378 18.990 1.00 64.88 318 LEU A N 1
ATOM 2627 C CA . LEU A 1 318 ? -26.183 1.766 19.625 1.00 64.88 318 LEU A CA 1
ATOM 2628 C C . LEU A 1 318 ? -25.889 0.342 20.112 1.00 64.88 318 LEU A C 1
ATOM 2630 O O . LEU A 1 318 ? -26.197 0.023 21.254 1.00 64.88 318 LEU A O 1
ATOM 2634 N N . LEU A 1 319 ? -25.252 -0.504 19.297 1.00 56.94 319 LEU A N 1
ATOM 2635 C CA . LEU A 1 319 ? -24.866 -1.863 19.690 1.00 56.94 319 LEU A CA 1
ATOM 2636 C C . LEU A 1 319 ? -23.810 -1.864 20.802 1.00 56.94 319 LEU A C 1
ATOM 2638 O O . LEU A 1 319 ? -23.892 -2.694 21.702 1.00 56.94 319 LEU A O 1
ATOM 2642 N N . LEU A 1 320 ? -22.864 -0.922 20.793 1.00 59.03 320 LEU A N 1
ATOM 2643 C CA . LEU A 1 320 ? -21.880 -0.733 21.859 1.00 59.03 320 LEU A CA 1
ATOM 2644 C C . LEU A 1 320 ? -22.549 -0.237 23.144 1.00 59.03 320 LEU A C 1
ATOM 2646 O O . LEU A 1 320 ? -22.215 -0.736 24.211 1.00 59.03 320 LEU A O 1
ATOM 2650 N N . PHE A 1 321 ? -23.525 0.674 23.064 1.00 69.06 321 PHE A N 1
ATOM 2651 C CA . PHE A 1 321 ? -24.326 1.102 24.215 1.00 69.06 321 PHE A CA 1
ATOM 2652 C C . PHE A 1 321 ? -25.164 -0.043 24.780 1.00 69.06 321 PHE A C 1
ATOM 2654 O O . PHE A 1 321 ? -25.200 -0.226 25.995 1.00 69.06 321 PHE A O 1
ATOM 2661 N N . VAL A 1 322 ? -25.788 -0.853 23.922 1.00 68.19 322 VAL A N 1
ATOM 2662 C CA . VAL A 1 322 ? -26.526 -2.056 24.331 1.00 68.19 322 VAL A CA 1
ATOM 2663 C C . VAL A 1 322 ? -25.579 -3.063 24.986 1.00 68.19 322 VAL A C 1
ATOM 2665 O O . VAL A 1 322 ? -25.871 -3.558 26.072 1.00 68.19 322 VAL A O 1
ATOM 2668 N N . HIS A 1 323 ? -24.418 -3.321 24.383 1.00 57.19 323 HIS A N 1
ATOM 2669 C CA . HIS A 1 323 ? -23.402 -4.222 24.922 1.00 57.19 323 HIS A CA 1
ATOM 2670 C C . HIS A 1 323 ? -22.830 -3.706 26.249 1.00 57.19 323 HIS A C 1
ATOM 2672 O O . HIS A 1 323 ? -22.729 -4.464 27.206 1.00 57.19 323 HIS A O 1
ATOM 2678 N N . PHE A 1 324 ? -22.503 -2.418 26.355 1.00 68.06 324 PHE A N 1
ATOM 2679 C CA . PHE A 1 324 ? -22.038 -1.784 27.589 1.00 68.06 324 PHE A CA 1
ATOM 2680 C C . PHE A 1 324 ? -23.108 -1.850 28.681 1.00 68.06 324 PHE A C 1
ATOM 2682 O O . PHE A 1 324 ? -22.811 -2.234 29.812 1.00 68.06 324 PHE A O 1
ATOM 2689 N N . TYR A 1 325 ? -24.365 -1.554 28.345 1.00 84.19 325 TYR A N 1
ATOM 2690 C CA . TYR A 1 325 ? -25.479 -1.654 29.281 1.00 84.19 325 TYR A CA 1
ATOM 2691 C C . TYR A 1 325 ? -25.645 -3.087 29.805 1.00 84.19 325 TYR A C 1
ATOM 2693 O O . TYR A 1 325 ? -25.752 -3.295 31.015 1.00 84.19 325 TYR A O 1
ATOM 2701 N N . HIS A 1 326 ? -25.619 -4.086 28.916 1.00 69.38 326 HIS A N 1
ATOM 2702 C CA . HIS A 1 326 ? -25.871 -5.478 29.293 1.00 69.38 326 HIS A CA 1
ATOM 2703 C C . HIS A 1 326 ? -24.674 -6.153 29.977 1.00 69.38 326 HIS A C 1
ATOM 2705 O O . HIS A 1 326 ? -24.859 -6.865 30.965 1.00 69.38 326 HIS A O 1
ATOM 2711 N N . ASN A 1 327 ? -23.459 -5.916 29.480 1.00 58.47 327 ASN A N 1
ATOM 2712 C CA . ASN A 1 327 ? -22.259 -6.627 29.923 1.00 58.47 327 ASN A CA 1
ATOM 2713 C C . ASN A 1 327 ? -21.494 -5.900 31.023 1.00 58.47 327 ASN A C 1
ATOM 2715 O O . ASN A 1 327 ? -20.879 -6.560 31.850 1.00 58.47 327 ASN A O 1
ATOM 2719 N N . VAL A 1 328 ? -21.555 -4.568 31.081 1.00 65.38 328 VAL A N 1
ATOM 2720 C CA . VAL A 1 328 ? -20.803 -3.788 32.075 1.00 65.38 328 VAL A CA 1
ATOM 2721 C C . VAL A 1 328 ? -21.750 -3.181 33.102 1.00 65.38 328 VAL A C 1
ATOM 2723 O O . VAL A 1 328 ? -21.677 -3.515 34.283 1.00 65.38 328 VAL A O 1
ATOM 2726 N N . TRP A 1 329 ? -22.696 -2.343 32.674 1.00 79.50 329 TRP A N 1
ATOM 2727 C CA . TRP A 1 329 ? -23.545 -1.581 33.593 1.00 79.50 329 TRP A CA 1
ATOM 2728 C C . TRP A 1 329 ? -24.449 -2.473 34.447 1.00 79.50 329 TRP A C 1
ATOM 2730 O O . TRP A 1 329 ? -24.520 -2.303 35.664 1.00 79.50 329 TRP A O 1
ATOM 2740 N N . ARG A 1 330 ? -25.104 -3.471 33.840 1.00 83.31 330 ARG A N 1
ATOM 2741 C CA . ARG A 1 330 ? -25.954 -4.419 34.573 1.00 83.31 330 ARG A CA 1
ATOM 2742 C C . ARG A 1 330 ? -25.151 -5.225 35.596 1.00 83.31 330 ARG A C 1
ATOM 2744 O O . ARG A 1 330 ? -25.628 -5.418 36.712 1.00 83.31 330 ARG A O 1
ATOM 2751 N N . GLN A 1 331 ? -23.937 -5.657 35.250 1.00 72.44 331 GLN A N 1
ATOM 2752 C CA . GLN A 1 331 ? -23.062 -6.382 36.176 1.00 72.44 331 GLN A CA 1
ATOM 2753 C C . GLN A 1 331 ? -22.587 -5.487 37.326 1.00 72.44 331 GLN A C 1
ATOM 2755 O O . GLN A 1 331 ? -22.630 -5.910 38.481 1.00 72.44 331 GLN A O 1
ATOM 2760 N N . LEU A 1 332 ? -22.219 -4.235 37.039 1.00 77.19 332 LEU A N 1
ATOM 2761 C CA . LEU A 1 332 ? -21.844 -3.253 38.058 1.00 77.19 332 LEU A CA 1
ATOM 2762 C C . LEU A 1 332 ? -23.009 -2.923 38.994 1.00 77.19 332 LEU A C 1
ATOM 2764 O O . LEU A 1 332 ? -22.812 -2.873 40.204 1.00 77.19 332 LEU A O 1
ATOM 2768 N N . LEU A 1 333 ? -24.225 -2.753 38.469 1.00 85.81 333 LEU A N 1
ATOM 2769 C CA . LEU A 1 333 ? -25.411 -2.467 39.277 1.00 85.81 333 LEU A CA 1
ATOM 2770 C C . LEU A 1 333 ? -25.777 -3.649 40.186 1.00 85.81 333 LEU A C 1
ATOM 2772 O O . LEU A 1 333 ? -26.058 -3.461 41.371 1.00 85.81 333 LEU A O 1
ATOM 2776 N N . LEU A 1 334 ? -25.727 -4.877 39.656 1.00 85.62 334 LEU A N 1
ATOM 2777 C CA . LEU A 1 334 ? -25.898 -6.087 40.462 1.00 85.62 334 LEU A CA 1
ATOM 2778 C C . LEU A 1 334 ? -24.813 -6.173 41.540 1.00 85.62 334 LEU A C 1
ATOM 2780 O O . LEU A 1 334 ? -25.135 -6.392 42.707 1.00 85.62 334 LEU A O 1
ATOM 2784 N N . GLY A 1 335 ? -23.549 -5.947 41.177 1.00 82.44 335 GLY A N 1
ATOM 2785 C CA . GLY A 1 335 ? -22.427 -5.917 42.115 1.00 82.44 335 GLY A CA 1
ATOM 2786 C C . GLY A 1 335 ? -22.600 -4.862 43.211 1.00 82.44 335 GLY A C 1
ATOM 2787 O O . GLY A 1 335 ? -22.387 -5.158 44.386 1.00 82.44 335 GLY A O 1
ATOM 2788 N N . TRP A 1 336 ? -23.070 -3.664 42.855 1.00 84.12 336 TRP A N 1
ATOM 2789 C CA . TRP A 1 336 ? -23.355 -2.576 43.790 1.00 84.12 336 TRP A CA 1
ATOM 2790 C C . TRP A 1 336 ? -24.446 -2.950 44.793 1.00 84.12 336 TRP A C 1
ATOM 2792 O O . TRP A 1 336 ? -24.285 -2.715 45.991 1.00 84.12 336 TRP A O 1
ATOM 2802 N N . ASN A 1 337 ? -25.527 -3.586 44.334 1.00 85.75 337 ASN A N 1
ATOM 2803 C CA . ASN A 1 337 ? -26.598 -4.051 45.214 1.00 85.75 337 ASN A CA 1
ATOM 2804 C C . ASN A 1 337 ? -26.093 -5.116 46.198 1.00 85.75 337 ASN A C 1
ATOM 2806 O O . ASN A 1 337 ? -26.312 -4.984 47.402 1.00 85.75 337 ASN A O 1
ATOM 2810 N N . HIS A 1 338 ? -25.323 -6.102 45.722 1.00 85.94 338 HIS A N 1
ATOM 2811 C CA . HIS A 1 338 ? -24.703 -7.107 46.594 1.00 85.94 338 HIS A CA 1
ATOM 2812 C C . HIS A 1 338 ? -23.734 -6.475 47.601 1.00 85.94 338 HIS A C 1
ATOM 2814 O O . HIS A 1 338 ? -23.708 -6.864 48.769 1.00 85.94 338 HIS A O 1
ATOM 2820 N N . TRP A 1 339 ? -22.938 -5.490 47.177 1.00 87.56 339 TRP A N 1
ATOM 2821 C CA . TRP A 1 339 ? -22.027 -4.770 48.063 1.00 87.56 339 TRP A CA 1
ATOM 2822 C C . TRP A 1 339 ? -22.783 -3.972 49.131 1.00 87.56 339 TRP A C 1
ATOM 2824 O O . TRP A 1 339 ? -22.452 -4.064 50.316 1.00 87.56 339 TRP A O 1
ATOM 2834 N N . LYS A 1 340 ? -23.838 -3.250 48.734 1.00 87.88 340 LYS A N 1
ATOM 2835 C CA . LYS A 1 340 ? -24.710 -2.499 49.643 1.00 87.88 340 LYS A CA 1
ATOM 2836 C C . LYS A 1 340 ? -25.338 -3.427 50.683 1.00 87.88 340 LYS A C 1
ATOM 2838 O O . LYS A 1 340 ? -25.282 -3.126 51.874 1.00 87.88 340 LYS A O 1
ATOM 2843 N N . GLU A 1 341 ? -25.864 -4.575 50.263 1.00 84.62 341 GLU A N 1
ATOM 2844 C CA . GLU A 1 341 ? -26.425 -5.576 51.174 1.00 84.62 341 GLU A CA 1
ATOM 2845 C C . GLU A 1 341 ? -25.384 -6.165 52.128 1.00 84.62 341 GLU A C 1
ATOM 2847 O O . GLU A 1 341 ? -25.622 -6.218 53.334 1.00 84.62 341 GLU A O 1
ATOM 2852 N N . ARG A 1 342 ? -24.207 -6.559 51.626 1.00 86.88 342 ARG A N 1
ATOM 2853 C CA . ARG A 1 342 ? -23.111 -7.080 52.464 1.00 86.88 342 ARG A CA 1
ATOM 2854 C C . ARG A 1 342 ? -22.678 -6.072 53.517 1.00 86.88 342 ARG A C 1
ATOM 2856 O O . ARG A 1 342 ? -22.406 -6.451 54.655 1.00 86.88 342 ARG A O 1
ATOM 2863 N N . ARG A 1 343 ? -22.642 -4.787 53.158 1.00 88.62 343 ARG A N 1
ATOM 2864 C CA . ARG A 1 343 ? -22.307 -3.704 54.083 1.00 88.62 343 ARG A CA 1
ATOM 2865 C C . ARG A 1 343 ? -23.384 -3.521 55.153 1.00 88.62 343 ARG A C 1
ATOM 2867 O O . ARG A 1 343 ? -23.047 -3.374 56.325 1.00 88.62 343 ARG A O 1
ATOM 2874 N N . LEU A 1 344 ? -24.663 -3.603 54.784 1.00 87.50 344 LEU A N 1
ATOM 2875 C CA . LEU A 1 344 ? -25.771 -3.582 55.746 1.00 87.50 344 LEU A CA 1
ATOM 2876 C C . LEU A 1 344 ? -25.701 -4.767 56.718 1.00 87.50 344 LEU A C 1
ATOM 2878 O O . LEU A 1 344 ? -25.822 -4.568 57.924 1.00 87.50 344 LEU A O 1
ATOM 2882 N N . ILE A 1 345 ? -25.433 -5.978 56.221 1.00 87.38 345 ILE A N 1
ATOM 2883 C CA . ILE A 1 345 ? -25.252 -7.172 57.061 1.00 87.38 345 ILE A CA 1
ATOM 2884 C C . ILE A 1 345 ? -24.047 -6.997 57.989 1.00 87.38 345 ILE A C 1
ATOM 2886 O O . ILE A 1 345 ? -24.134 -7.308 59.173 1.00 87.38 345 ILE A O 1
ATOM 2890 N N . TYR A 1 346 ? -22.928 -6.480 57.472 1.00 88.25 346 TYR A N 1
ATOM 2891 C CA . TYR A 1 346 ? -21.728 -6.214 58.262 1.00 88.25 346 TYR A CA 1
ATOM 2892 C C . TYR A 1 346 ? -22.036 -5.306 59.456 1.00 88.25 346 TYR A C 1
ATOM 2894 O O . TYR A 1 346 ? -21.726 -5.675 60.590 1.00 88.25 346 TYR A O 1
ATOM 2902 N N . HIS A 1 347 ? -22.680 -4.162 59.204 1.00 86.19 347 HIS A N 1
ATOM 2903 C CA . HIS A 1 347 ? -23.037 -3.205 60.250 1.00 86.19 347 HIS A CA 1
ATOM 2904 C C . HIS A 1 347 ? -24.100 -3.755 61.204 1.00 86.19 347 HIS A C 1
ATOM 2906 O O . HIS A 1 347 ? -23.968 -3.576 62.409 1.00 86.19 347 HIS A O 1
ATOM 2912 N N . CYS A 1 348 ? -25.107 -4.471 60.696 1.00 86.44 348 CYS A N 1
ATOM 2913 C CA . CYS A 1 348 ? -26.130 -5.103 61.527 1.00 86.44 348 CYS A CA 1
ATOM 2914 C C . CYS A 1 348 ? -25.514 -6.114 62.499 1.00 86.44 348 CYS A C 1
ATOM 2916 O O . CYS A 1 348 ? -25.756 -6.016 63.698 1.00 86.44 348 CYS A O 1
ATOM 2918 N N . VAL A 1 349 ? -24.660 -7.020 62.013 1.00 86.56 349 VAL A N 1
ATOM 2919 C CA . VAL A 1 349 ? -23.999 -8.021 62.863 1.00 86.56 349 VAL A CA 1
ATOM 2920 C C . VAL A 1 349 ? -23.069 -7.360 63.880 1.00 86.56 349 VAL A C 1
ATOM 2922 O O . VAL A 1 349 ? -23.096 -7.737 65.043 1.00 86.56 349 VAL A O 1
ATOM 2925 N N . ASN A 1 350 ? -22.297 -6.344 63.482 1.00 85.12 350 ASN A N 1
ATOM 2926 C CA . ASN A 1 350 ? -21.415 -5.629 64.413 1.00 85.12 350 ASN A CA 1
ATOM 2927 C C . ASN A 1 350 ? -22.171 -4.764 65.437 1.00 85.12 350 ASN A C 1
ATOM 2929 O O . ASN A 1 350 ? -21.583 -4.378 66.439 1.00 85.12 350 ASN A O 1
ATOM 2933 N N . SER A 1 351 ? -23.442 -4.431 65.185 1.00 83.81 351 SER A N 1
ATOM 2934 C CA . SER A 1 351 ? -24.296 -3.713 66.144 1.00 83.81 351 SER A CA 1
ATOM 2935 C C . SER A 1 351 ? -24.966 -4.629 67.173 1.00 83.81 351 SER A C 1
ATOM 2937 O O . SER A 1 351 ? -25.626 -4.136 68.086 1.00 83.81 351 SER A O 1
ATOM 2939 N N . LEU A 1 352 ? -24.850 -5.952 67.012 1.00 85.94 352 LEU A N 1
ATOM 2940 C CA . LEU A 1 352 ? -25.385 -6.910 67.973 1.00 85.94 352 LEU A CA 1
ATOM 2941 C C . LEU A 1 352 ? -24.499 -6.969 69.225 1.00 85.94 352 LEU A C 1
ATOM 2943 O O . LEU A 1 352 ? -23.280 -6.820 69.116 1.00 85.94 352 LEU A O 1
ATOM 2947 N N . PRO A 1 353 ? -25.091 -7.217 70.406 1.00 82.31 353 PRO A N 1
ATOM 2948 C CA . PRO A 1 353 ? -24.325 -7.405 71.628 1.00 82.31 353 PRO A CA 1
ATOM 2949 C C . PRO A 1 353 ? -23.379 -8.608 71.505 1.00 82.31 353 PRO A C 1
ATOM 2951 O O . PRO A 1 353 ? -23.733 -9.655 70.948 1.00 82.31 353 PRO A O 1
ATOM 2954 N N . ILE A 1 354 ? -22.163 -8.435 72.022 1.00 81.88 354 ILE A N 1
ATOM 2955 C CA . ILE A 1 354 ? -21.147 -9.486 72.117 1.00 81.88 354 ILE A CA 1
ATOM 2956 C C . ILE A 1 354 ? -21.555 -10.426 73.253 1.00 81.88 354 ILE A C 1
ATOM 2958 O O . ILE A 1 354 ? -21.929 -9.959 74.325 1.00 81.88 354 ILE A O 1
ATOM 2962 N N . ALA A 1 355 ? -21.489 -11.735 73.017 1.00 76.25 355 ALA A N 1
ATOM 2963 C CA . ALA A 1 355 ? -21.853 -12.723 74.030 1.00 76.25 355 ALA A CA 1
ATOM 2964 C C . ALA A 1 355 ? -20.838 -12.741 75.183 1.00 76.25 355 ALA A C 1
ATOM 2966 O O . ALA A 1 355 ? -19.632 -12.839 74.936 1.00 76.25 355 ALA A O 1
ATOM 2967 N N . THR A 1 356 ? -21.312 -12.674 76.431 1.00 76.44 356 THR A N 1
ATOM 2968 C CA . THR A 1 356 ? -20.443 -12.853 77.604 1.00 76.44 356 THR A CA 1
ATOM 2969 C C . THR A 1 356 ? -20.141 -14.336 77.847 1.00 76.44 356 THR A C 1
ATOM 2971 O O . THR A 1 356 ? -20.866 -15.224 77.394 1.00 76.44 356 THR A O 1
ATOM 2974 N N . VAL A 1 357 ? -19.046 -14.625 78.564 1.00 70.38 357 VAL A N 1
ATOM 2975 C CA . VAL A 1 357 ? -18.610 -16.009 78.830 1.00 70.38 357 VAL A CA 1
ATOM 2976 C C . VAL A 1 357 ? -19.661 -16.788 79.631 1.00 70.38 357 VAL A C 1
ATOM 2978 O O . VAL A 1 357 ? -19.886 -17.956 79.334 1.00 70.38 357 VAL A O 1
ATOM 2981 N N . GLN A 1 358 ? -20.339 -16.128 80.578 1.00 68.81 358 GLN A N 1
ATOM 2982 C CA . GLN A 1 358 ? -21.372 -16.725 81.435 1.00 68.81 358 GLN A CA 1
ATOM 2983 C C . GLN A 1 358 ? -22.646 -17.082 80.645 1.00 68.81 358 GLN A C 1
ATOM 2985 O O . GLN A 1 358 ? -23.104 -18.223 80.697 1.00 68.81 358 GLN A O 1
ATOM 2990 N N . GLU A 1 359 ? -23.153 -16.158 79.822 1.00 69.75 359 GLU A N 1
ATOM 2991 C CA . GLU A 1 359 ? -24.340 -16.381 78.976 1.00 69.75 359 GLU A CA 1
ATOM 2992 C C . GLU A 1 359 ? -24.114 -17.481 77.924 1.00 69.75 359 GLU A C 1
ATOM 2994 O O . GLU A 1 359 ? -25.022 -18.249 77.602 1.00 69.75 359 GLU A O 1
ATOM 2999 N N . ALA A 1 360 ? -22.892 -17.586 77.391 1.00 65.31 360 ALA A N 1
ATOM 3000 C CA . ALA A 1 360 ? -22.538 -18.624 76.429 1.00 65.31 360 ALA A CA 1
ATOM 3001 C C . ALA A 1 360 ? -22.495 -20.023 77.070 1.00 65.31 360 ALA A C 1
ATOM 3003 O O . ALA A 1 360 ? -22.895 -20.996 76.428 1.00 65.31 360 ALA A O 1
ATOM 3004 N N . THR A 1 361 ? -22.038 -20.140 78.322 1.00 66.31 361 THR A N 1
ATOM 3005 C CA . THR A 1 361 ? -21.982 -21.423 79.044 1.00 66.31 361 THR A CA 1
ATOM 3006 C C . THR A 1 361 ? -23.355 -21.947 79.463 1.00 66.31 361 THR A C 1
ATOM 3008 O O . THR A 1 361 ? -23.570 -23.156 79.416 1.00 66.31 361 THR A O 1
ATOM 3011 N N . GLU A 1 362 ? -24.303 -21.070 79.800 1.00 66.50 362 GLU A N 1
ATOM 3012 C CA . GLU A 1 362 ? -25.658 -21.464 80.223 1.00 66.50 362 GLU A CA 1
ATOM 3013 C C . GLU A 1 362 ? -26.522 -22.011 79.069 1.00 66.50 362 GLU A C 1
ATOM 3015 O O . GLU A 1 362 ? -27.390 -22.852 79.284 1.00 66.50 362 GLU A O 1
ATOM 3020 N N . MET A 1 363 ? -26.258 -21.583 77.828 1.00 60.84 363 MET A N 1
ATOM 3021 C CA . MET A 1 363 ? -27.044 -21.928 76.628 1.00 60.84 363 MET A CA 1
ATOM 3022 C C . MET A 1 363 ? -26.372 -22.981 75.720 1.00 60.84 363 MET A C 1
ATOM 3024 O O . MET A 1 363 ? -26.745 -23.133 74.557 1.00 60.84 363 MET A O 1
ATOM 3028 N N . GLY A 1 364 ? -25.379 -23.720 76.231 1.00 65.81 364 GLY A N 1
ATOM 3029 C CA . GLY A 1 364 ? -24.759 -24.850 75.523 1.00 65.81 364 GLY A CA 1
ATOM 3030 C C . GLY A 1 364 ? -23.565 -24.513 74.620 1.00 65.81 364 GLY A C 1
ATOM 3031 O O . GLY A 1 364 ? -23.130 -25.377 73.865 1.00 65.81 364 GLY A O 1
ATOM 3032 N N . GLY A 1 365 ? -23.021 -23.290 74.683 1.00 69.50 365 GLY A N 1
ATOM 3033 C CA . GLY A 1 365 ? -21.654 -22.945 74.257 1.00 69.50 365 GLY A CA 1
ATOM 3034 C C . GLY A 1 365 ? -21.291 -23.051 72.770 1.00 69.50 365 GLY A C 1
ATOM 3035 O O . GLY A 1 365 ? -20.225 -22.567 72.392 1.00 69.50 365 GLY A O 1
ATOM 3036 N N . CYS A 1 366 ? -22.141 -23.625 71.915 1.00 78.31 366 CYS A N 1
ATOM 3037 C CA . CYS A 1 366 ? -21.817 -23.983 70.530 1.00 78.31 366 CYS A CA 1
ATOM 3038 C C . CYS A 1 366 ? -22.579 -23.142 69.493 1.00 78.31 366 CYS A C 1
ATOM 3040 O O . CYS A 1 366 ? -23.766 -22.851 69.627 1.00 78.31 366 CYS A O 1
ATOM 3042 N N . CYS A 1 367 ? -21.900 -22.761 68.410 1.00 83.62 367 CYS A N 1
ATOM 3043 C CA . CYS A 1 367 ? -22.505 -22.033 67.298 1.00 83.62 367 CYS A CA 1
ATOM 3044 C C . CYS A 1 367 ? -23.336 -22.996 66.440 1.00 83.62 367 CYS A C 1
ATOM 3046 O O . CYS A 1 367 ? -22.779 -23.893 65.814 1.00 83.62 367 CYS A O 1
ATOM 3048 N N . ALA A 1 368 ? -24.647 -22.776 66.314 1.00 82.25 368 ALA A N 1
ATOM 3049 C CA . ALA A 1 368 ? -25.535 -23.683 65.571 1.00 82.25 368 ALA A CA 1
ATOM 3050 C C . ALA A 1 368 ? -25.279 -23.752 64.045 1.00 82.25 368 ALA A C 1
ATOM 3052 O O . ALA A 1 368 ? -25.884 -24.570 63.361 1.00 82.25 368 ALA A O 1
ATOM 3053 N N . ILE A 1 369 ? -24.394 -22.906 63.497 1.00 84.88 369 ILE A N 1
ATOM 3054 C CA . ILE A 1 369 ? -24.025 -22.913 62.067 1.00 84.88 369 ILE A CA 1
ATOM 3055 C C . ILE A 1 369 ? -22.788 -23.783 61.803 1.00 84.88 369 ILE A C 1
ATOM 3057 O O . ILE A 1 369 ? -22.740 -24.486 60.800 1.00 84.88 369 ILE A O 1
ATOM 3061 N N . CYS A 1 370 ? -21.765 -23.705 62.658 1.00 85.94 370 CYS A N 1
ATOM 3062 C CA . CYS A 1 370 ? -20.489 -24.407 62.456 1.00 85.94 370 CYS A CA 1
ATOM 3063 C C . CYS A 1 370 ? -20.207 -25.492 63.501 1.00 85.94 370 CYS A C 1
ATOM 3065 O O . CYS A 1 370 ? -19.180 -26.153 63.404 1.00 85.94 370 CYS A O 1
ATOM 3067 N N . LEU A 1 371 ? -21.099 -25.657 64.483 1.00 82.62 371 LEU A N 1
ATOM 3068 C CA . LEU A 1 371 ? -21.040 -26.638 65.571 1.00 82.62 371 LEU A CA 1
ATOM 3069 C C . LEU A 1 371 ? -19.790 -26.541 66.466 1.00 82.62 371 LEU A C 1
ATOM 3071 O O . LEU A 1 371 ? -19.526 -27.442 67.251 1.00 82.62 371 LEU A O 1
ATOM 3075 N N . ASN A 1 372 ? -19.050 -25.432 66.383 1.00 81.50 372 ASN A N 1
ATOM 3076 C CA . ASN A 1 372 ? -17.865 -25.160 67.196 1.00 81.50 372 ASN A CA 1
ATOM 3077 C C . ASN A 1 372 ? -18.178 -24.200 68.349 1.00 81.50 372 ASN A C 1
ATOM 3079 O O . ASN A 1 372 ? -19.102 -23.385 68.249 1.00 81.50 372 ASN A O 1
ATOM 3083 N N . ASP A 1 373 ? -17.343 -24.229 69.392 1.00 76.44 373 ASP A N 1
ATOM 3084 C CA . ASP A 1 373 ? -17.455 -23.350 70.561 1.00 76.44 373 ASP A CA 1
ATOM 3085 C C . ASP A 1 373 ? -17.536 -21.868 70.164 1.00 76.44 373 ASP A C 1
ATOM 3087 O O . ASP A 1 373 ? -16.652 -21.324 69.487 1.00 76.44 373 ASP A O 1
ATOM 3091 N N . VAL A 1 374 ? -18.585 -21.184 70.627 1.00 70.31 374 VAL A N 1
ATOM 3092 C CA . VAL A 1 374 ? -18.815 -19.748 70.401 1.00 70.31 374 VAL A CA 1
ATOM 3093 C C . VAL A 1 374 ? -17.681 -18.917 71.002 1.00 70.31 374 VAL A C 1
ATOM 3095 O O . VAL A 1 374 ? -17.333 -17.889 70.439 1.00 70.31 374 VAL A O 1
ATOM 3098 N N . LEU A 1 375 ? -17.049 -19.409 72.071 1.00 67.06 375 LEU A N 1
ATOM 3099 C CA . LEU A 1 375 ? -15.991 -18.732 72.829 1.00 67.06 375 LEU A CA 1
ATOM 3100 C C . LEU A 1 375 ? -14.626 -18.672 72.119 1.00 67.06 375 LEU A C 1
ATOM 3102 O O . LEU A 1 375 ? -13.785 -17.862 72.495 1.00 67.06 375 LEU A O 1
ATOM 3106 N N . LYS A 1 376 ? -14.387 -19.493 71.084 1.00 63.38 376 LYS A N 1
ATOM 3107 C CA . LYS A 1 376 ? -13.118 -19.473 70.324 1.00 63.38 376 LYS A CA 1
ATOM 3108 C C . LYS A 1 376 ? -12.990 -18.263 69.387 1.00 63.38 376 LYS A C 1
ATOM 3110 O O . LYS A 1 376 ? -11.884 -17.931 68.964 1.00 63.38 376 LYS A O 1
ATOM 3115 N N . HIS A 1 377 ? -14.099 -17.597 69.055 1.00 68.56 377 HIS A N 1
ATOM 3116 C CA . HIS A 1 377 ? -14.151 -16.436 68.157 1.00 68.56 377 HIS A CA 1
ATOM 3117 C C . HIS A 1 377 ? -15.155 -15.387 68.672 1.00 68.56 377 HIS A C 1
ATOM 3119 O O . HIS A 1 377 ? -15.893 -15.644 69.610 1.00 68.56 377 HIS A O 1
ATOM 3125 N N . VAL A 1 378 ? -15.228 -14.197 68.060 1.00 71.12 378 VAL A N 1
ATOM 3126 C CA . VAL A 1 378 ? -16.180 -13.145 68.479 1.00 71.12 378 VAL A CA 1
ATOM 3127 C C . VAL A 1 378 ? -17.632 -13.607 68.264 1.00 71.12 378 VAL A C 1
ATOM 3129 O O . VAL A 1 378 ? -18.148 -13.594 67.136 1.00 71.12 378 VAL A O 1
ATOM 3132 N N . GLY A 1 379 ? -18.284 -14.028 69.348 1.00 78.31 379 GLY A N 1
ATOM 3133 C CA . GLY A 1 379 ? -19.693 -14.411 69.404 1.00 78.31 379 GLY A CA 1
ATOM 3134 C C . GLY A 1 379 ? -20.625 -13.206 69.513 1.00 78.31 379 GLY A C 1
ATOM 3135 O O . GLY A 1 379 ? -20.302 -12.220 70.169 1.00 78.31 379 GLY A O 1
ATOM 3136 N N . CYS A 1 380 ? -21.789 -13.290 68.877 1.00 82.12 380 CYS A N 1
ATOM 3137 C CA . CYS A 1 380 ? -22.836 -12.272 68.933 1.00 82.12 380 CYS A CA 1
ATOM 3138 C C . CYS A 1 380 ? -24.177 -12.899 69.330 1.00 82.12 380 CYS A C 1
ATOM 3140 O O . CYS A 1 380 ? -24.465 -14.050 68.977 1.00 82.12 380 CYS A O 1
ATOM 3142 N N . ILE A 1 381 ? -24.995 -12.124 70.044 1.00 84.69 381 ILE A N 1
ATOM 3143 C CA . ILE A 1 381 ? -26.347 -12.513 70.450 1.00 84.69 381 ILE A CA 1
ATOM 3144 C C . ILE A 1 381 ? -27.351 -11.768 69.572 1.00 84.69 381 ILE A C 1
ATOM 3146 O O . ILE A 1 381 ? -27.369 -10.541 69.478 1.00 84.69 381 ILE A O 1
ATOM 3150 N N . THR A 1 382 ? -28.204 -12.524 68.889 1.00 85.62 382 THR A N 1
ATOM 3151 C CA . THR A 1 382 ? -29.303 -11.957 68.094 1.00 85.62 382 THR A CA 1
ATOM 3152 C C . THR A 1 382 ? -30.421 -11.428 68.997 1.00 85.62 382 THR A C 1
ATOM 3154 O O . THR A 1 382 ? -30.613 -11.912 70.105 1.00 85.62 382 THR A O 1
ATOM 3157 N N . ARG A 1 383 ? -31.257 -10.498 68.511 1.00 82.75 383 ARG A N 1
ATOM 3158 C CA . ARG A 1 383 ? -32.416 -9.970 69.275 1.00 82.75 383 ARG A CA 1
ATOM 3159 C C . ARG A 1 383 ? -33.449 -11.035 69.683 1.00 82.75 383 ARG A C 1
ATOM 3161 O O . ARG A 1 383 ? -34.293 -10.775 70.527 1.00 82.75 383 ARG A O 1
ATOM 3168 N N . CYS A 1 384 ? -33.406 -12.216 69.064 1.00 86.38 384 CYS A N 1
ATOM 3169 C CA . CYS A 1 384 ? -34.203 -13.387 69.433 1.00 86.38 384 CYS A CA 1
ATOM 3170 C C . CYS A 1 384 ? -33.497 -14.333 70.423 1.00 86.38 384 CYS A C 1
ATOM 3172 O O . CYS A 1 384 ? -33.941 -15.465 70.574 1.00 86.38 384 CYS A O 1
ATOM 3174 N N . ASN A 1 385 ? -32.413 -13.879 71.057 1.00 84.44 385 ASN A N 1
ATOM 3175 C CA . ASN A 1 385 ? -31.625 -14.584 72.067 1.00 84.44 385 ASN A CA 1
ATOM 3176 C C . ASN A 1 385 ? -30.929 -15.878 71.594 1.00 84.44 385 ASN A C 1
ATOM 3178 O O . ASN A 1 385 ? -30.737 -16.810 72.367 1.00 84.44 385 ASN A O 1
ATOM 3182 N N . HIS A 1 386 ? -30.538 -15.935 70.315 1.00 86.88 386 HIS A N 1
ATOM 3183 C CA . HIS A 1 386 ? -29.739 -17.033 69.753 1.00 86.88 386 HIS A CA 1
ATOM 3184 C C . HIS A 1 386 ? -28.286 -16.612 69.503 1.00 86.88 386 HIS A C 1
ATOM 3186 O O . HIS A 1 386 ? -28.045 -15.493 69.032 1.00 86.88 386 HIS A O 1
ATOM 3192 N N . PHE A 1 387 ? -27.357 -17.539 69.753 1.00 85.31 387 PHE A N 1
ATOM 3193 C CA . PHE A 1 387 ? -25.908 -17.329 69.749 1.00 85.31 387 PHE A CA 1
ATOM 3194 C C . PHE A 1 387 ? -25.248 -17.846 68.468 1.00 85.31 387 PHE A C 1
ATOM 3196 O O . PHE A 1 387 ? -25.463 -18.986 68.054 1.00 85.31 387 PHE A O 1
ATOM 3203 N N . PHE A 1 388 ? -24.395 -17.019 67.862 1.00 87.56 388 PHE A N 1
ATOM 3204 C CA . PHE A 1 388 ? -23.615 -17.383 66.676 1.00 87.56 388 PHE A CA 1
ATOM 3205 C C . PHE A 1 388 ? -22.263 -16.669 66.676 1.00 87.56 388 PHE A C 1
ATOM 3207 O O . PHE A 1 388 ? -22.135 -15.569 67.214 1.00 87.56 388 PHE A O 1
ATOM 3214 N N . HIS A 1 389 ? -21.258 -17.216 65.987 1.00 88.50 389 HIS A N 1
ATOM 3215 C CA . HIS A 1 389 ? -20.084 -16.411 65.633 1.00 88.50 389 HIS A CA 1
ATOM 3216 C C . HIS A 1 389 ? -20.489 -15.285 64.679 1.00 88.50 389 HIS A C 1
ATOM 3218 O O . HIS A 1 389 ? -21.232 -15.515 63.720 1.00 88.50 389 HIS A O 1
ATOM 3224 N N . SER A 1 390 ? -19.921 -14.094 64.872 1.00 86.62 390 SER A N 1
ATOM 3225 C CA . SER A 1 390 ? -20.181 -12.920 64.022 1.00 86.62 390 SER A CA 1
ATOM 3226 C C . SER A 1 390 ? -19.910 -13.207 62.538 1.00 86.62 390 SER A C 1
ATOM 3228 O O . SER A 1 390 ? -20.648 -12.774 61.653 1.00 86.62 390 SER A O 1
ATOM 3230 N N . TYR A 1 391 ? -18.876 -14.001 62.247 1.00 87.25 391 TYR A N 1
ATOM 3231 C CA . TYR A 1 391 ? -18.557 -14.438 60.887 1.00 87.25 391 TYR A CA 1
ATOM 3232 C C . TYR A 1 391 ? -19.606 -15.406 60.314 1.00 87.25 391 TYR A C 1
ATOM 3234 O O . TYR A 1 391 ? -20.100 -15.194 59.204 1.00 87.25 391 TYR A O 1
ATOM 3242 N N . CYS A 1 392 ? -19.977 -16.443 61.072 1.00 88.06 392 CYS A N 1
ATOM 3243 C CA . CYS A 1 392 ? -20.956 -17.445 60.643 1.00 88.06 392 CYS A CA 1
ATOM 3244 C C . CYS A 1 392 ? -22.324 -16.811 60.376 1.00 88.06 392 CYS A C 1
ATOM 3246 O O . CYS A 1 392 ? -22.929 -17.068 59.335 1.00 88.06 392 CYS A O 1
ATOM 3248 N N . LEU A 1 393 ? -22.769 -15.919 61.266 1.00 89.44 393 LEU A N 1
ATOM 3249 C CA . LEU A 1 393 ? -24.029 -15.203 61.102 1.00 89.44 393 LEU A CA 1
ATOM 3250 C C . LEU A 1 393 ? -23.998 -14.264 59.889 1.00 89.44 393 LEU A C 1
ATOM 3252 O O . LEU A 1 393 ? -24.951 -14.231 59.115 1.00 89.44 393 LEU A O 1
ATOM 3256 N N . ARG A 1 394 ? -22.890 -13.545 59.660 1.00 89.50 394 ARG A N 1
ATOM 3257 C CA . ARG A 1 394 ? -22.721 -12.689 58.473 1.00 89.50 394 ARG A CA 1
ATOM 3258 C C . ARG A 1 394 ? -22.801 -13.484 57.172 1.00 89.50 394 ARG A C 1
ATOM 3260 O O . ARG A 1 394 ? -23.409 -13.011 56.216 1.00 89.50 394 ARG A O 1
ATOM 3267 N N . LYS A 1 395 ? -22.201 -14.679 57.132 1.00 88.56 395 LYS A N 1
ATOM 3268 C CA . LYS A 1 395 ? -22.276 -15.567 55.966 1.00 88.56 395 LYS A CA 1
ATOM 3269 C C . LYS A 1 395 ? -23.714 -16.025 55.718 1.00 88.56 395 LYS A C 1
ATOM 3271 O O . LYS A 1 395 ? -24.187 -15.893 54.597 1.00 88.56 395 LYS A O 1
ATOM 3276 N N . TRP A 1 396 ? -24.418 -16.466 56.761 1.00 90.50 396 TRP A N 1
ATOM 3277 C CA . TRP A 1 396 ? -25.818 -16.889 56.667 1.00 90.50 396 TRP A CA 1
ATOM 3278 C C . TRP A 1 396 ? -26.748 -15.769 56.178 1.00 90.50 396 TRP A C 1
ATOM 3280 O O . TRP A 1 396 ? -27.548 -15.967 55.266 1.00 90.50 396 TRP A O 1
ATOM 3290 N N . LEU A 1 397 ? -26.592 -14.558 56.721 1.00 89.00 397 LEU A N 1
ATOM 3291 C CA . LEU A 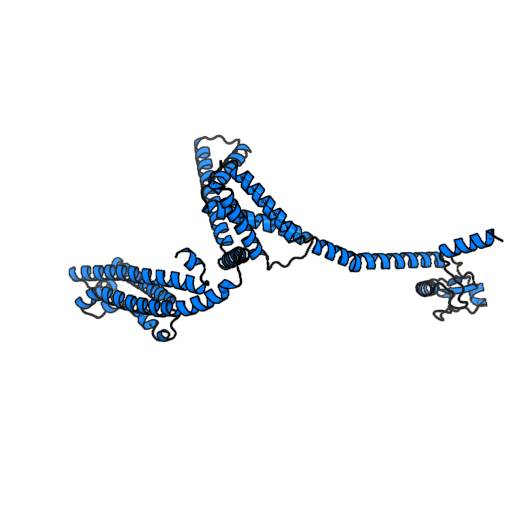1 397 ? -27.409 -13.396 56.359 1.00 89.00 397 LEU A CA 1
ATOM 3292 C C . LEU A 1 397 ? -27.179 -12.891 54.922 1.00 89.00 397 LEU A C 1
ATOM 3294 O O . LEU A 1 397 ? -28.001 -12.125 54.410 1.00 89.00 397 LEU A O 1
ATOM 3298 N N . ASN A 1 398 ? -26.103 -13.316 54.249 1.00 86.44 398 ASN A N 1
ATOM 3299 C CA . ASN A 1 398 ? -25.937 -13.065 52.813 1.00 86.44 398 ASN A CA 1
ATOM 3300 C C . ASN A 1 398 ? -26.924 -13.880 51.966 1.00 86.44 398 ASN A C 1
ATOM 3302 O O . ASN A 1 398 ? -27.270 -13.434 50.879 1.00 86.44 398 ASN A O 1
ATOM 3306 N N . GLU A 1 399 ? -27.389 -15.029 52.461 1.00 85.06 399 GLU A N 1
ATOM 3307 C CA . GLU A 1 399 ? -28.300 -15.928 51.743 1.00 85.06 399 GLU A CA 1
ATOM 3308 C C . GLU A 1 399 ? -29.739 -15.821 52.258 1.00 85.06 399 GLU A C 1
ATOM 3310 O O . GLU A 1 399 ? -30.683 -15.758 51.473 1.00 85.06 399 GLU A O 1
ATOM 3315 N N . ARG A 1 400 ? -29.928 -15.769 53.584 1.00 85.94 400 ARG A N 1
ATOM 3316 C CA . ARG A 1 400 ? -31.249 -15.690 54.225 1.00 85.94 400 ARG A CA 1
ATOM 3317 C C . ARG A 1 400 ? -31.251 -14.627 55.314 1.00 85.94 400 ARG A C 1
ATOM 3319 O O . ARG A 1 400 ? -30.508 -14.730 56.280 1.00 85.94 400 ARG A O 1
ATOM 3326 N N . LYS A 1 401 ? -32.144 -13.634 55.227 1.00 87.88 401 LYS A N 1
ATOM 3327 C CA . LYS A 1 401 ? -32.240 -12.506 56.186 1.00 87.88 401 LYS A CA 1
ATOM 3328 C C . LYS A 1 401 ? -32.872 -12.875 57.549 1.00 87.88 401 LYS A C 1
ATOM 3330 O O . LYS A 1 401 ? -33.292 -11.997 58.306 1.00 87.88 401 LYS A O 1
ATOM 3335 N N . THR A 1 402 ? -32.957 -14.163 57.870 1.00 88.62 402 THR A N 1
ATOM 3336 C CA . THR A 1 402 ? -33.672 -14.723 59.027 1.00 88.62 402 THR A CA 1
ATOM 3337 C C . THR A 1 402 ? -32.735 -15.476 59.964 1.00 88.62 402 THR A C 1
ATOM 3339 O O . THR A 1 402 ? -31.725 -16.028 59.529 1.00 88.62 402 THR A O 1
ATOM 3342 N N . CYS A 1 403 ? -33.108 -15.580 61.238 1.00 89.62 403 CYS A N 1
ATOM 3343 C CA . CYS A 1 403 ? -32.415 -16.420 62.209 1.00 89.62 403 CYS A CA 1
ATOM 3344 C C . CYS A 1 403 ? -32.418 -17.900 61.765 1.00 89.62 403 CYS A C 1
ATOM 3346 O O . CYS A 1 403 ? -33.490 -18.401 61.421 1.00 89.62 403 CYS A O 1
ATOM 3348 N N . PRO A 1 404 ? -31.271 -18.609 61.798 1.00 88.88 404 PRO A N 1
ATOM 3349 C CA . PRO A 1 404 ? -31.200 -20.038 61.478 1.00 88.88 404 PRO A CA 1
ATOM 3350 C C . PRO A 1 404 ? -32.068 -20.937 62.368 1.00 88.88 404 PRO A C 1
ATOM 3352 O O . PRO A 1 404 ? -32.461 -22.006 61.925 1.00 88.88 404 PRO A O 1
ATOM 3355 N N . ILE A 1 405 ? -32.347 -20.516 63.609 1.00 86.94 405 ILE A N 1
ATOM 3356 C CA . ILE A 1 405 ? -33.034 -21.351 64.608 1.00 86.94 405 ILE A CA 1
ATOM 3357 C C . ILE A 1 405 ? -34.538 -21.073 64.626 1.00 86.94 405 ILE A C 1
ATOM 3359 O O . ILE A 1 405 ? -35.343 -21.989 64.526 1.00 86.94 405 ILE A O 1
ATOM 3363 N N . CYS A 1 406 ? -34.939 -19.804 64.740 1.00 88.62 406 CYS A N 1
ATOM 3364 C CA . CYS A 1 406 ? -36.351 -19.440 64.912 1.00 88.62 406 CYS A CA 1
ATOM 3365 C C . CYS A 1 406 ? -36.983 -18.746 63.703 1.00 88.62 406 CYS A C 1
ATOM 3367 O O . CYS A 1 406 ? -38.113 -18.274 63.803 1.00 88.62 406 CYS A O 1
ATOM 3369 N N . HIS A 1 407 ? -36.247 -18.604 62.597 1.00 86.75 407 HIS A N 1
ATOM 3370 C CA . HIS A 1 407 ? -36.694 -17.961 61.356 1.00 86.75 407 HIS A CA 1
ATOM 3371 C C . HIS A 1 407 ? -37.197 -16.509 61.483 1.00 86.75 407 HIS A C 1
ATOM 3373 O O . HIS A 1 407 ? -37.661 -15.933 60.500 1.00 86.75 407 HIS A O 1
ATOM 3379 N N . ARG A 1 408 ? -37.040 -15.859 62.646 1.00 85.81 408 ARG A N 1
ATOM 3380 C CA . ARG A 1 408 ? -37.355 -14.431 62.806 1.00 85.81 408 ARG A CA 1
ATOM 3381 C C . ARG A 1 408 ? -36.424 -13.579 61.950 1.00 85.81 408 ARG A C 1
ATOM 3383 O O . ARG A 1 408 ? -35.227 -13.853 61.858 1.00 85.81 408 ARG A O 1
ATOM 3390 N N . ILE A 1 409 ? -36.973 -12.537 61.335 1.00 83.69 409 ILE A N 1
ATOM 3391 C CA . ILE A 1 409 ? -36.231 -11.606 60.480 1.00 83.69 409 ILE A CA 1
ATOM 3392 C C . ILE A 1 409 ? -35.227 -10.826 61.340 1.00 83.69 409 ILE A C 1
ATOM 3394 O O . ILE A 1 409 ? -35.607 -10.184 62.316 1.00 83.69 409 ILE A O 1
ATOM 3398 N N . ILE A 1 410 ? -33.943 -10.891 60.977 1.00 81.50 410 ILE A N 1
ATOM 3399 C CA . ILE A 1 410 ? -32.862 -10.162 61.664 1.00 81.50 410 ILE A CA 1
ATOM 3400 C C . ILE A 1 410 ? -32.614 -8.813 60.974 1.00 81.50 410 ILE A C 1
ATOM 3402 O O . ILE A 1 410 ? -32.388 -7.805 61.640 1.00 81.50 410 ILE A O 1
ATOM 3406 N N . LEU A 1 411 ? -32.707 -8.789 59.641 1.00 72.88 411 LEU A N 1
ATOM 3407 C CA . LEU A 1 411 ? -32.608 -7.589 58.811 1.00 72.88 411 LEU A CA 1
ATOM 3408 C C . LEU A 1 411 ? -34.000 -7.246 58.279 1.00 72.88 411 LEU A C 1
ATOM 3410 O O . LEU A 1 411 ? -34.458 -7.871 57.325 1.00 72.88 411 LEU A O 1
ATOM 3414 N N . SER A 1 412 ? -34.689 -6.288 58.902 1.00 60.31 412 SER A N 1
ATOM 3415 C CA . SER A 1 412 ? -35.905 -5.726 58.313 1.00 60.31 412 SER A CA 1
ATOM 3416 C C . SER A 1 412 ? -35.521 -4.719 57.235 1.00 60.31 412 SER A C 1
ATOM 3418 O O . SER A 1 412 ? -34.775 -3.776 57.503 1.00 60.31 412 SER A O 1
ATOM 3420 N N . ASP A 1 413 ? -36.023 -4.914 56.013 1.00 55.88 413 ASP A N 1
ATOM 3421 C CA . ASP A 1 413 ? -35.934 -3.885 54.981 1.00 55.88 413 ASP A CA 1
ATOM 3422 C C . ASP A 1 413 ? -36.526 -2.581 55.527 1.00 55.88 413 ASP A C 1
ATOM 3424 O O . ASP A 1 413 ? -37.564 -2.559 56.197 1.00 55.88 413 ASP A O 1
ATOM 3428 N N . SER A 1 414 ? -35.860 -1.464 55.244 1.00 47.09 414 SER A N 1
ATOM 3429 C CA . SER A 1 414 ? -36.291 -0.131 55.678 1.00 47.09 414 SER A CA 1
ATOM 3430 C C . SER A 1 414 ? -37.705 0.232 55.195 1.00 47.09 414 SER A C 1
ATOM 3432 O O . SER A 1 414 ? -38.353 1.093 55.786 1.00 47.09 414 SER A O 1
ATOM 3434 N N . SER A 1 415 ? -38.230 -0.455 54.176 1.00 44.25 415 SER A N 1
ATOM 3435 C CA . SER A 1 415 ? -39.613 -0.338 53.698 1.00 44.25 415 SER A CA 1
ATOM 3436 C C . SER A 1 415 ? -40.645 -0.974 54.643 1.00 44.25 415 SER A C 1
ATOM 3438 O O . SER A 1 415 ? -41.779 -0.493 54.731 1.00 44.25 415 SER A O 1
ATOM 3440 N N . THR A 1 416 ? -40.269 -2.007 55.398 1.00 46.41 416 THR A N 1
ATOM 3441 C CA . THR A 1 416 ? -41.163 -2.724 56.319 1.00 46.41 416 THR A CA 1
ATOM 3442 C C . THR A 1 416 ? -41.318 -1.974 57.640 1.00 46.41 416 THR A C 1
ATOM 3444 O O . THR A 1 416 ? -42.433 -1.864 58.147 1.00 46.41 416 THR A O 1
ATOM 3447 N N . GLN A 1 417 ? -40.251 -1.327 58.129 1.00 46.31 417 GLN A N 1
ATOM 3448 C CA . GLN A 1 417 ? -40.313 -0.482 59.333 1.00 46.31 417 GLN A CA 1
ATOM 3449 C C . GLN A 1 417 ? -41.238 0.734 59.160 1.00 46.31 417 GLN A C 1
ATOM 3451 O O . GLN A 1 417 ? -41.915 1.135 60.105 1.00 46.31 417 GLN A O 1
ATOM 3456 N N . VAL A 1 418 ? -41.315 1.312 57.953 1.00 49.34 418 VAL A N 1
ATOM 3457 C CA . VAL A 1 418 ? -42.232 2.430 57.659 1.00 49.34 418 VAL A CA 1
ATOM 3458 C C . VAL A 1 418 ? -43.690 1.959 57.614 1.00 49.34 418 VAL A C 1
ATOM 3460 O O . VAL A 1 418 ? -44.581 2.675 58.073 1.00 49.34 418 VAL A O 1
ATOM 3463 N N . ARG A 1 419 ? -43.953 0.744 57.111 1.00 45.75 419 ARG A N 1
ATOM 3464 C CA . ARG A 1 419 ? -45.302 0.149 57.102 1.00 45.75 419 ARG A CA 1
ATOM 3465 C C . ARG A 1 419 ? -45.774 -0.263 58.498 1.00 45.75 419 ARG A C 1
ATOM 3467 O O . ARG A 1 419 ? -46.935 -0.025 58.818 1.00 45.75 419 ARG A O 1
ATOM 3474 N N . GLU A 1 420 ? -44.900 -0.820 59.332 1.00 49.22 420 GLU A N 1
ATOM 3475 C CA . GLU A 1 420 ? -45.238 -1.180 60.718 1.00 49.22 420 GLU A CA 1
ATOM 3476 C C . GLU A 1 420 ? -45.401 0.050 61.618 1.00 49.22 420 GLU A C 1
ATOM 3478 O O . GLU A 1 420 ? -46.372 0.113 62.368 1.00 49.22 420 GLU A O 1
ATOM 3483 N N . ARG A 1 421 ? -44.558 1.089 61.477 1.00 47.78 421 ARG A N 1
ATOM 3484 C CA . ARG A 1 421 ? -44.764 2.365 62.194 1.00 47.78 421 ARG A CA 1
ATOM 3485 C C . ARG A 1 421 ? -46.063 3.070 61.802 1.00 47.78 421 ARG A C 1
ATOM 3487 O O . ARG A 1 421 ? -46.693 3.668 62.662 1.00 47.78 421 ARG A O 1
ATOM 3494 N N . ARG A 1 422 ? -46.500 2.990 60.535 1.00 49.16 422 ARG A N 1
ATOM 3495 C CA . ARG A 1 422 ? -47.820 3.519 60.131 1.00 49.16 422 ARG A CA 1
ATOM 3496 C C . ARG A 1 422 ? -48.983 2.715 60.711 1.00 49.16 422 ARG A C 1
ATOM 3498 O O . ARG A 1 422 ? -49.987 3.317 61.070 1.00 49.16 422 ARG A O 1
ATOM 3505 N N . ARG A 1 423 ? -48.862 1.388 60.828 1.00 48.16 423 ARG A N 1
ATOM 3506 C CA . ARG A 1 423 ? -49.898 0.543 61.452 1.00 48.16 423 ARG A CA 1
ATOM 3507 C C . ARG A 1 423 ? -50.018 0.764 62.962 1.00 48.16 423 ARG A C 1
ATOM 3509 O O . ARG A 1 423 ? -51.122 0.727 63.477 1.00 48.16 423 ARG A O 1
ATOM 3516 N N . LEU A 1 424 ? -48.915 1.052 63.651 1.00 51.47 424 LEU A N 1
ATOM 3517 C CA . LEU A 1 424 ? -48.913 1.374 65.087 1.00 51.47 424 LEU A CA 1
ATOM 3518 C C . LEU A 1 424 ? -49.392 2.801 65.413 1.00 51.47 424 LEU A C 1
ATOM 3520 O O . LEU A 1 424 ? -49.639 3.093 66.572 1.00 51.47 424 LEU A O 1
ATOM 3524 N N . HIS A 1 425 ? -49.514 3.683 64.417 1.00 51.41 425 HIS A N 1
ATOM 3525 C CA . HIS A 1 425 ? -50.094 5.025 64.574 1.00 51.41 425 HIS A CA 1
ATOM 3526 C C . HIS A 1 425 ? -51.546 5.132 64.077 1.00 51.41 425 HIS A C 1
ATOM 3528 O O . HIS A 1 425 ? -52.117 6.218 64.122 1.00 51.41 425 HIS A O 1
ATOM 3534 N N . THR A 1 426 ? -52.130 4.046 63.558 1.00 48.06 426 THR A N 1
ATOM 3535 C CA . THR A 1 426 ? -53.513 4.016 63.035 1.00 48.06 426 THR A CA 1
ATOM 3536 C C . THR A 1 426 ? -54.463 3.115 63.829 1.00 48.06 426 THR A C 1
ATOM 3538 O O . THR A 1 426 ? -55.641 3.054 63.490 1.00 48.06 426 THR A O 1
ATOM 3541 N N . ASN A 1 427 ? -53.973 2.492 64.901 1.00 39.09 427 ASN A N 1
ATOM 3542 C CA . ASN A 1 427 ? -54.755 1.931 66.005 1.00 39.09 427 ASN A CA 1
ATOM 3543 C C . ASN A 1 427 ? -54.389 2.700 67.272 1.00 39.09 427 ASN A C 1
ATOM 3545 O O . ASN A 1 427 ? -55.252 2.770 68.171 1.00 39.09 427 ASN A O 1
#